Protein AF-A0A060SYU9-F1 (afdb_monomer)

Sequence (369 aa):
MLPNRFPELEDALPEGANEFQLIHLKTKLRKCRRLVYKKPKSKGTQEYDRVTPHLFILAYEGLAVFAMEAFLYEGQDDSVTTLFVSKADTTGHYYGSASLSIARVTRALIRVLLRYYAQPADKVRVCLFAKAENQYLFPLSSKNPKKHVQSDASLVKWWLRVLDPLKDEFGSLTKARLQIPGADSKAIEAFFPRPSTMDWSVGDVFSDNGNIAAVKCIPRFPDDPKVRFLDYLVSERRALKTPREQFWIELQARQEFRLGSVVGIIGIEGTLPSRNEQLRASVAEPHEVRYRKLKTLREALVSCDYSTIESAKDAHDFLTERITTPFSILTIKGKHRAQQKRPADAAVAAPINTLSGGMVRKKAKKTSS

Nearest PDB structures (foldseek):
  3cz7-assembly1_A  TM=8.491E-01  e=3.977E-29  Saccharomyces cerevisiae
  2rim-assembly1_A  TM=8.501E-01  e=1.655E-28  Saccharomyces cerevisiae
  3q33-assembly1_A  TM=8.604E-01  e=1.619E-27  Saccharomyces cerevisiae
  3qm0-assembly1_A  TM=8.074E-01  e=5.176E-28  Saccharomyces cerevisiae
  6o22-assembly1_C  TM=8.250E-01  e=1.182E-23  Saccharomyces cerevisiae S288C

pLDDT: mean 87.35, std 17.42, range [31.53, 98.69]

Organism: Blastobotrys adeninivorans (NCBI:txid409370)

Secondary structure (DSSP, 8-state):
----S-HHHHTTSBP-SSPEEEEEEEEPPEEE--SS----SSTT----EEEEEEEEEEEETTEEEEEEEEEEEE-TTSS-EEEEEEEEEE-S----SSPP-HHHHHHHHHHHIIIIIPPP-S-EEEEEEE---S-SSSTTGGGSTT--PPPHHHHHHHHHHHHGGGGGG-SEEEEEEEE-TT--HHHHHTTS-SS-SS-EEES-SS-S-TTSBGGGTS---TT-HHHHHHHHHHHTT-TTTSBHHHHHHHHTTSGGGSTT---EEEEEEEE--THHHHHHHHS-S--EE-HHHHHHHHHHHTTS--SSHHHHHHHHHHHHHT---GGGEEEE---BPPPPPPP-----------------PPPPPPP--

Foldseek 3Di:
DQDDLFVLQQAQFAFDDWWKKKQKAKADKAWDAFQFDDDDPDPPDRATKIKIKMKIFIGTPLFTFKIWIWMWIAGPQLAETEIETEDIWGLLPDDDPDDHDVLSNLLSVVLSCLQAPTDFGNKYKYWYKQFWDCGDQAPQSNLAPSGDGDAQLVRLLSVLSSCQVCCVQFPWWDAWEKEWQPDDQVRRVVSHDVVTNDPYGYDAPQDPDQQFQCRRGRTDDPPDLLNVLLVVCVVVVNRRPQGNNNSSNVSCVDPSNDPPTTMITTMIMHGGDPSSVVSNVSNDPQDHDHPVLVVVLSVLSRVFHSNDPVRSSVSSVVSVVSDPDVSSMDIHRHDDDDDPPDPPPPDDDDDDDDPDDDDDDDDDDDDDD

Structure (mmCIF, N/CA/C/O backbone):
data_AF-A0A060SYU9-F1
#
_entry.id   AF-A0A060SYU9-F1
#
loop_
_atom_site.group_PDB
_atom_site.id
_atom_site.type_symbol
_atom_site.label_atom_id
_atom_site.label_alt_id
_atom_site.label_comp_id
_atom_site.label_asym_id
_atom_site.label_entity_id
_atom_site.label_seq_id
_atom_site.pdbx_PDB_ins_code
_atom_site.Cartn_x
_atom_site.Cartn_y
_atom_site.Cartn_z
_atom_site.occupancy
_atom_site.B_iso_or_equiv
_atom_site.auth_seq_id
_atom_site.auth_comp_id
_atom_site.auth_asym_id
_atom_site.auth_atom_id
_atom_site.pdbx_PDB_model_num
ATOM 1 N N . MET A 1 1 ? -18.525 23.175 11.680 1.00 31.53 1 MET A N 1
ATOM 2 C CA . MET A 1 1 ? -18.251 21.756 11.367 1.00 31.53 1 MET A CA 1
ATOM 3 C C . MET A 1 1 ? -17.528 21.719 10.034 1.00 31.53 1 MET A C 1
ATOM 5 O O . MET A 1 1 ? -18.072 22.243 9.072 1.00 31.53 1 MET A O 1
ATOM 9 N N . LEU A 1 2 ? -16.287 21.235 9.981 1.00 39.06 2 LEU A N 1
ATOM 10 C CA . LEU A 1 2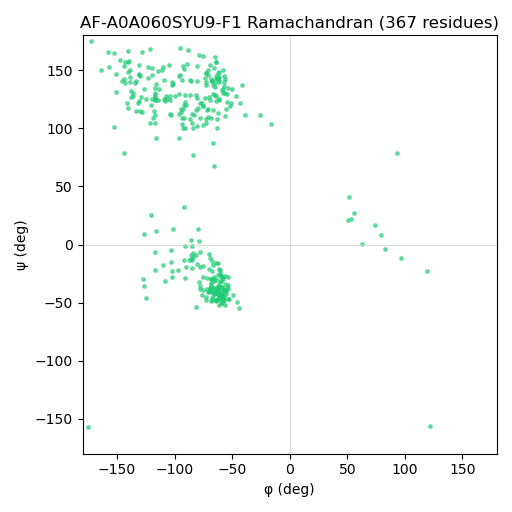 ? -15.557 21.124 8.713 1.00 39.06 2 LEU A CA 1
ATOM 11 C C . LEU A 1 2 ? -16.021 19.843 7.998 1.00 39.06 2 LEU A C 1
ATOM 13 O O . LEU A 1 2 ? -16.075 18.803 8.655 1.00 39.06 2 LEU A O 1
ATOM 17 N N . PRO A 1 3 ? -16.423 19.921 6.717 1.00 43.75 3 PRO A N 1
ATOM 18 C CA . PRO A 1 3 ? -17.118 18.844 6.021 1.00 43.75 3 PRO A CA 1
ATOM 19 C C . PRO A 1 3 ? -16.270 17.572 5.910 1.00 43.75 3 PRO A C 1
ATOM 21 O O . PRO A 1 3 ? -15.041 17.623 5.819 1.00 43.75 3 PRO A O 1
ATOM 24 N N . ASN A 1 4 ? -16.977 16.441 5.942 1.00 51.38 4 ASN A N 1
ATOM 25 C CA . ASN A 1 4 ? -16.489 15.065 5.884 1.00 51.38 4 ASN A CA 1
ATOM 26 C C . ASN A 1 4 ? -15.318 14.894 4.912 1.00 51.38 4 ASN A C 1
ATOM 28 O O . ASN A 1 4 ? -15.478 14.999 3.698 1.00 51.38 4 ASN A O 1
ATOM 32 N N . ARG A 1 5 ? -14.129 14.613 5.455 1.00 68.50 5 ARG A N 1
ATOM 33 C CA . ARG A 1 5 ? -12.896 14.561 4.661 1.00 68.50 5 ARG A CA 1
ATOM 34 C C . ARG A 1 5 ? -12.851 13.392 3.676 1.00 68.50 5 ARG A C 1
ATOM 36 O O . ARG A 1 5 ? -12.220 13.556 2.642 1.00 68.50 5 ARG A O 1
ATOM 43 N N . PHE A 1 6 ? -13.505 12.261 3.968 1.00 82.12 6 PHE A N 1
ATOM 44 C CA . PHE A 1 6 ? -13.400 11.023 3.179 1.00 82.12 6 PHE A CA 1
ATOM 45 C C . PHE A 1 6 ? -14.742 10.263 3.108 1.00 82.12 6 PHE A C 1
ATOM 47 O O . PHE A 1 6 ? -14.920 9.279 3.837 1.00 82.12 6 PHE A O 1
ATOM 54 N N . PRO A 1 7 ? -15.698 10.678 2.254 1.00 89.06 7 PRO A N 1
ATOM 55 C CA . PRO A 1 7 ? -16.973 9.967 2.091 1.00 89.06 7 PRO A CA 1
ATOM 56 C C . PRO A 1 7 ? -16.787 8.488 1.708 1.00 89.06 7 PRO A C 1
ATOM 58 O O . PRO A 1 7 ? -17.585 7.638 2.092 1.00 89.06 7 PRO A O 1
ATOM 61 N N . GLU A 1 8 ? -15.683 8.139 1.041 1.00 93.06 8 GLU A N 1
ATOM 62 C CA . GLU A 1 8 ? -15.346 6.760 0.682 1.00 93.06 8 GLU A CA 1
ATOM 63 C C . GLU A 1 8 ? -15.220 5.837 1.898 1.00 93.06 8 GLU A C 1
ATOM 65 O O . GLU A 1 8 ? -15.485 4.639 1.789 1.00 93.06 8 GLU A O 1
ATOM 70 N N . LEU A 1 9 ? -14.783 6.370 3.045 1.00 93.44 9 LEU A N 1
ATOM 71 C CA . LEU A 1 9 ? -14.673 5.603 4.283 1.00 93.44 9 LEU A CA 1
ATOM 72 C C . LEU A 1 9 ? -16.029 5.412 4.954 1.00 93.44 9 LEU A C 1
ATOM 74 O O . LEU A 1 9 ? -16.286 4.319 5.451 1.00 93.44 9 LEU A O 1
ATOM 78 N N . GLU A 1 10 ? -16.906 6.416 4.929 1.00 93.94 10 GLU A N 1
ATOM 79 C CA . GLU A 1 10 ? -18.285 6.268 5.413 1.00 93.94 10 GLU A CA 1
ATOM 80 C C . GLU A 1 10 ? -18.985 5.133 4.662 1.00 93.94 10 GLU A C 1
ATOM 82 O O . GLU A 1 10 ? -19.570 4.241 5.275 1.00 93.94 10 GLU A O 1
ATOM 87 N N . ASP A 1 11 ? -18.825 5.100 3.338 1.00 93.88 11 ASP A N 1
ATOM 88 C CA . ASP A 1 11 ? -19.387 4.056 2.484 1.00 93.88 11 ASP A CA 1
ATOM 89 C C . ASP A 1 11 ? -18.714 2.693 2.670 1.00 93.88 11 ASP A C 1
ATOM 91 O O . ASP A 1 11 ? -19.294 1.676 2.298 1.00 93.88 11 ASP A O 1
ATOM 95 N N . ALA A 1 12 ? -17.490 2.629 3.200 1.00 95.44 12 ALA A N 1
ATOM 96 C CA . ALA A 1 12 ? -16.760 1.380 3.423 1.00 95.44 12 ALA A CA 1
ATOM 97 C C . ALA A 1 12 ? -16.998 0.770 4.809 1.00 95.44 12 ALA A C 1
ATOM 99 O O . ALA A 1 12 ? -16.903 -0.453 4.956 1.00 95.44 12 ALA A O 1
ATOM 100 N N . LEU A 1 13 ? -17.291 1.605 5.804 1.00 96.25 13 LEU A N 1
ATOM 101 C CA . LEU A 1 13 ? -17.475 1.207 7.193 1.00 96.25 13 LEU A CA 1
ATOM 102 C C . LEU A 1 13 ? -18.924 0.779 7.458 1.00 96.25 13 LEU A C 1
ATOM 104 O O . LEU A 1 13 ? -19.855 1.374 6.905 1.00 96.25 13 LEU A O 1
ATOM 108 N N . PRO A 1 14 ? -19.136 -0.262 8.285 1.00 94.94 14 PRO A N 1
ATOM 109 C CA . PRO A 1 14 ? -20.473 -0.742 8.592 1.00 94.94 14 PRO A CA 1
ATOM 110 C C . PRO A 1 14 ? -21.292 0.322 9.324 1.00 94.94 14 PRO A C 1
ATOM 112 O O . PRO A 1 14 ? -20.766 1.051 10.165 1.00 94.94 14 PRO A O 1
ATOM 115 N N . GLU A 1 15 ? -22.585 0.382 9.022 1.00 92.56 15 GLU A N 1
ATOM 116 C CA . GLU A 1 15 ? -23.526 1.182 9.803 1.00 92.56 15 GLU A CA 1
ATOM 117 C C . GLU A 1 15 ? -23.682 0.599 11.212 1.00 92.56 15 GLU A C 1
ATOM 119 O O . GLU A 1 15 ? -23.773 -0.618 11.393 1.00 92.56 15 GLU A O 1
ATOM 124 N N . GLY A 1 16 ? -23.708 1.475 12.214 1.00 86.69 16 GLY A N 1
ATOM 125 C CA . GLY A 1 16 ? -23.813 1.092 13.615 1.00 86.69 16 GLY A CA 1
ATOM 126 C C . GLY A 1 16 ? -24.005 2.294 14.535 1.00 86.69 16 GLY A C 1
ATOM 127 O O . GLY A 1 16 ? -23.986 3.446 14.095 1.00 86.69 16 GLY A O 1
ATOM 128 N N . ALA A 1 17 ? -24.211 2.003 15.822 1.00 77.75 17 ALA A N 1
ATOM 129 C CA . ALA A 1 17 ? -24.387 3.022 16.855 1.00 77.75 17 ALA A CA 1
ATOM 130 C C . ALA A 1 17 ? -23.090 3.800 17.129 1.00 77.75 17 ALA A C 1
ATOM 132 O O . ALA A 1 17 ? -23.132 5.019 17.270 1.00 77.75 17 ALA A O 1
ATOM 133 N N . ASN A 1 18 ? -21.954 3.097 17.148 1.00 89.12 18 ASN A N 1
ATOM 134 C CA . ASN A 1 18 ? -20.656 3.672 17.490 1.00 89.12 18 ASN A CA 1
ATOM 135 C C . ASN A 1 18 ? -19.875 4.092 16.245 1.00 89.12 18 ASN A C 1
ATOM 137 O O . ASN A 1 18 ? -19.944 3.453 15.191 1.00 89.12 18 ASN A O 1
ATOM 141 N N . GLU A 1 19 ? -19.118 5.173 16.392 1.00 93.00 19 GLU A N 1
ATOM 142 C CA . GLU A 1 19 ? -18.304 5.760 15.335 1.00 93.00 19 GLU A CA 1
ATOM 143 C C . GLU A 1 19 ? -16.900 5.149 15.316 1.00 93.00 19 GLU A C 1
ATOM 145 O O . GLU A 1 19 ? -16.388 4.641 16.316 1.00 93.00 19 GLU A O 1
ATOM 150 N N . PHE A 1 20 ? -16.262 5.206 14.152 1.00 95.81 20 PHE A N 1
ATOM 151 C CA . PHE A 1 20 ? -14.856 4.870 13.997 1.00 95.81 20 PHE A CA 1
ATOM 152 C C . PHE A 1 20 ? -14.004 6.122 14.168 1.00 95.81 20 PHE A C 1
ATOM 154 O O . PHE A 1 20 ? -14.417 7.225 13.812 1.00 95.81 20 PHE A O 1
ATOM 161 N N . GLN A 1 21 ? -12.775 5.938 14.633 1.00 94.50 21 GLN A N 1
ATOM 162 C CA . GLN A 1 21 ? -11.753 6.975 14.611 1.00 94.50 21 GLN A CA 1
ATOM 163 C C . GLN A 1 21 ? -10.700 6.613 13.569 1.00 94.50 21 GLN A C 1
ATOM 165 O O . GLN A 1 21 ? -10.101 5.543 13.624 1.00 94.50 21 GLN A O 1
ATOM 170 N N . LEU A 1 22 ? -10.454 7.499 12.612 1.00 94.38 22 LEU A N 1
ATOM 171 C CA . LEU A 1 22 ? -9.338 7.394 11.687 1.00 94.38 22 LEU A CA 1
ATOM 172 C C . LEU A 1 22 ? -8.247 8.367 12.111 1.00 94.38 22 LEU A C 1
ATOM 174 O O . LEU A 1 22 ? -8.382 9.577 11.939 1.00 94.38 22 LEU A O 1
ATOM 178 N N . ILE A 1 23 ? -7.130 7.827 12.575 1.00 93.25 23 ILE A N 1
ATOM 179 C CA . ILE A 1 23 ? -5.889 8.578 12.673 1.00 93.25 23 ILE A CA 1
ATOM 180 C C . ILE A 1 23 ? -5.243 8.587 11.285 1.00 93.25 23 ILE A C 1
ATOM 182 O O . ILE A 1 23 ? -4.845 7.539 10.775 1.00 93.25 23 ILE A O 1
ATOM 186 N N . HIS A 1 24 ? -5.114 9.757 10.672 1.00 93.31 24 HIS A N 1
ATOM 187 C CA . HIS A 1 24 ? -4.380 9.956 9.426 1.00 93.31 24 HIS A CA 1
ATOM 188 C C . HIS A 1 24 ? -3.207 10.903 9.680 1.00 93.31 24 HIS A C 1
ATOM 190 O O . HIS A 1 24 ? -3.364 12.011 10.182 1.00 93.31 24 HIS A O 1
ATOM 196 N N . LEU A 1 25 ? -2.003 10.447 9.342 1.00 92.44 25 LEU A N 1
ATOM 197 C CA . LEU A 1 25 ? -0.817 11.282 9.251 1.00 92.44 25 LEU A CA 1
ATOM 198 C C . LEU A 1 25 ? -0.335 11.337 7.808 1.00 92.44 25 LEU A C 1
ATOM 200 O O . LEU A 1 25 ? 0.007 10.314 7.216 1.00 92.44 25 LEU A O 1
ATOM 204 N N . LYS A 1 26 ? -0.220 12.550 7.280 1.00 92.56 26 LYS A N 1
ATOM 205 C CA . LYS A 1 26 ? 0.452 12.865 6.020 1.00 92.56 26 LYS A CA 1
ATOM 206 C C . LYS A 1 26 ? 1.646 13.758 6.317 1.00 92.56 26 LYS A C 1
ATOM 208 O O . LYS A 1 26 ? 1.532 14.683 7.120 1.00 92.56 26 LYS A O 1
ATOM 213 N N . THR A 1 27 ? 2.790 13.536 5.672 1.00 93.69 27 THR A N 1
ATOM 214 C CA . THR A 1 27 ? 3.907 14.483 5.819 1.00 93.69 27 THR A CA 1
ATOM 215 C C . THR A 1 27 ? 3.863 15.619 4.806 1.00 93.69 27 THR A C 1
ATOM 217 O O . THR A 1 27 ? 3.171 15.558 3.790 1.00 93.69 27 THR A O 1
ATOM 220 N N . LYS A 1 28 ? 4.685 16.643 5.042 1.00 91.44 28 LYS A N 1
ATOM 221 C CA . LYS A 1 28 ? 5.099 17.551 3.964 1.00 91.44 28 LYS A CA 1
ATOM 222 C C . LYS A 1 28 ? 5.794 16.767 2.852 1.00 91.44 28 LYS A C 1
ATOM 224 O O . LYS A 1 28 ? 6.460 15.766 3.144 1.00 91.44 28 LYS A O 1
ATOM 229 N N . LEU A 1 29 ? 5.685 17.253 1.621 1.00 93.00 29 LEU A N 1
ATOM 230 C CA . LEU A 1 29 ? 6.425 16.722 0.480 1.00 93.00 29 LEU A CA 1
ATOM 231 C C . LEU A 1 29 ? 7.936 16.823 0.738 1.00 93.00 29 LEU A C 1
ATOM 233 O O . LEU A 1 29 ? 8.435 17.854 1.198 1.00 93.00 29 LEU A O 1
ATOM 237 N N . ARG A 1 30 ? 8.681 15.746 0.479 1.00 93.56 30 ARG A N 1
ATOM 238 C CA . ARG A 1 30 ? 10.126 15.674 0.753 1.00 93.56 30 ARG A CA 1
ATOM 239 C C . ARG A 1 30 ? 10.898 15.157 -0.441 1.00 93.56 30 ARG A C 1
ATOM 241 O O . ARG A 1 30 ? 10.440 14.257 -1.126 1.00 93.56 30 ARG A O 1
ATOM 248 N N . LYS A 1 31 ? 12.118 15.656 -0.632 1.00 94.50 31 LYS A N 1
ATOM 249 C CA . LYS A 1 31 ? 13.055 15.080 -1.604 1.00 94.50 31 LYS A CA 1
ATOM 250 C C . LYS A 1 31 ? 13.490 13.683 -1.154 1.00 94.50 31 LYS A C 1
ATOM 252 O O . LYS A 1 31 ? 13.747 13.460 0.032 1.00 94.50 31 LYS A O 1
ATOM 257 N N . CYS A 1 32 ? 13.610 12.765 -2.100 1.00 93.12 32 CYS A N 1
ATOM 258 C CA . CYS A 1 32 ? 14.121 11.416 -1.904 1.00 93.12 32 CYS A CA 1
ATOM 259 C C . CYS A 1 32 ? 14.999 10.997 -3.092 1.00 93.12 32 CYS A C 1
ATOM 261 O O . CYS A 1 32 ? 15.040 11.660 -4.128 1.00 93.12 32 CYS A O 1
ATOM 263 N N . ARG A 1 33 ? 15.753 9.904 -2.933 1.00 90.94 33 ARG A N 1
ATOM 264 C CA . ARG A 1 33 ? 16.495 9.319 -4.058 1.00 90.94 33 ARG A CA 1
ATOM 265 C C . ARG A 1 33 ? 15.505 8.889 -5.139 1.00 90.94 33 ARG A C 1
ATOM 267 O O . ARG A 1 33 ? 14.402 8.468 -4.802 1.00 90.94 33 ARG A O 1
ATOM 274 N N . ARG A 1 34 ? 15.915 8.956 -6.408 1.00 91.56 34 ARG A N 1
ATOM 275 C CA . ARG A 1 34 ? 15.060 8.488 -7.503 1.00 91.56 34 ARG A CA 1
ATOM 276 C C . ARG A 1 34 ? 14.663 7.030 -7.302 1.00 91.56 34 ARG A C 1
ATOM 278 O O . ARG A 1 34 ? 15.505 6.214 -6.914 1.00 91.56 34 ARG A O 1
ATOM 285 N N . LEU A 1 35 ? 13.410 6.709 -7.612 1.00 92.69 35 LEU A N 1
ATOM 286 C CA . LEU A 1 35 ? 12.907 5.340 -7.541 1.00 92.69 35 LEU A CA 1
ATOM 287 C C . LEU A 1 35 ? 13.656 4.427 -8.510 1.00 92.69 35 LEU A C 1
ATOM 289 O O . LEU A 1 35 ? 13.975 3.297 -8.160 1.00 92.69 35 LEU A O 1
ATOM 293 N N . VAL A 1 36 ? 13.977 4.917 -9.706 1.00 92.88 36 VAL A N 1
ATOM 294 C CA . VAL A 1 36 ? 14.746 4.176 -10.711 1.00 92.88 36 VAL A CA 1
ATOM 295 C C . VAL A 1 36 ? 16.034 4.909 -11.048 1.00 92.88 36 VAL A C 1
ATOM 297 O O . VAL A 1 36 ? 16.119 6.137 -10.977 1.00 92.88 36 VAL A O 1
ATOM 300 N N . TYR A 1 37 ? 17.053 4.158 -11.449 1.00 90.81 37 TYR A N 1
ATOM 301 C CA . TYR A 1 37 ? 18.293 4.747 -11.926 1.00 90.81 37 TYR A CA 1
ATOM 302 C C . TYR A 1 37 ? 18.074 5.405 -13.294 1.00 90.81 37 TYR A C 1
ATOM 304 O O . TYR A 1 37 ? 17.824 4.724 -14.290 1.00 90.81 37 TYR A O 1
ATOM 312 N N . LYS A 1 38 ? 18.242 6.728 -13.363 1.00 86.62 38 LYS A N 1
ATOM 313 C CA . LYS A 1 38 ? 18.446 7.459 -14.619 1.00 86.62 38 LYS A CA 1
ATOM 314 C C . LYS A 1 38 ? 19.898 7.943 -14.666 1.00 86.62 38 LYS A C 1
ATOM 316 O O . LYS A 1 38 ? 20.471 8.316 -13.642 1.00 86.62 38 LYS A O 1
ATOM 321 N N . LYS A 1 39 ? 20.516 7.894 -15.849 1.00 84.00 39 LYS A N 1
ATOM 322 C CA . LYS A 1 39 ? 21.864 8.447 -16.036 1.00 84.00 39 LYS A CA 1
ATOM 323 C C . LYS A 1 39 ? 21.770 9.974 -15.876 1.00 84.00 39 LYS A C 1
ATOM 325 O O . LYS A 1 39 ? 20.917 10.557 -16.543 1.00 84.00 39 LYS A O 1
ATOM 330 N N . PRO A 1 40 ? 22.619 10.614 -15.052 1.00 81.00 40 PRO A N 1
ATOM 331 C CA . PRO A 1 40 ? 22.614 12.067 -14.918 1.00 81.00 40 PRO A CA 1
ATOM 332 C C . PRO A 1 40 ? 22.824 12.747 -16.275 1.00 81.00 40 PRO A C 1
ATOM 334 O O . PRO A 1 40 ? 23.694 12.323 -17.042 1.00 81.00 40 PRO A O 1
ATOM 337 N N . LYS A 1 41 ? 22.046 13.798 -16.561 1.00 78.38 41 LYS A N 1
ATOM 338 C CA . LYS A 1 41 ? 22.173 14.589 -17.800 1.00 78.38 41 LYS A CA 1
ATOM 339 C C . LYS A 1 41 ? 23.505 15.350 -17.875 1.00 78.38 41 LYS A C 1
ATOM 341 O O . LYS A 1 41 ? 24.057 15.515 -18.957 1.00 78.38 41 LYS A O 1
ATOM 346 N N . SER A 1 42 ? 24.040 15.760 -16.729 1.00 78.38 42 SER A N 1
ATOM 347 C CA . SER A 1 42 ? 25.293 16.510 -16.581 1.00 78.38 42 SER A CA 1
ATOM 348 C C . SER A 1 42 ? 26.041 16.068 -15.318 1.00 78.38 42 SER A C 1
ATOM 350 O O . SER A 1 42 ? 25.443 15.590 -14.348 1.00 78.38 42 SER A O 1
ATOM 352 N N . LYS A 1 43 ? 27.374 16.222 -15.312 1.00 75.69 43 LYS A N 1
ATOM 353 C CA . LYS A 1 43 ? 28.183 16.018 -14.099 1.00 75.69 43 LYS A CA 1
ATOM 354 C C . LYS A 1 43 ? 27.745 17.031 -13.032 1.00 75.69 43 LYS A C 1
ATOM 356 O O . LYS A 1 43 ? 27.752 18.226 -13.292 1.00 75.69 43 LYS A O 1
ATOM 361 N N . GLY A 1 44 ? 27.387 16.549 -11.841 1.00 69.31 44 GLY A N 1
ATOM 362 C CA . GLY A 1 44 ? 27.073 17.387 -10.675 1.00 69.31 44 GLY A CA 1
ATOM 363 C C . GLY A 1 44 ? 25.587 17.673 -10.426 1.00 69.31 44 GLY A C 1
ATOM 364 O O . GLY A 1 44 ? 25.246 18.116 -9.334 1.00 69.31 44 GLY A O 1
ATOM 365 N N . THR A 1 45 ? 24.679 17.372 -11.361 1.00 72.38 45 THR A N 1
ATOM 366 C CA . THR A 1 45 ? 23.235 17.535 -11.115 1.00 72.38 45 THR A CA 1
ATOM 367 C C . THR A 1 45 ? 22.676 16.317 -10.383 1.00 72.38 45 THR A C 1
ATOM 369 O O . THR A 1 45 ? 22.591 15.221 -10.939 1.00 72.38 45 THR A O 1
ATOM 372 N N . GLN A 1 46 ? 22.280 16.505 -9.122 1.00 69.06 46 GLN A N 1
ATOM 373 C CA . GLN A 1 46 ? 21.587 15.480 -8.349 1.00 69.06 46 GLN A CA 1
ATOM 374 C C . GLN A 1 46 ? 20.088 15.519 -8.665 1.00 69.06 46 GLN A C 1
ATOM 376 O O . GLN A 1 46 ? 19.350 16.352 -8.142 1.00 69.06 46 GLN A O 1
ATOM 381 N N . GLU A 1 47 ? 19.639 14.612 -9.528 1.00 82.25 47 GLU A N 1
ATOM 382 C CA . GLU A 1 47 ? 18.212 14.378 -9.757 1.00 82.25 47 GLU A CA 1
ATOM 383 C C . GLU A 1 47 ? 17.603 13.641 -8.553 1.00 82.25 47 GLU A C 1
ATOM 385 O O . GLU A 1 47 ? 18.210 12.730 -7.978 1.00 82.25 47 GLU A O 1
ATOM 390 N N . TYR A 1 48 ? 16.397 14.037 -8.163 1.00 90.88 48 TYR A N 1
ATOM 391 C CA . TYR A 1 48 ? 15.684 13.497 -7.008 1.00 90.88 48 TYR A CA 1
ATOM 392 C C . TYR A 1 48 ? 14.210 13.346 -7.351 1.00 90.88 48 TYR A C 1
ATOM 394 O O . TYR A 1 48 ? 13.668 14.149 -8.101 1.00 90.88 48 TYR A O 1
ATOM 402 N N . ASP A 1 49 ? 13.560 12.353 -6.762 1.00 93.94 49 ASP A N 1
ATOM 403 C CA . ASP A 1 49 ? 12.101 12.286 -6.779 1.00 93.94 49 ASP A CA 1
ATOM 404 C C . ASP A 1 49 ? 11.578 12.919 -5.483 1.00 93.94 49 ASP A C 1
ATOM 406 O O . ASP A 1 49 ? 12.339 13.213 -4.547 1.00 93.94 49 ASP A O 1
ATOM 410 N N . ARG A 1 50 ? 10.274 13.155 -5.400 1.00 95.31 50 ARG A N 1
ATOM 411 C CA . ARG A 1 50 ? 9.633 13.643 -4.177 1.00 95.31 50 ARG A CA 1
ATOM 412 C C . ARG A 1 50 ? 8.760 12.546 -3.590 1.00 95.31 50 ARG A C 1
ATOM 414 O O . ARG A 1 50 ? 8.271 11.694 -4.319 1.00 95.31 50 ARG A O 1
ATOM 421 N N . VAL A 1 51 ? 8.597 12.538 -2.274 1.00 96.69 51 VAL A N 1
ATOM 422 C CA . VAL A 1 51 ? 7.787 11.548 -1.568 1.00 96.69 51 VAL A CA 1
ATOM 423 C C . VAL A 1 51 ? 6.971 12.187 -0.459 1.00 96.69 51 VAL A C 1
ATOM 425 O O . VAL A 1 51 ? 7.470 13.023 0.303 1.00 96.69 51 VAL A O 1
ATOM 428 N N . THR A 1 52 ? 5.738 11.716 -0.337 1.00 96.56 52 THR A N 1
ATOM 429 C CA . THR A 1 52 ? 4.837 11.978 0.777 1.00 96.56 52 THR A CA 1
ATOM 430 C C . THR A 1 52 ? 4.430 10.647 1.412 1.00 96.56 52 THR A C 1
ATOM 432 O O . THR A 1 52 ? 3.641 9.902 0.833 1.00 96.56 52 THR A O 1
ATOM 435 N N . PRO A 1 53 ? 4.990 10.296 2.581 1.00 97.00 53 PRO A N 1
ATOM 436 C CA . PRO A 1 53 ? 4.491 9.205 3.411 1.00 97.00 53 PRO A CA 1
ATOM 437 C C . PRO A 1 53 ? 3.112 9.496 4.017 1.00 97.00 53 PRO A C 1
ATOM 439 O O . PRO A 1 53 ? 2.844 10.607 4.487 1.00 97.00 53 PRO A O 1
ATOM 442 N N . HIS A 1 54 ? 2.281 8.458 4.056 1.00 96.62 54 HIS A N 1
ATOM 443 C CA . HIS A 1 54 ? 0.970 8.416 4.690 1.00 96.62 54 HIS A CA 1
ATOM 444 C C . HIS A 1 54 ? 0.902 7.228 5.656 1.00 96.62 54 HIS A C 1
ATOM 446 O O . HIS A 1 54 ? 1.269 6.107 5.299 1.00 96.62 54 HIS A O 1
ATOM 452 N N . LEU A 1 55 ? 0.395 7.468 6.863 1.00 96.94 55 LEU A N 1
ATOM 453 C CA . LEU A 1 55 ? 0.048 6.431 7.831 1.00 96.94 55 LEU A CA 1
ATOM 454 C C . LEU A 1 55 ? -1.415 6.606 8.234 1.00 96.94 55 LEU A C 1
ATOM 456 O O . LEU A 1 55 ? -1.813 7.684 8.673 1.00 96.94 55 LEU A O 1
ATOM 460 N N . PHE A 1 56 ? -2.191 5.540 8.086 1.00 96.88 56 PHE A N 1
ATOM 461 C CA . PHE A 1 56 ? -3.578 5.452 8.524 1.00 96.88 56 PHE A CA 1
ATOM 462 C C . PHE A 1 56 ? -3.678 4.426 9.648 1.00 96.88 56 PHE A C 1
ATOM 464 O O . PHE A 1 56 ? -3.141 3.328 9.506 1.00 96.88 56 PHE A O 1
ATOM 471 N N . ILE A 1 57 ? -4.382 4.756 10.727 1.00 97.50 57 ILE A N 1
ATOM 472 C CA . ILE A 1 57 ? -4.759 3.825 11.793 1.00 97.50 57 ILE A CA 1
ATOM 473 C C . ILE A 1 57 ? -6.258 4.004 12.016 1.00 97.50 57 ILE A C 1
ATOM 475 O O . ILE A 1 57 ? -6.714 5.073 12.409 1.00 97.50 57 ILE A O 1
ATOM 479 N N . LEU A 1 58 ? -7.028 2.966 11.721 1.00 97.81 58 LEU A N 1
ATOM 480 C CA . LEU A 1 58 ? -8.451 2.905 12.007 1.00 97.81 58 LEU A CA 1
ATOM 481 C C . LEU A 1 58 ? -8.638 2.275 13.386 1.00 97.81 58 LEU A C 1
ATOM 483 O O . LEU A 1 58 ? -8.123 1.184 13.643 1.00 97.81 58 LEU A O 1
ATOM 487 N N . ALA A 1 59 ? -9.405 2.941 14.235 1.00 97.31 59 ALA A N 1
ATOM 488 C CA . ALA A 1 59 ? -9.782 2.488 15.557 1.00 97.31 59 ALA A CA 1
ATOM 489 C C . ALA A 1 59 ? -11.307 2.430 15.715 1.00 97.31 59 ALA A C 1
ATOM 491 O O . ALA A 1 59 ? -12.053 3.156 15.053 1.00 97.31 59 ALA A O 1
ATOM 492 N N . TYR A 1 60 ? -11.758 1.542 16.592 1.00 97.19 60 TYR A N 1
ATOM 493 C CA . TYR A 1 60 ? -13.153 1.369 16.980 1.00 97.19 60 TYR A CA 1
ATOM 494 C C . TYR A 1 60 ? -13.194 1.170 18.494 1.00 97.19 60 TYR A C 1
ATOM 496 O O . TYR A 1 60 ? -12.457 0.330 19.001 1.00 97.19 60 TYR A O 1
ATOM 504 N N . GLU A 1 61 ? -13.996 1.968 19.204 1.00 95.31 61 GLU A N 1
ATOM 505 C CA . GLU A 1 61 ? -14.120 1.906 20.675 1.00 95.31 61 GLU A CA 1
ATOM 506 C C . GLU A 1 61 ? -12.772 1.957 21.424 1.00 95.31 61 GLU A C 1
ATOM 508 O O . GLU A 1 61 ? -12.545 1.232 22.390 1.00 95.31 61 GLU A O 1
ATOM 513 N N . GLY A 1 62 ? -11.850 2.809 20.965 1.00 95.12 62 GLY A N 1
ATOM 514 C CA . GLY A 1 62 ? -10.529 2.952 21.587 1.00 95.12 62 GLY A CA 1
ATOM 515 C C . GLY A 1 62 ? -9.573 1.786 21.318 1.00 95.12 62 GLY A C 1
ATOM 516 O O . GLY A 1 62 ? -8.583 1.629 22.019 1.00 95.12 62 GLY A O 1
ATOM 517 N N . LEU A 1 63 ? -9.846 0.952 20.311 1.00 97.44 63 LEU A N 1
ATOM 518 C CA . LEU A 1 63 ? -8.969 -0.142 19.898 1.00 97.44 63 LEU A CA 1
ATOM 519 C C . LEU A 1 63 ? -8.548 0.061 18.449 1.00 97.44 63 LEU A C 1
ATOM 521 O O . LEU A 1 63 ? -9.395 0.170 17.562 1.00 97.44 63 LEU A O 1
ATOM 525 N N . ALA A 1 64 ? -7.242 0.074 18.174 1.00 97.69 64 ALA A N 1
ATOM 526 C CA . ALA A 1 64 ? -6.755 0.034 16.798 1.00 97.69 64 ALA A CA 1
ATOM 527 C C . ALA A 1 64 ? -7.157 -1.303 16.153 1.00 97.69 64 ALA A C 1
ATOM 529 O O . ALA A 1 64 ? -6.818 -2.369 16.666 1.00 97.69 64 ALA A O 1
ATOM 530 N N . VAL A 1 65 ? -7.871 -1.261 15.025 1.00 98.12 65 VAL A N 1
ATOM 531 C CA . VAL A 1 65 ? -8.372 -2.457 14.320 1.00 98.12 65 VAL A CA 1
ATOM 532 C C . VAL A 1 65 ? -7.631 -2.727 13.014 1.00 98.12 65 VAL A C 1
ATOM 534 O O . VAL A 1 65 ? -7.468 -3.884 12.620 1.00 98.12 65 VAL A O 1
ATOM 537 N N . PHE A 1 66 ? -7.163 -1.671 12.348 1.00 98.69 66 PHE A N 1
ATOM 538 C CA . PHE A 1 66 ? -6.479 -1.741 11.060 1.00 98.69 66 PHE A CA 1
ATOM 539 C C . PHE A 1 66 ? -5.490 -0.587 10.912 1.00 98.69 66 PHE A C 1
ATOM 541 O O . PHE A 1 66 ? -5.763 0.520 11.367 1.00 98.69 66 PHE A O 1
ATOM 548 N N . ALA A 1 67 ? -4.370 -0.815 10.232 1.00 98.56 67 ALA A N 1
ATOM 549 C CA . ALA A 1 67 ? -3.464 0.248 9.824 1.00 98.56 67 ALA A CA 1
ATOM 550 C C . ALA A 1 67 ? -2.941 0.023 8.406 1.00 98.56 67 ALA A C 1
ATOM 552 O O . ALA A 1 67 ? -2.778 -1.115 7.963 1.00 98.56 67 ALA A O 1
ATOM 553 N N . MET A 1 68 ? -2.653 1.122 7.708 1.00 98.62 68 MET A N 1
ATOM 554 C CA . MET A 1 68 ? -2.053 1.115 6.377 1.00 98.62 68 MET A CA 1
ATOM 555 C C . MET A 1 68 ? -0.953 2.170 6.276 1.00 98.62 68 MET A C 1
ATOM 557 O O . MET A 1 68 ? -1.179 3.348 6.549 1.00 98.62 68 MET A O 1
ATOM 561 N N . GLU A 1 69 ? 0.229 1.747 5.840 1.00 98.38 69 GLU A N 1
ATOM 562 C CA . GLU A 1 69 ? 1.342 2.617 5.472 1.00 98.38 69 GLU A CA 1
ATOM 563 C C . GLU A 1 69 ? 1.451 2.677 3.947 1.00 98.38 69 GLU A C 1
ATOM 565 O O . GLU A 1 69 ? 1.534 1.645 3.275 1.00 98.38 69 GLU A O 1
ATOM 570 N N . ALA A 1 70 ? 1.489 3.889 3.402 1.00 98.31 70 ALA A N 1
ATOM 571 C CA . ALA A 1 70 ? 1.628 4.121 1.974 1.00 98.31 70 ALA A CA 1
ATOM 572 C C . ALA A 1 70 ? 2.547 5.310 1.680 1.00 98.31 70 ALA A C 1
ATOM 574 O O . ALA A 1 70 ? 2.729 6.206 2.502 1.00 98.31 70 ALA A O 1
ATOM 575 N N . PHE A 1 71 ? 3.118 5.331 0.482 1.00 98.12 71 PHE A N 1
ATOM 576 C CA . PHE A 1 71 ? 4.020 6.376 0.021 1.00 98.12 71 P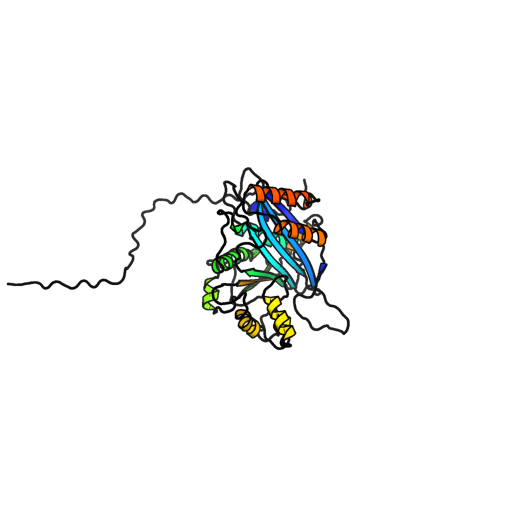HE A CA 1
ATOM 577 C C . PHE A 1 71 ? 3.576 6.850 -1.357 1.00 98.12 71 PHE A C 1
ATOM 579 O O . PHE A 1 71 ? 3.480 6.049 -2.284 1.00 98.12 71 PHE A O 1
ATOM 586 N N . LEU A 1 72 ? 3.327 8.148 -1.498 1.00 97.56 72 LEU A N 1
ATOM 587 C CA . LEU A 1 72 ? 3.126 8.786 -2.794 1.00 97.56 72 LEU A CA 1
ATOM 588 C C . LEU A 1 72 ? 4.451 9.366 -3.262 1.00 97.56 72 LEU A C 1
ATOM 590 O O . LEU A 1 72 ? 4.980 10.276 -2.629 1.00 97.56 72 LEU A O 1
ATOM 594 N N . TYR A 1 73 ? 4.985 8.822 -4.346 1.00 97.62 73 TYR A N 1
ATOM 595 C CA . TYR A 1 73 ? 6.178 9.321 -5.012 1.00 97.62 73 TYR A CA 1
ATOM 596 C C . TYR A 1 73 ? 5.800 10.115 -6.254 1.00 97.62 73 TYR A C 1
ATOM 598 O O . TYR A 1 73 ? 4.960 9.672 -7.033 1.00 97.62 73 TYR A O 1
ATOM 606 N N . GLU A 1 74 ? 6.475 11.235 -6.464 1.00 95.62 74 GLU A N 1
ATOM 607 C CA . GLU A 1 74 ? 6.315 12.104 -7.626 1.00 95.62 74 GLU A CA 1
ATOM 608 C C . GLU A 1 74 ? 7.659 12.191 -8.351 1.00 95.62 74 GLU A C 1
ATOM 610 O O . GLU A 1 74 ? 8.669 12.612 -7.767 1.00 95.62 74 GLU A O 1
ATOM 615 N N . GLY A 1 75 ? 7.680 11.778 -9.619 1.00 91.62 75 GLY A N 1
ATOM 616 C CA . GLY A 1 75 ? 8.825 11.991 -10.494 1.00 91.62 75 GLY A CA 1
ATOM 617 C C . GLY A 1 75 ? 9.080 13.485 -10.699 1.00 91.62 75 GLY A C 1
ATOM 618 O O . GLY A 1 75 ? 8.150 14.275 -10.787 1.00 91.62 75 GLY A O 1
ATOM 619 N N . GLN A 1 76 ? 10.350 13.884 -10.778 1.00 81.38 76 GLN A N 1
ATOM 620 C CA . GLN A 1 76 ? 10.729 15.296 -10.957 1.00 81.38 76 GLN A CA 1
ATOM 621 C C . GLN A 1 76 ? 10.189 15.938 -12.248 1.00 81.38 76 GLN A C 1
ATOM 623 O O . GLN A 1 76 ? 10.077 17.154 -12.329 1.00 81.38 76 GLN A O 1
ATOM 628 N N . ASP A 1 77 ? 9.946 15.117 -13.266 1.00 81.88 77 ASP A N 1
ATOM 629 C CA . ASP A 1 77 ? 9.499 15.487 -14.609 1.00 81.88 77 ASP A CA 1
ATOM 630 C C . ASP A 1 77 ? 7.993 15.254 -14.808 1.00 81.88 77 ASP A C 1
ATOM 632 O O . ASP A 1 77 ? 7.548 15.200 -15.947 1.00 81.88 77 ASP A O 1
ATOM 636 N N . ASP A 1 78 ? 7.242 15.027 -13.721 1.00 83.12 78 ASP A N 1
ATOM 637 C CA . ASP A 1 78 ? 5.812 14.680 -13.715 1.00 83.12 78 ASP A CA 1
ATOM 638 C C . ASP A 1 78 ? 5.454 13.504 -14.657 1.00 83.12 78 ASP A C 1
ATOM 640 O O . ASP A 1 78 ? 4.302 13.281 -15.022 1.00 83.12 78 ASP A O 1
ATOM 644 N N . SER A 1 79 ? 6.454 12.681 -15.003 1.00 89.06 79 SER A N 1
ATOM 645 C CA . SER A 1 79 ? 6.284 11.525 -15.891 1.00 89.06 79 SER A CA 1
ATOM 646 C C . SER A 1 79 ? 5.588 10.355 -15.202 1.00 89.06 79 SER A C 1
ATOM 648 O O . SER A 1 79 ? 4.949 9.522 -15.848 1.00 89.06 79 SER A O 1
ATOM 650 N N . VAL A 1 80 ? 5.743 10.247 -13.879 1.00 93.62 80 VAL A N 1
ATOM 651 C CA . VAL A 1 80 ? 5.129 9.180 -13.095 1.00 93.62 80 VAL A CA 1
ATOM 652 C C . VAL A 1 80 ? 4.837 9.610 -11.660 1.00 93.62 80 VAL A C 1
ATOM 654 O O . VAL A 1 80 ? 5.722 10.075 -10.939 1.00 93.62 80 VAL A O 1
ATOM 657 N N . THR A 1 81 ? 3.609 9.348 -11.221 1.00 97.00 81 THR A N 1
ATOM 658 C CA . THR A 1 81 ? 3.206 9.346 -9.812 1.00 97.00 81 THR A CA 1
ATOM 659 C C . THR A 1 81 ? 3.012 7.901 -9.367 1.00 97.00 81 THR A C 1
ATOM 661 O O . THR A 1 81 ? 2.272 7.136 -9.985 1.00 97.00 81 THR A O 1
ATOM 664 N N . THR A 1 82 ? 3.685 7.487 -8.295 1.00 97.75 82 THR A N 1
ATOM 665 C CA . THR A 1 82 ? 3.596 6.117 -7.773 1.00 97.75 82 THR A CA 1
ATOM 666 C C . THR A 1 82 ? 3.039 6.105 -6.363 1.00 97.75 82 THR A C 1
ATOM 668 O O . THR A 1 82 ? 3.697 6.560 -5.433 1.00 97.75 82 THR A O 1
ATOM 671 N N . LEU A 1 83 ? 1.859 5.515 -6.195 1.00 98.50 83 LEU A N 1
ATOM 672 C CA . LEU A 1 83 ? 1.332 5.109 -4.903 1.00 98.50 83 LEU A CA 1
ATOM 673 C C . LEU A 1 83 ? 1.876 3.720 -4.554 1.00 98.50 83 LEU A C 1
ATOM 675 O O . LEU A 1 83 ? 1.433 2.708 -5.092 1.00 98.50 83 LEU A O 1
ATOM 679 N N . PHE A 1 84 ? 2.838 3.665 -3.642 1.00 98.31 84 PHE A N 1
ATOM 680 C CA . PHE A 1 84 ? 3.338 2.416 -3.084 1.00 98.31 84 PHE A CA 1
ATOM 681 C C . PHE A 1 84 ? 2.610 2.096 -1.779 1.00 98.31 84 PHE A C 1
ATOM 683 O O . PHE A 1 84 ? 2.733 2.839 -0.804 1.00 98.31 84 PHE A O 1
ATOM 690 N N . VAL A 1 85 ? 1.863 0.992 -1.746 1.00 98.44 85 VAL A N 1
ATOM 691 C CA . VAL A 1 85 ? 1.276 0.474 -0.503 1.00 98.44 85 VAL A CA 1
ATOM 692 C C . VAL A 1 85 ? 2.316 -0.423 0.163 1.00 98.44 85 VAL A C 1
ATOM 694 O O . VAL A 1 85 ? 2.613 -1.508 -0.330 1.00 98.44 85 VAL A O 1
ATOM 697 N N . SER A 1 86 ? 2.892 0.070 1.260 1.00 97.56 86 SER A N 1
ATOM 698 C CA . SER A 1 86 ? 4.023 -0.554 1.956 1.00 97.56 86 SER A CA 1
ATOM 699 C C . SER A 1 86 ? 3.563 -1.680 2.868 1.00 97.56 86 SER A C 1
ATOM 701 O O . SER A 1 86 ? 4.049 -2.805 2.777 1.00 97.56 86 SER A O 1
ATOM 703 N N . LYS A 1 87 ? 2.613 -1.379 3.760 1.00 97.44 87 LYS A N 1
ATOM 704 C CA . LYS A 1 87 ? 2.128 -2.314 4.780 1.00 97.44 87 LYS A CA 1
ATOM 705 C C . LYS A 1 87 ? 0.640 -2.107 5.002 1.00 97.44 87 LYS A C 1
ATOM 707 O O . LYS A 1 87 ? 0.169 -0.973 5.020 1.00 97.44 87 LYS A O 1
ATOM 712 N N . ALA A 1 88 ? -0.075 -3.200 5.224 1.00 98.12 88 ALA A N 1
ATOM 713 C CA . ALA A 1 88 ? -1.437 -3.200 5.733 1.00 98.12 88 ALA A CA 1
ATOM 714 C C . ALA A 1 88 ? -1.544 -4.320 6.768 1.00 98.12 88 ALA A C 1
ATOM 716 O O . ALA A 1 88 ? -1.082 -5.431 6.514 1.00 98.12 88 ALA A O 1
ATOM 717 N N . ASP A 1 89 ? -2.102 -4.026 7.936 1.00 98.56 89 ASP A N 1
ATOM 718 C CA . ASP A 1 89 ? -2.164 -4.985 9.040 1.00 98.56 89 ASP A CA 1
ATOM 719 C C . ASP A 1 89 ? -3.436 -4.778 9.861 1.00 98.56 89 ASP A C 1
ATOM 721 O O . ASP A 1 89 ? -4.037 -3.703 9.848 1.00 98.56 89 ASP A O 1
ATOM 725 N N . THR A 1 90 ? -3.839 -5.815 10.585 1.00 98.50 90 THR A N 1
ATOM 726 C CA . THR A 1 90 ? -5.005 -5.816 11.476 1.00 98.50 90 THR A CA 1
ATOM 727 C C . THR A 1 90 ? -4.619 -6.371 12.831 1.00 98.50 90 THR A C 1
ATOM 729 O O . THR A 1 90 ? -3.736 -7.222 12.919 1.00 98.50 90 THR A O 1
ATOM 732 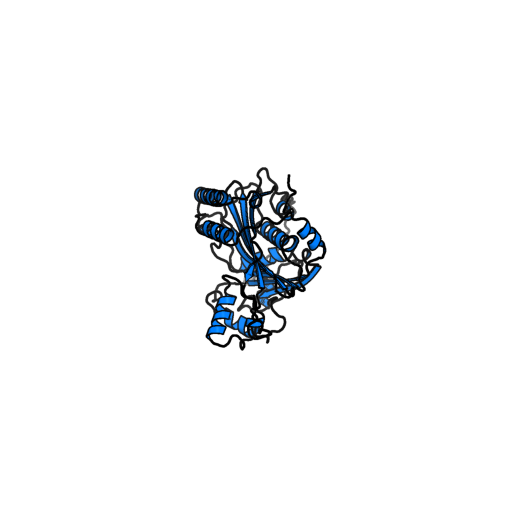N N . THR A 1 91 ? -5.343 -5.984 13.872 1.00 98.19 91 THR A N 1
ATOM 733 C CA . THR A 1 91 ? -5.110 -6.512 15.223 1.00 98.19 91 THR A CA 1
ATOM 734 C C . THR A 1 91 ? -6.037 -7.664 15.607 1.00 98.19 91 THR A C 1
ATOM 736 O O . THR A 1 91 ? -5.717 -8.434 16.505 1.00 98.19 91 THR A O 1
ATOM 739 N N . GLY A 1 92 ? -7.200 -7.784 14.955 1.00 97.44 92 GLY A N 1
ATOM 740 C CA . GLY A 1 92 ? -8.271 -8.692 15.384 1.00 97.44 92 GLY A CA 1
ATOM 741 C C . GLY A 1 92 ? -9.122 -8.158 16.548 1.00 97.44 92 GLY A C 1
ATOM 742 O O . GLY A 1 92 ? -9.960 -8.892 17.062 1.00 97.44 92 GLY A O 1
ATOM 743 N N . HIS A 1 93 ? -8.946 -6.896 16.963 1.00 97.44 93 HIS A N 1
ATOM 744 C CA . HIS A 1 93 ? -9.704 -6.273 18.060 1.00 97.44 93 HIS A CA 1
ATOM 745 C C . HIS A 1 93 ? -10.970 -5.528 17.605 1.00 97.44 93 HIS A C 1
ATOM 747 O O . HIS A 1 93 ? -11.355 -4.527 18.200 1.00 97.44 93 HIS A O 1
ATOM 753 N N . TYR A 1 94 ? -11.634 -5.994 16.547 1.00 96.69 94 TYR A N 1
ATOM 754 C CA . TYR A 1 94 ? -12.933 -5.448 16.157 1.00 96.69 94 TYR A CA 1
ATOM 755 C C . TYR A 1 94 ? -14.066 -6.259 16.800 1.00 96.69 94 TYR A C 1
ATOM 757 O O . TYR A 1 94 ? -14.224 -7.442 16.498 1.00 96.69 94 TYR A O 1
ATOM 765 N N . TYR A 1 95 ? -14.849 -5.615 17.670 1.00 93.62 95 TYR A N 1
ATOM 766 C CA . TYR A 1 95 ? -15.937 -6.233 18.447 1.00 93.62 95 TYR A CA 1
ATOM 767 C C . TYR A 1 95 ? -17.326 -5.668 18.107 1.00 93.62 95 TYR A C 1
ATOM 769 O O . TYR A 1 95 ? -18.295 -5.949 18.808 1.00 93.62 95 TYR A O 1
ATOM 777 N N . GLY A 1 96 ? -17.439 -4.889 17.027 1.00 90.12 96 GLY A N 1
ATOM 778 C CA . GLY A 1 96 ? -18.723 -4.355 16.580 1.00 90.12 96 GLY A CA 1
ATOM 779 C C . GLY A 1 96 ? -19.684 -5.454 16.114 1.00 90.12 96 GLY A C 1
ATOM 780 O O . GLY A 1 96 ? -19.272 -6.506 15.624 1.00 90.12 96 GLY A O 1
ATOM 781 N N . SER A 1 97 ? -20.986 -5.193 16.247 1.00 87.69 97 SER A N 1
ATOM 782 C CA . SER A 1 97 ? -22.048 -6.146 15.891 1.00 87.69 97 SER A CA 1
ATOM 783 C C . SER A 1 97 ? -22.164 -6.405 14.385 1.00 87.69 97 SER A C 1
ATOM 785 O O . SER A 1 97 ? -22.561 -7.492 13.965 1.00 87.69 97 SER A O 1
ATOM 787 N N . ALA A 1 98 ? -21.813 -5.422 13.556 1.00 90.94 98 ALA A N 1
ATOM 788 C CA . ALA A 1 98 ? -21.833 -5.529 12.104 1.00 90.94 98 ALA A CA 1
ATOM 789 C C . ALA A 1 98 ? -20.464 -5.960 11.563 1.00 90.94 98 ALA A C 1
ATOM 791 O O . ALA A 1 98 ? -19.435 -5.497 12.027 1.00 90.94 98 ALA A O 1
ATOM 792 N N . SER A 1 99 ? -20.415 -6.807 10.533 1.00 91.75 99 SER A N 1
ATOM 793 C CA . SER A 1 99 ? -19.134 -7.258 9.969 1.00 91.75 99 SER A CA 1
ATOM 794 C C . SER A 1 99 ? -18.330 -6.105 9.346 1.00 91.75 99 SER A C 1
ATOM 796 O O . SER A 1 99 ? -18.797 -5.440 8.419 1.00 91.75 99 SER A O 1
ATOM 798 N N . LEU A 1 100 ? -17.065 -5.955 9.752 1.00 95.06 100 LEU A N 1
ATOM 799 C CA . LEU A 1 100 ? -16.116 -5.011 9.155 1.00 95.06 100 LEU A CA 1
ATOM 800 C C . LEU A 1 100 ? -15.341 -5.654 7.995 1.00 95.06 100 LEU A C 1
ATOM 802 O O . LEU A 1 100 ? -14.613 -6.630 8.170 1.00 95.06 100 LEU A O 1
ATOM 806 N N . SER A 1 101 ? -15.456 -5.086 6.792 1.00 96.62 101 SER A N 1
ATOM 807 C CA . SER A 1 101 ? -14.691 -5.545 5.627 1.00 96.62 101 SER A CA 1
ATOM 808 C C . SER A 1 101 ? -13.394 -4.756 5.473 1.00 96.62 101 SER A C 1
ATOM 810 O O . SER A 1 101 ? -13.380 -3.673 4.887 1.00 96.62 101 SER A O 1
ATOM 812 N N . ILE A 1 102 ? -12.278 -5.337 5.921 1.00 97.75 102 ILE A N 1
ATOM 813 C CA . ILE A 1 102 ? -10.954 -4.710 5.779 1.00 97.75 102 ILE A CA 1
ATOM 814 C C . ILE A 1 102 ? -10.615 -4.446 4.308 1.00 97.75 102 ILE A C 1
ATOM 816 O O . ILE A 1 102 ? -10.105 -3.382 3.991 1.00 97.75 102 ILE A O 1
ATOM 820 N N . ALA A 1 103 ? -11.002 -5.333 3.384 1.00 97.81 103 ALA A N 1
ATOM 821 C CA . ALA A 1 103 ? -10.793 -5.118 1.948 1.00 97.81 103 ALA A CA 1
ATOM 822 C C . ALA A 1 103 ? -11.441 -3.819 1.440 1.00 97.81 103 ALA A C 1
ATOM 824 O O . ALA A 1 103 ? -10.869 -3.112 0.611 1.00 97.81 103 ALA A O 1
ATOM 825 N N . ARG A 1 104 ? -12.636 -3.488 1.942 1.00 97.25 104 ARG A N 1
ATOM 826 C CA . ARG A 1 104 ? -13.350 -2.269 1.550 1.00 97.25 104 ARG A CA 1
ATOM 827 C C . ARG A 1 104 ? -12.754 -1.030 2.189 1.00 97.25 104 ARG A C 1
ATOM 829 O O . ARG A 1 104 ? -12.608 -0.034 1.492 1.00 97.25 104 ARG A O 1
ATOM 836 N N . VAL A 1 105 ? -12.347 -1.118 3.455 1.00 98.25 105 VAL A N 1
ATOM 837 C CA . VAL A 1 105 ? -11.605 -0.047 4.135 1.00 98.25 105 VAL A CA 1
ATOM 838 C C . VAL A 1 105 ? -10.299 0.245 3.395 1.00 98.25 105 VAL A C 1
ATOM 840 O O . VAL A 1 105 ? -10.044 1.388 3.032 1.00 98.25 105 VAL A O 1
ATOM 843 N N . THR A 1 106 ? -9.496 -0.777 3.090 1.00 98.69 106 THR A N 1
ATOM 844 C CA . THR A 1 106 ? -8.244 -0.618 2.337 1.00 98.69 106 THR A CA 1
ATOM 845 C C . THR A 1 106 ? -8.495 -0.007 0.960 1.00 98.69 106 THR A C 1
ATOM 847 O O . THR A 1 106 ? -7.809 0.940 0.580 1.00 98.69 106 THR A O 1
ATOM 850 N N . ARG A 1 107 ? -9.517 -0.478 0.230 1.00 98.44 107 ARG A N 1
ATOM 851 C CA . ARG A 1 107 ? -9.907 0.113 -1.058 1.00 98.44 107 ARG A CA 1
ATOM 852 C C . ARG A 1 107 ? -10.283 1.587 -0.912 1.00 98.44 107 ARG A C 1
ATOM 854 O O . ARG A 1 107 ? -9.814 2.397 -1.703 1.00 98.44 107 ARG A O 1
ATOM 861 N N . ALA A 1 108 ? -11.096 1.939 0.082 1.00 98.06 108 ALA A N 1
ATOM 862 C CA . ALA A 1 108 ? -11.497 3.319 0.341 1.00 98.06 108 ALA A CA 1
ATOM 863 C C . ALA A 1 108 ? -10.296 4.218 0.639 1.00 98.06 108 ALA A C 1
ATOM 865 O O . ALA A 1 108 ? -10.193 5.296 0.069 1.00 98.06 108 ALA A O 1
ATOM 866 N N . LEU A 1 109 ? -9.337 3.756 1.443 1.00 97.94 109 LEU A N 1
ATOM 867 C CA . LEU A 1 109 ? -8.117 4.518 1.710 1.00 97.94 109 LEU A CA 1
ATOM 868 C C . LEU A 1 109 ? -7.249 4.699 0.458 1.00 97.9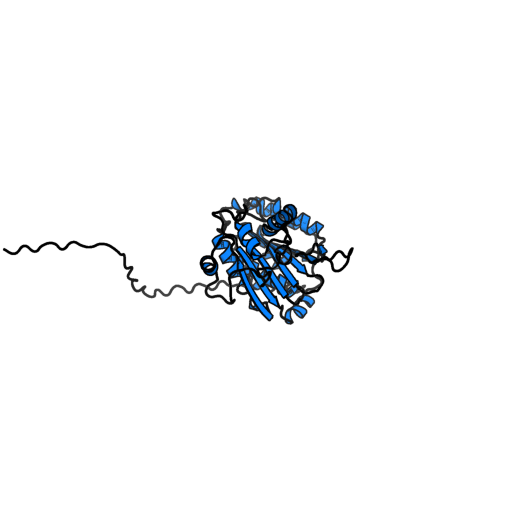4 109 LEU A C 1
ATOM 870 O O . LEU A 1 109 ? -6.689 5.773 0.251 1.00 97.94 109 LEU A O 1
ATOM 874 N N . ILE A 1 110 ? -7.156 3.689 -0.413 1.00 98.62 110 ILE A N 1
ATOM 875 C CA . ILE A 1 110 ? -6.459 3.835 -1.700 1.00 98.62 110 ILE A CA 1
ATOM 876 C C . ILE A 1 110 ? -7.197 4.834 -2.604 1.00 98.62 110 ILE A C 1
ATOM 878 O O . ILE A 1 110 ? -6.547 5.686 -3.206 1.00 98.62 110 ILE A O 1
ATOM 882 N N . ARG A 1 111 ? -8.538 4.795 -2.657 1.00 97.50 111 ARG A N 1
ATOM 883 C CA . ARG A 1 111 ? -9.345 5.804 -3.370 1.00 97.50 111 ARG A CA 1
ATOM 884 C C . ARG A 1 111 ? -9.068 7.201 -2.841 1.00 97.50 111 ARG A C 1
ATOM 886 O O . ARG A 1 111 ? -8.815 8.100 -3.633 1.00 97.50 111 ARG A O 1
ATOM 893 N N . VAL A 1 112 ? -9.030 7.361 -1.521 1.00 95.12 112 VAL A N 1
ATOM 894 C CA . VAL A 1 112 ? -8.689 8.629 -0.874 1.00 95.12 112 VAL A CA 1
ATOM 895 C C . VAL A 1 112 ? -7.313 9.123 -1.332 1.00 95.12 112 VAL A C 1
ATOM 897 O O . VAL A 1 112 ? -7.168 10.274 -1.740 1.00 95.12 112 VAL A O 1
ATOM 900 N N . LEU A 1 113 ? -6.302 8.251 -1.334 1.00 96.31 113 LEU A N 1
ATOM 901 C CA . LEU A 1 113 ? -4.959 8.597 -1.806 1.00 96.31 113 LEU A CA 1
ATOM 902 C C . LEU A 1 113 ? -4.946 9.014 -3.283 1.00 96.31 113 LEU A C 1
ATOM 904 O O . LEU A 1 113 ? -4.325 10.019 -3.615 1.00 96.31 113 LEU A O 1
ATOM 908 N N . LEU A 1 114 ? -5.653 8.297 -4.158 1.00 96.81 114 LEU A N 1
ATOM 909 C CA . LEU A 1 114 ? -5.711 8.600 -5.593 1.00 96.81 114 LEU A CA 1
ATOM 910 C C . LEU A 1 114 ? -6.502 9.879 -5.912 1.00 96.81 114 LEU A C 1
ATOM 912 O O . LEU A 1 114 ? -6.095 10.653 -6.778 1.00 96.81 114 LEU A O 1
ATOM 916 N N . ARG A 1 115 ? -7.626 10.104 -5.226 1.00 94.12 115 ARG A N 1
ATOM 917 C CA . ARG A 1 115 ? -8.532 11.236 -5.473 1.00 94.12 115 ARG A CA 1
ATOM 918 C C . ARG A 1 115 ? -7.994 12.543 -4.919 1.00 94.12 115 ARG A C 1
ATOM 920 O O . ARG A 1 115 ? -8.064 13.560 -5.600 1.00 94.12 115 ARG A O 1
ATOM 927 N N . TYR A 1 116 ? -7.456 12.505 -3.704 1.00 91.75 116 TYR A N 1
ATOM 928 C CA . TYR A 1 116 ? -7.181 13.710 -2.924 1.00 91.75 116 TYR A CA 1
ATOM 929 C C . TYR A 1 116 ? -5.697 14.027 -2.749 1.00 91.75 116 TYR A C 1
ATOM 931 O O . TYR A 1 116 ? -5.364 15.153 -2.388 1.00 91.75 116 TYR A O 1
ATOM 939 N N . TYR A 1 117 ? -4.797 13.067 -2.982 1.00 92.81 117 TYR A N 1
ATOM 940 C CA . TYR A 1 117 ? -3.378 13.246 -2.656 1.00 92.81 117 TYR A CA 1
ATOM 941 C C . TYR A 1 117 ? -2.418 12.964 -3.812 1.00 92.81 117 TYR A C 1
ATOM 943 O O . TYR A 1 117 ? -1.353 13.577 -3.866 1.00 92.81 117 TYR A O 1
ATOM 951 N N . ALA A 1 118 ? -2.764 12.074 -4.740 1.00 94.44 118 ALA A N 1
ATOM 952 C CA . ALA A 1 118 ? -1.925 11.779 -5.893 1.00 94.44 118 ALA A CA 1
ATOM 953 C C . ALA A 1 118 ? -1.898 12.963 -6.872 1.00 94.44 118 ALA A C 1
ATOM 955 O O . ALA A 1 118 ? -2.946 13.442 -7.323 1.00 94.44 118 ALA A O 1
ATOM 956 N N . GLN A 1 119 ? -0.691 13.411 -7.217 1.00 90.62 119 GLN A N 1
ATOM 957 C CA . GLN A 1 119 ? -0.489 14.447 -8.226 1.00 90.62 119 GLN A CA 1
ATOM 958 C C . GLN A 1 119 ? -0.734 13.895 -9.634 1.00 90.62 119 GLN A C 1
ATOM 960 O O . GLN A 1 119 ? -0.405 12.728 -9.893 1.00 90.62 119 GLN A O 1
ATOM 965 N N . PRO A 1 120 ? -1.314 14.708 -10.538 1.00 88.44 120 PRO A N 1
ATOM 966 C CA . PRO A 1 120 ? -1.439 14.335 -11.938 1.00 88.44 120 PRO A CA 1
ATOM 967 C C . PRO A 1 120 ? -0.043 14.141 -12.545 1.00 88.44 120 PRO A C 1
ATOM 969 O O . PRO A 1 120 ? 0.906 14.824 -12.174 1.00 88.44 120 PRO A O 1
ATOM 972 N N . ALA A 1 121 ? 0.063 13.177 -13.449 1.00 93.81 121 ALA A N 1
ATOM 973 C CA . ALA A 1 121 ? 1.280 12.809 -14.159 1.00 93.81 121 ALA A CA 1
ATOM 974 C C . ALA A 1 121 ? 0.885 12.080 -15.448 1.00 93.81 121 ALA A C 1
ATOM 976 O O . ALA A 1 121 ? -0.251 11.601 -15.550 1.00 93.81 121 ALA A O 1
ATOM 977 N N . ASP A 1 122 ? 1.828 11.912 -16.378 1.00 94.06 122 ASP A N 1
ATOM 978 C CA . ASP A 1 122 ? 1.601 11.111 -17.594 1.00 94.06 122 ASP A CA 1
ATOM 979 C C . ASP A 1 122 ? 1.153 9.683 -17.251 1.00 94.06 122 ASP A C 1
ATOM 981 O O . ASP A 1 122 ? 0.371 9.059 -17.971 1.00 94.06 122 ASP A O 1
ATOM 985 N N . LYS A 1 123 ? 1.670 9.153 -16.135 1.00 95.25 123 LYS A N 1
ATOM 986 C CA . LYS A 1 123 ? 1.342 7.831 -15.602 1.00 95.25 123 LYS A CA 1
ATOM 987 C C . LYS A 1 123 ? 1.134 7.907 -14.101 1.00 95.25 123 LYS A C 1
ATOM 989 O O . LYS A 1 123 ? 1.992 8.379 -13.362 1.00 95.25 123 LYS A O 1
ATOM 994 N N . VAL A 1 124 ? 0.033 7.350 -13.628 1.00 97.75 124 VAL A N 1
ATOM 995 C CA . VAL A 1 124 ? -0.219 7.115 -12.210 1.00 97.75 124 VAL A CA 1
ATOM 996 C C . VAL A 1 124 ? -0.331 5.623 -11.984 1.00 97.75 124 VAL A C 1
ATOM 998 O O . VAL A 1 124 ? -1.055 4.927 -12.692 1.00 97.75 124 VAL A O 1
ATOM 1001 N N . ARG A 1 125 ? 0.401 5.117 -10.996 1.00 97.38 125 ARG A N 1
ATOM 1002 C CA . ARG A 1 125 ? 0.415 3.692 -10.670 1.00 97.38 125 ARG A CA 1
ATOM 1003 C C . ARG A 1 125 ? 0.207 3.431 -9.193 1.00 97.38 125 ARG A C 1
ATOM 1005 O O . ARG A 1 125 ? 0.696 4.182 -8.353 1.00 97.38 125 ARG A O 1
ATOM 1012 N N . VAL A 1 126 ? -0.461 2.323 -8.896 1.00 98.56 126 VAL A N 1
ATOM 1013 C CA . VAL A 1 126 ? -0.515 1.730 -7.559 1.00 98.56 126 VAL A CA 1
ATOM 1014 C C . VAL A 1 126 ? 0.306 0.454 -7.593 1.00 98.56 126 VAL A C 1
ATOM 1016 O O . VAL A 1 126 ? 0.053 -0.405 -8.432 1.00 98.56 126 VAL A O 1
ATOM 1019 N N . CYS A 1 127 ? 1.280 0.331 -6.698 1.00 97.06 127 CYS A N 1
ATOM 1020 C CA . CYS A 1 127 ? 2.172 -0.821 -6.620 1.00 97.06 127 CYS A CA 1
ATOM 1021 C C . CYS A 1 127 ? 2.247 -1.344 -5.192 1.00 97.06 127 CYS A C 1
ATOM 1023 O O . CYS A 1 127 ? 2.264 -0.562 -4.240 1.00 97.06 127 CYS A O 1
ATOM 1025 N N . LEU A 1 128 ? 2.363 -2.660 -5.046 1.00 97.31 128 LEU A N 1
ATOM 1026 C CA . LEU A 1 128 ? 2.594 -3.294 -3.755 1.00 97.31 128 LEU A CA 1
ATOM 1027 C C . LEU A 1 128 ? 3.320 -4.629 -3.896 1.00 97.31 128 LEU A C 1
ATOM 1029 O O . LEU A 1 128 ? 3.408 -5.215 -4.979 1.00 97.31 128 LEU A O 1
ATOM 1033 N N . PHE A 1 129 ? 3.834 -5.096 -2.766 1.00 95.31 129 PHE A N 1
ATOM 1034 C CA . PHE A 1 129 ? 4.451 -6.402 -2.610 1.00 95.31 129 PHE A CA 1
ATOM 1035 C C . PHE A 1 129 ? 3.658 -7.195 -1.567 1.00 95.31 129 PHE A C 1
ATOM 1037 O O . PHE A 1 129 ? 3.666 -6.865 -0.385 1.00 95.31 129 PHE A O 1
ATOM 1044 N N . ALA A 1 130 ? 2.934 -8.213 -2.019 1.00 95.62 130 ALA A N 1
ATOM 1045 C CA . ALA A 1 130 ? 2.102 -9.070 -1.196 1.00 95.62 130 ALA A CA 1
ATOM 1046 C C . ALA A 1 130 ? 2.905 -10.289 -0.733 1.00 95.62 130 ALA A C 1
ATOM 1048 O O . ALA A 1 130 ? 3.189 -11.192 -1.519 1.00 95.62 130 ALA A O 1
ATOM 1049 N N . LYS A 1 131 ? 3.229 -10.309 0.556 1.00 93.75 131 LYS A N 1
ATOM 1050 C CA . LYS A 1 131 ? 3.770 -11.455 1.289 1.00 93.75 131 LYS A CA 1
ATOM 1051 C C . LYS A 1 131 ? 2.988 -11.560 2.594 1.00 93.75 131 LYS A C 1
ATOM 1053 O O . LYS A 1 131 ? 2.605 -10.523 3.128 1.00 93.75 131 LYS A O 1
ATOM 1058 N N . ALA A 1 132 ? 2.657 -12.759 3.058 1.00 94.12 132 ALA A N 1
ATOM 1059 C CA . ALA A 1 132 ? 2.004 -12.911 4.348 1.00 94.12 132 ALA A CA 1
ATOM 1060 C C . ALA A 1 132 ? 3.051 -12.966 5.459 1.00 94.12 132 ALA A C 1
ATOM 1062 O O . ALA A 1 132 ? 4.102 -13.586 5.326 1.00 94.12 132 ALA A O 1
ATOM 1063 N N . GLU A 1 133 ? 2.740 -12.318 6.573 1.00 94.38 133 GLU A N 1
ATOM 1064 C CA . GLU A 1 133 ? 3.499 -12.390 7.814 1.00 94.38 133 GLU A CA 1
ATOM 1065 C C . GLU A 1 133 ? 2.501 -12.360 8.974 1.00 94.38 133 GLU A C 1
ATOM 1067 O O . GLU A 1 133 ? 1.388 -11.840 8.847 1.00 94.38 133 GLU A O 1
ATOM 1072 N N . ASN A 1 134 ? 2.908 -12.877 10.132 1.00 95.38 134 ASN A N 1
ATOM 1073 C CA . ASN A 1 134 ? 2.067 -12.881 11.334 1.00 95.38 134 ASN A CA 1
ATOM 1074 C C . ASN A 1 134 ? 1.664 -11.460 11.769 1.00 95.38 134 ASN A C 1
ATOM 1076 O O . ASN A 1 134 ? 0.590 -11.247 12.337 1.00 95.38 134 ASN A O 1
ATOM 1080 N N . GLN A 1 135 ? 2.533 -10.481 11.513 1.00 95.69 135 GLN A N 1
ATOM 1081 C CA . GLN A 1 135 ? 2.332 -9.070 11.833 1.00 95.69 135 GLN A CA 1
ATOM 1082 C C . GLN A 1 135 ? 3.318 -8.182 11.062 1.00 95.69 135 GLN A C 1
ATOM 1084 O O . GLN A 1 135 ? 4.450 -8.583 10.799 1.00 95.69 135 GLN A O 1
ATOM 1089 N N . TYR A 1 136 ? 2.896 -6.953 10.768 1.00 95.56 136 TYR A N 1
ATOM 1090 C CA . TYR A 1 136 ? 3.695 -5.915 10.111 1.00 95.56 136 TYR A CA 1
ATOM 1091 C C . TYR A 1 136 ? 3.764 -4.618 10.914 1.00 95.56 136 TYR A C 1
ATOM 1093 O O . TYR A 1 136 ? 4.837 -4.023 11.023 1.00 95.56 136 TYR A O 1
ATOM 1101 N N . LEU A 1 137 ? 2.616 -4.156 11.414 1.00 97.75 137 LEU A N 1
ATOM 1102 C CA . LEU A 1 137 ? 2.462 -2.875 12.107 1.00 97.75 137 LEU A CA 1
ATOM 1103 C C . LEU A 1 137 ? 2.030 -3.053 13.564 1.00 97.75 137 LEU A C 1
ATOM 1105 O O . LEU A 1 137 ? 2.273 -2.156 14.361 1.00 97.75 137 LEU A O 1
ATOM 1109 N N . PHE A 1 138 ? 1.433 -4.197 13.910 1.00 98.44 138 PHE A N 1
ATOM 1110 C CA . PHE A 1 138 ? 0.896 -4.464 15.243 1.00 98.44 138 PHE A CA 1
ATOM 1111 C C . PHE A 1 138 ? 1.634 -5.626 15.920 1.00 98.44 138 PHE A C 1
ATOM 1113 O O . PHE A 1 138 ? 1.256 -6.788 15.723 1.00 98.44 138 PHE A O 1
ATOM 1120 N N . PRO A 1 139 ? 2.701 -5.365 16.694 1.00 98.44 139 PRO A N 1
ATOM 1121 C CA . PRO A 1 139 ? 3.433 -6.413 17.384 1.00 98.44 139 PRO A CA 1
ATOM 1122 C C . PRO A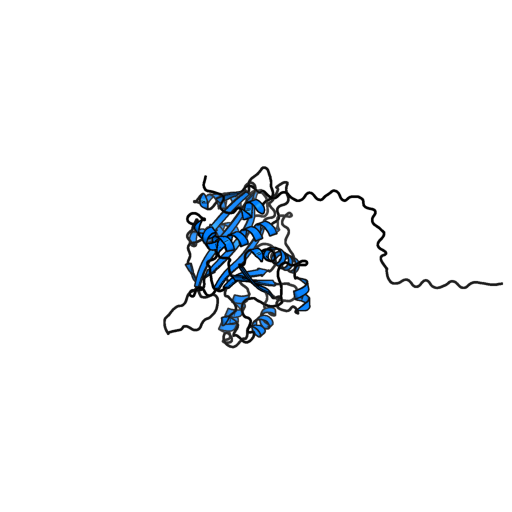 1 139 ? 2.546 -7.255 18.297 1.00 98.44 139 PRO A C 1
ATOM 1124 O O . PRO A 1 139 ? 1.629 -6.759 18.941 1.00 98.44 139 PRO A O 1
ATOM 1127 N N . LEU A 1 140 ? 2.829 -8.555 18.340 1.00 98.06 140 LEU A N 1
ATOM 1128 C CA . LEU A 1 140 ? 2.152 -9.550 19.174 1.00 98.06 140 LEU A CA 1
ATOM 1129 C C . LEU A 1 140 ? 0.657 -9.743 18.874 1.00 98.06 140 LEU A C 1
ATOM 1131 O O . LEU A 1 140 ? 0.047 -10.637 19.452 1.00 98.06 140 LEU A O 1
ATOM 1135 N N . SER A 1 141 ? 0.088 -9.028 17.898 1.00 98.06 141 SER A N 1
ATOM 1136 C CA . SER A 1 141 ? -1.308 -9.205 17.472 1.00 98.06 141 SER A CA 1
ATOM 1137 C C . SER A 1 141 ? -1.619 -10.601 16.935 1.00 98.06 141 SER A C 1
ATOM 1139 O O . SER A 1 141 ? -2.766 -11.026 16.949 1.00 98.06 141 SER A O 1
ATOM 1141 N N . SER A 1 142 ? -0.610 -11.354 16.495 1.00 97.19 142 SER A N 1
ATOM 1142 C CA . SER A 1 142 ? -0.765 -12.770 16.132 1.00 97.19 142 SER A CA 1
ATOM 1143 C C . SER A 1 142 ? -1.101 -13.682 17.317 1.00 97.19 142 SER A C 1
ATOM 1145 O O . SER A 1 142 ? -1.605 -14.780 17.105 1.00 97.19 142 SER A O 1
ATOM 1147 N N . LYS A 1 143 ? -0.865 -13.232 18.556 1.00 97.62 143 LYS A N 1
ATOM 1148 C CA . LYS A 1 143 ? -1.295 -13.933 19.773 1.00 97.62 143 LYS A CA 1
ATOM 1149 C C . LYS A 1 143 ? -2.784 -13.742 20.065 1.00 97.62 143 LYS A C 1
ATOM 1151 O O . LYS A 1 143 ? -3.344 -14.540 20.810 1.00 97.62 143 LYS A O 1
ATOM 1156 N N . ASN A 1 144 ? -3.428 -12.721 19.491 1.00 97.69 144 ASN A N 1
ATOM 1157 C CA . ASN A 1 144 ? -4.871 -12.557 19.603 1.00 97.69 144 ASN A CA 1
ATOM 1158 C C . ASN A 1 144 ? -5.562 -13.636 18.745 1.00 97.69 144 ASN A C 1
ATOM 1160 O O . ASN A 1 144 ? -5.461 -13.585 17.516 1.00 97.69 144 ASN A O 1
ATOM 1164 N N . PRO A 1 145 ? -6.327 -14.572 19.338 1.00 96.19 145 PRO A N 1
ATOM 1165 C CA . PRO A 1 145 ? -6.970 -15.658 18.595 1.00 96.19 145 PRO A CA 1
ATOM 1166 C C . PRO A 1 145 ? -8.019 -15.173 17.583 1.00 96.19 145 PRO A C 1
ATOM 1168 O O . PRO A 1 145 ? -8.412 -15.924 16.694 1.00 96.19 145 PRO A O 1
ATOM 1171 N N . LYS A 1 146 ? -8.480 -13.919 17.691 1.00 96.56 146 LYS A N 1
ATOM 1172 C CA . LYS A 1 146 ? -9.406 -13.300 16.731 1.00 96.56 146 LYS A CA 1
ATOM 1173 C C . LYS A 1 146 ? -8.704 -12.713 15.504 1.00 96.56 146 LYS A C 1
ATOM 1175 O O . LYS A 1 146 ? -9.382 -12.343 14.542 1.00 96.56 146 LYS A O 1
ATOM 1180 N N . LYS A 1 147 ? -7.369 -12.613 15.495 1.00 97.50 147 LYS A N 1
ATOM 1181 C CA . LYS A 1 147 ? -6.623 -12.173 14.312 1.00 97.50 147 LYS A CA 1
ATOM 1182 C C . LYS A 1 147 ? -6.566 -13.302 13.286 1.00 97.50 147 LYS A C 1
ATOM 1184 O O . LYS A 1 147 ? -5.973 -14.349 13.514 1.00 97.50 147 LYS A O 1
ATOM 1189 N N . HIS A 1 148 ? -7.123 -13.051 12.106 1.00 96.06 148 HIS A N 1
ATOM 1190 C CA . HIS A 1 148 ? -7.034 -13.976 10.982 1.00 96.06 148 HIS A CA 1
ATOM 1191 C C . HIS A 1 148 ? -5.811 -13.661 10.105 1.00 96.06 148 HIS A C 1
ATOM 1193 O O . HIS A 1 148 ? -5.855 -12.762 9.259 1.00 96.06 148 HIS A O 1
ATOM 1199 N N . VAL A 1 149 ? -4.725 -14.421 10.275 1.00 96.19 149 VAL A N 1
ATOM 1200 C CA . VAL A 1 149 ? -3.535 -14.337 9.412 1.00 96.19 149 VAL A CA 1
ATOM 1201 C C . VAL A 1 149 ? -3.810 -15.071 8.095 1.00 96.19 149 VAL A C 1
ATOM 1203 O O . VAL A 1 149 ? -4.149 -16.251 8.085 1.00 96.19 149 VAL A O 1
ATOM 1206 N N . GLN A 1 150 ? -3.703 -14.362 6.970 1.00 95.06 150 GLN A N 1
ATOM 1207 C CA . GLN A 1 150 ? -3.893 -14.950 5.640 1.00 95.06 150 GLN A CA 1
ATOM 1208 C C . GLN A 1 150 ? -2.702 -15.834 5.262 1.00 95.06 150 GLN A C 1
ATOM 1210 O O . GLN A 1 150 ? -1.565 -15.501 5.582 1.00 95.06 150 GLN A O 1
ATOM 1215 N N . SER A 1 151 ? -2.942 -16.901 4.495 1.00 95.69 151 SER A N 1
ATOM 1216 C CA . SER A 1 151 ? -1.849 -17.551 3.767 1.00 95.69 151 SER A CA 1
ATOM 1217 C C . SER A 1 151 ? -1.340 -16.644 2.646 1.00 95.69 151 SER A C 1
ATOM 1219 O O . SER A 1 151 ? -2.098 -15.836 2.104 1.00 95.69 151 SER A O 1
ATOM 1221 N N . ASP A 1 152 ? -0.083 -16.828 2.251 1.00 95.00 152 ASP A N 1
ATOM 1222 C CA . ASP A 1 152 ? 0.568 -16.131 1.136 1.00 95.00 152 ASP A CA 1
ATOM 1223 C C . ASP A 1 152 ? -0.331 -16.037 -0.115 1.00 95.00 152 ASP A C 1
ATOM 1225 O O . ASP A 1 152 ? -0.673 -14.951 -0.593 1.00 95.00 152 ASP A O 1
ATOM 1229 N N . ALA A 1 153 ? -0.824 -17.183 -0.593 1.00 96.00 153 ALA A N 1
ATOM 1230 C CA . ALA A 1 153 ? -1.683 -17.239 -1.770 1.00 96.00 153 ALA A CA 1
ATOM 1231 C C . ALA A 1 153 ? -3.029 -16.513 -1.570 1.00 96.00 153 ALA A C 1
ATOM 1233 O O . ALA A 1 153 ? -3.530 -15.844 -2.480 1.00 96.00 153 ALA A O 1
ATOM 1234 N N . SER A 1 154 ? -3.621 -16.625 -0.377 1.00 97.00 154 SER A N 1
ATOM 1235 C CA . SER A 1 154 ? -4.884 -15.952 -0.050 1.00 97.00 154 SER A CA 1
ATOM 1236 C C . SER A 1 154 ? -4.710 -14.440 0.029 1.00 97.00 154 SER A C 1
ATOM 1238 O O . SER A 1 154 ? -5.602 -13.705 -0.396 1.00 97.00 154 SER A O 1
ATOM 1240 N N . LEU A 1 155 ? -3.557 -13.968 0.509 1.00 97.81 155 LEU A N 1
ATOM 1241 C CA . LEU A 1 155 ? -3.230 -12.551 0.570 1.00 97.81 155 LEU A CA 1
ATOM 1242 C C . LEU A 1 155 ? -3.050 -11.949 -0.828 1.00 97.81 155 LEU A C 1
ATOM 1244 O O . LEU A 1 155 ? -3.569 -10.862 -1.085 1.00 97.81 155 LEU A O 1
ATOM 1248 N N . VAL A 1 156 ? -2.403 -12.662 -1.758 1.00 98.19 156 VAL A N 1
ATOM 1249 C CA . VAL A 1 156 ? -2.316 -12.223 -3.163 1.00 98.19 156 VAL A CA 1
ATOM 1250 C C . VAL A 1 156 ? -3.719 -12.075 -3.763 1.00 98.19 156 VAL A C 1
ATOM 1252 O O . VAL A 1 156 ? -4.064 -11.007 -4.268 1.00 98.19 156 VAL A O 1
ATOM 1255 N N . LYS A 1 157 ? -4.583 -13.091 -3.617 1.00 98.31 157 LYS A N 1
ATOM 1256 C CA . LYS A 1 157 ? -5.988 -13.017 -4.068 1.00 98.31 157 LYS A CA 1
ATOM 1257 C C . LYS A 1 157 ? -6.769 -11.896 -3.379 1.00 98.31 157 LYS A C 1
ATOM 1259 O O . LYS A 1 157 ? -7.646 -11.278 -3.981 1.00 98.31 157 LYS A O 1
ATOM 1264 N N . TRP A 1 158 ? -6.497 -11.639 -2.102 1.00 98.31 158 TRP A N 1
ATOM 1265 C CA . TRP A 1 158 ? -7.127 -10.557 -1.352 1.00 98.31 158 TRP A CA 1
ATOM 1266 C C . TRP A 1 158 ? -6.759 -9.188 -1.930 1.00 98.31 158 TRP A C 1
ATOM 1268 O O . TRP A 1 158 ? -7.665 -8.408 -2.217 1.00 98.31 158 TRP A O 1
ATOM 1278 N N . TRP A 1 159 ? -5.478 -8.929 -2.203 1.00 98.69 159 TRP A N 1
ATOM 1279 C CA . TRP A 1 159 ? -5.038 -7.671 -2.810 1.00 98.69 159 TRP A CA 1
ATOM 1280 C C . TRP A 1 159 ? -5.590 -7.464 -4.219 1.00 98.69 159 TRP A C 1
ATOM 1282 O O . TRP A 1 159 ? -6.045 -6.364 -4.525 1.00 98.69 159 TRP A O 1
ATOM 1292 N N . LEU A 1 160 ? -5.643 -8.508 -5.052 1.00 98.50 160 LEU A N 1
ATOM 1293 C CA . LEU A 1 160 ? -6.274 -8.411 -6.373 1.00 98.50 160 LEU A CA 1
ATOM 1294 C C . LEU A 1 160 ? -7.748 -7.998 -6.252 1.00 98.50 160 LEU A C 1
ATOM 1296 O O . LEU A 1 160 ? -8.185 -7.089 -6.946 1.00 98.50 160 LEU A O 1
ATOM 1300 N N . ARG A 1 161 ? -8.503 -8.568 -5.301 1.00 97.81 161 ARG A N 1
ATOM 1301 C CA . ARG A 1 161 ? -9.893 -8.149 -5.024 1.00 97.81 161 ARG A CA 1
ATOM 1302 C C . ARG A 1 161 ? -10.005 -6.725 -4.471 1.00 97.81 161 ARG A C 1
ATOM 1304 O O . ARG A 1 161 ? -11.034 -6.077 -4.664 1.00 97.81 161 ARG A O 1
ATOM 1311 N N . VAL A 1 162 ? -9.002 -6.234 -3.742 1.00 98.44 162 VAL A N 1
ATOM 1312 C CA . VAL A 1 162 ? -8.966 -4.841 -3.267 1.00 98.44 162 VAL A CA 1
ATOM 1313 C C . VAL A 1 162 ? -8.788 -3.891 -4.448 1.00 98.44 162 VAL A C 1
ATOM 1315 O O . VAL A 1 162 ? -9.560 -2.936 -4.553 1.00 98.44 162 VAL A O 1
ATOM 1318 N N . LEU A 1 163 ? -7.819 -4.180 -5.322 1.00 98.56 163 LEU A N 1
ATOM 1319 C CA . LEU A 1 163 ? -7.412 -3.314 -6.427 1.00 98.56 163 LEU A CA 1
ATOM 1320 C C . LEU A 1 163 ? -8.340 -3.379 -7.641 1.00 98.56 163 LEU A C 1
ATOM 1322 O O . LEU A 1 163 ? -8.504 -2.362 -8.299 1.00 98.56 163 LEU A O 1
ATOM 1326 N N . ASP A 1 164 ? -8.958 -4.526 -7.930 1.00 98.19 164 ASP A N 1
ATOM 1327 C CA . ASP A 1 164 ? -9.760 -4.722 -9.144 1.00 98.19 164 ASP A CA 1
ATOM 1328 C C . ASP A 1 164 ? -10.858 -3.648 -9.313 1.00 98.19 164 ASP A C 1
ATOM 1330 O O . ASP A 1 164 ? -10.875 -2.974 -10.338 1.00 98.19 164 ASP A O 1
ATOM 1334 N N . PRO A 1 165 ? -11.663 -3.301 -8.289 1.00 97.12 165 PRO A N 1
ATOM 1335 C CA . PRO A 1 165 ? -12.686 -2.258 -8.437 1.00 97.12 165 PRO A CA 1
ATOM 1336 C C . PRO A 1 165 ? -12.147 -0.822 -8.346 1.00 97.12 165 PRO A C 1
ATOM 1338 O O . PRO A 1 165 ? -12.919 0.118 -8.139 1.00 97.12 165 PRO A O 1
ATOM 1341 N N . LEU A 1 166 ? -10.825 -0.633 -8.412 1.00 97.69 166 LEU A N 1
ATOM 1342 C CA . LEU A 1 166 ? -10.209 0.684 -8.576 1.00 97.69 166 LEU A CA 1
ATOM 1343 C C . LEU A 1 166 ? -10.121 1.102 -10.045 1.00 97.69 166 LEU A C 1
ATOM 1345 O O . LEU A 1 166 ? 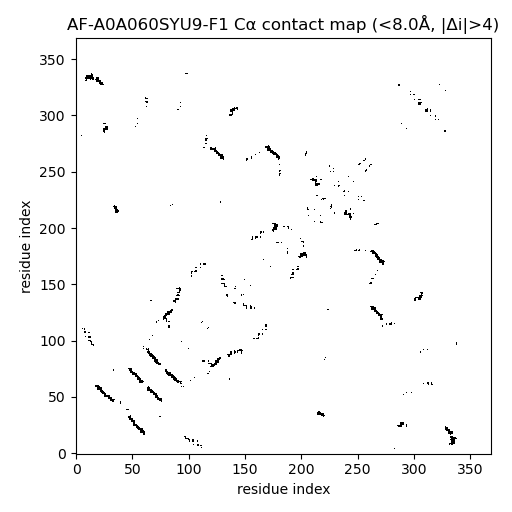-9.663 2.209 -10.300 1.00 97.69 166 LEU A O 1
ATOM 1349 N N . LYS A 1 167 ? -10.566 0.273 -11.002 1.00 96.94 167 LYS A N 1
ATOM 1350 C CA . LYS A 1 167 ? -10.619 0.638 -12.428 1.00 96.94 167 LYS A CA 1
ATOM 1351 C C . LYS A 1 167 ? -11.300 1.989 -12.634 1.00 96.94 167 LYS A C 1
ATOM 1353 O O . LYS A 1 167 ? -10.769 2.834 -13.345 1.00 96.94 167 LYS A O 1
ATOM 1358 N N . ASP A 1 168 ? -12.401 2.209 -11.923 1.00 94.06 168 ASP A N 1
ATOM 1359 C CA . ASP A 1 168 ? -13.223 3.420 -12.013 1.00 94.06 168 ASP A CA 1
ATOM 1360 C C . ASP A 1 168 ? -12.548 4.676 -11.431 1.00 94.06 168 ASP A C 1
ATOM 1362 O O . ASP A 1 168 ? -13.073 5.786 -11.560 1.00 94.06 168 ASP A O 1
ATOM 1366 N N . GLU A 1 169 ? -11.395 4.528 -10.770 1.00 95.62 169 GLU A N 1
ATOM 1367 C CA . GLU A 1 169 ? -10.582 5.647 -10.280 1.00 95.62 169 GLU A CA 1
ATOM 1368 C C . GLU A 1 169 ? -9.621 6.201 -11.332 1.00 95.62 169 GLU A C 1
ATOM 1370 O O . GLU A 1 169 ? -9.062 7.280 -11.131 1.00 95.62 169 GLU A O 1
ATOM 1375 N N . PHE A 1 170 ? -9.438 5.489 -12.444 1.00 96.56 170 PHE A N 1
ATOM 1376 C CA . PHE A 1 170 ? -8.585 5.906 -13.549 1.00 96.56 170 PHE A CA 1
ATOM 1377 C C . PHE A 1 170 ? -9.442 6.443 -14.697 1.00 96.56 170 PHE A C 1
ATOM 1379 O O . PHE A 1 170 ? -10.497 5.898 -15.008 1.00 96.56 170 PHE A O 1
ATOM 1386 N N . GLY A 1 171 ? -8.983 7.519 -15.341 1.00 94.38 171 GLY A N 1
ATOM 1387 C CA . GLY A 1 171 ? -9.592 8.009 -16.580 1.00 94.38 171 GLY A CA 1
ATOM 1388 C C . GLY A 1 171 ? -9.325 7.048 -17.739 1.00 94.38 171 GLY A C 1
ATOM 1389 O O . GLY A 1 171 ? -10.207 6.769 -18.543 1.00 94.38 171 GLY A O 1
ATOM 1390 N N . SER A 1 172 ? -8.113 6.493 -17.775 1.00 95.50 172 SER A N 1
ATOM 1391 C CA . SER A 1 172 ? -7.737 5.377 -18.637 1.00 95.50 172 SER A CA 1
ATOM 1392 C C . SER A 1 172 ? -6.812 4.446 -17.866 1.00 95.50 172 SER A C 1
ATOM 1394 O O . SER A 1 172 ? -5.773 4.885 -17.374 1.00 95.50 172 SER A O 1
ATOM 1396 N N . LEU A 1 173 ? -7.194 3.175 -17.732 1.00 97.00 173 LEU A N 1
ATOM 1397 C CA . LEU A 1 173 ? -6.355 2.137 -17.139 1.00 97.00 173 LEU A CA 1
ATOM 1398 C C . LEU A 1 173 ? -5.568 1.449 -18.257 1.00 97.00 173 LEU A C 1
ATOM 1400 O O . LEU A 1 173 ? -6.160 0.877 -19.168 1.00 97.00 173 LEU A O 1
ATOM 1404 N N . THR A 1 174 ? -4.241 1.489 -18.187 1.00 96.75 174 THR A N 1
ATOM 1405 C CA . THR A 1 174 ? -3.360 0.944 -19.229 1.00 96.75 174 THR A CA 1
ATOM 1406 C C . THR A 1 174 ? -2.755 -0.401 -18.849 1.00 96.75 174 THR A C 1
ATOM 1408 O O . THR A 1 174 ? -2.438 -1.195 -19.732 1.00 96.75 174 THR A O 1
ATOM 1411 N N . LYS A 1 175 ? -2.569 -0.681 -17.551 1.00 98.06 175 LYS A N 1
ATOM 1412 C CA . LYS A 1 175 ? -1.997 -1.951 -17.081 1.00 98.06 175 LYS A CA 1
ATOM 1413 C C . LYS A 1 175 ? -2.652 -2.416 -15.787 1.00 98.06 175 LYS A C 1
ATOM 1415 O O . LYS A 1 175 ? -2.807 -1.630 -14.858 1.00 98.06 175 LYS A O 1
ATOM 1420 N N . ALA A 1 176 ? -2.907 -3.718 -15.693 1.00 98.44 176 ALA A N 1
ATOM 1421 C CA . ALA A 1 176 ? -3.154 -4.440 -14.448 1.00 98.44 176 ALA A CA 1
ATOM 1422 C C . ALA A 1 176 ? -2.320 -5.726 -14.468 1.00 98.44 176 ALA A C 1
ATOM 1424 O O . ALA A 1 176 ? -2.471 -6.563 -15.359 1.00 98.44 176 ALA A O 1
ATOM 1425 N N . ARG A 1 177 ? -1.354 -5.834 -13.553 1.00 98.44 177 ARG A N 1
ATOM 1426 C CA . ARG A 1 177 ? -0.258 -6.802 -13.639 1.00 98.44 177 ARG A CA 1
ATOM 1427 C C . ARG A 1 177 ? -0.012 -7.513 -12.316 1.00 98.44 177 ARG A C 1
ATOM 1429 O O . ARG A 1 177 ? -0.011 -6.883 -11.256 1.00 98.44 177 ARG A O 1
ATOM 1436 N N . LEU A 1 178 ? 0.244 -8.814 -12.406 1.00 98.38 178 LEU A N 1
ATOM 1437 C CA . LEU A 1 178 ? 0.710 -9.651 -11.305 1.00 98.38 178 LEU A CA 1
ATOM 1438 C C . LEU A 1 178 ? 1.942 -10.440 -11.748 1.00 98.38 178 LEU A C 1
ATOM 1440 O O . LEU A 1 178 ? 1.894 -11.186 -12.727 1.00 98.38 178 LEU A O 1
ATOM 1444 N N . GLN A 1 179 ? 3.013 -10.330 -10.968 1.00 95.75 179 GLN A N 1
ATOM 1445 C CA . GLN A 1 179 ? 4.205 -11.158 -11.088 1.00 95.75 179 GLN A CA 1
ATOM 1446 C C . GLN A 1 179 ? 4.369 -11.978 -9.810 1.00 95.75 179 GLN A C 1
ATOM 1448 O O . GLN A 1 179 ? 4.422 -11.415 -8.717 1.00 95.75 179 GLN A O 1
ATOM 1453 N N . ILE A 1 180 ? 4.505 -13.295 -9.952 1.00 94.75 180 ILE A N 1
ATOM 1454 C CA . ILE A 1 180 ? 4.907 -14.197 -8.868 1.00 94.75 180 ILE A CA 1
ATOM 1455 C C . ILE A 1 180 ? 6.245 -14.818 -9.287 1.00 94.75 180 ILE A C 1
ATOM 1457 O O . ILE A 1 180 ? 6.261 -15.648 -10.197 1.00 94.75 180 ILE A O 1
ATOM 1461 N N . PRO A 1 181 ? 7.384 -14.389 -8.710 1.00 91.25 181 PRO A N 1
ATOM 1462 C CA . PRO A 1 181 ? 8.688 -14.952 -9.050 1.00 91.25 181 PRO A CA 1
ATOM 1463 C C . PRO A 1 181 ? 8.702 -16.472 -8.847 1.00 91.25 181 PRO A C 1
ATOM 1465 O O . PRO A 1 181 ? 8.279 -16.957 -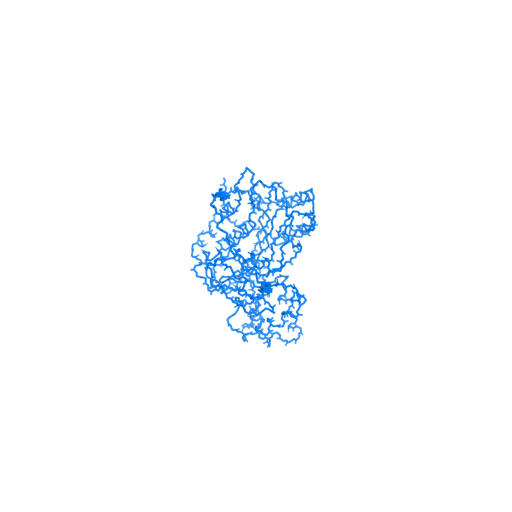7.801 1.00 91.25 181 PRO A O 1
ATOM 1468 N N . GLY A 1 182 ? 9.164 -17.211 -9.856 1.00 87.69 182 GLY A N 1
ATOM 1469 C CA . GLY A 1 182 ? 9.213 -18.677 -9.846 1.00 87.69 182 GLY A CA 1
ATOM 1470 C C . GLY A 1 182 ? 7.927 -19.410 -10.227 1.00 87.69 182 GLY A C 1
ATOM 1471 O O . GLY A 1 182 ? 7.966 -20.631 -10.345 1.00 87.69 182 GLY A O 1
ATOM 1472 N N . ALA A 1 183 ? 6.817 -18.708 -10.467 1.00 91.56 183 ALA A N 1
ATOM 1473 C CA . ALA A 1 183 ? 5.600 -19.316 -11.002 1.00 91.56 183 ALA A CA 1
ATOM 1474 C C . ALA A 1 183 ? 5.513 -19.149 -12.527 1.00 91.56 183 ALA A C 1
ATOM 1476 O O . ALA A 1 183 ? 5.903 -18.115 -13.074 1.00 91.56 183 ALA A O 1
ATOM 1477 N N . ASP A 1 184 ? 4.965 -20.152 -13.214 1.00 92.94 184 ASP A N 1
ATOM 1478 C CA . ASP A 1 184 ? 4.627 -20.045 -14.632 1.00 92.94 184 ASP A CA 1
ATOM 1479 C C . ASP A 1 184 ? 3.359 -19.200 -14.856 1.00 92.94 184 ASP A C 1
ATOM 1481 O O . ASP A 1 184 ? 2.546 -18.995 -13.950 1.00 92.94 184 ASP A O 1
ATOM 1485 N N . SER A 1 185 ? 3.162 -18.725 -16.089 1.00 95.69 185 SER A N 1
ATOM 1486 C CA . SER A 1 185 ? 2.047 -17.834 -16.427 1.00 95.69 185 SER A CA 1
ATOM 1487 C C . SER A 1 185 ? 0.667 -18.423 -16.110 1.00 95.69 185 SER A C 1
ATOM 1489 O O . SER A 1 185 ? -0.188 -17.699 -15.604 1.00 95.69 185 SER A O 1
ATOM 1491 N N . LYS A 1 186 ? 0.443 -19.729 -16.331 1.00 96.62 186 LYS A N 1
ATOM 1492 C CA . LYS A 1 186 ? -0.865 -20.360 -16.070 1.00 96.62 186 LYS A CA 1
ATOM 1493 C C . LYS A 1 186 ? -1.150 -20.433 -14.573 1.00 96.62 186 LYS A C 1
ATOM 1495 O O . LYS A 1 186 ? -2.282 -20.196 -14.148 1.00 96.62 186 LYS A O 1
ATOM 1500 N N . ALA A 1 187 ? -0.132 -20.731 -13.767 1.00 96.00 187 ALA A N 1
ATOM 1501 C CA . ALA A 1 187 ? -0.248 -20.709 -12.314 1.00 96.00 187 ALA A CA 1
ATOM 1502 C C . ALA A 1 187 ? -0.579 -19.300 -11.794 1.00 96.00 187 ALA A C 1
ATOM 1504 O O . ALA A 1 187 ? -1.411 -19.160 -10.897 1.00 96.00 187 ALA A O 1
ATOM 1505 N N . ILE A 1 188 ? 0.014 -18.256 -12.383 1.00 97.44 188 ILE A N 1
ATOM 1506 C CA . ILE A 1 188 ? -0.262 -16.856 -12.026 1.00 97.44 188 ILE A CA 1
ATOM 1507 C C . ILE A 1 188 ? -1.698 -16.458 -12.403 1.00 97.44 188 ILE A C 1
ATOM 1509 O O . ILE A 1 188 ? -2.406 -15.866 -11.587 1.00 97.44 188 ILE A O 1
ATOM 1513 N N . GLU A 1 189 ? -2.170 -16.826 -13.593 1.00 97.94 189 GLU A N 1
ATOM 1514 C CA . GLU A 1 189 ? -3.531 -16.530 -14.069 1.00 97.94 189 GLU A CA 1
ATOM 1515 C C . GLU A 1 189 ? -4.637 -17.133 -13.184 1.00 97.94 189 GLU A C 1
ATOM 1517 O O . GLU A 1 189 ? -5.754 -16.609 -13.116 1.00 97.94 189 GLU A O 1
ATOM 1522 N N . ALA A 1 190 ? -4.340 -18.209 -12.448 1.00 97.31 190 ALA A N 1
ATOM 1523 C CA . ALA A 1 190 ? -5.264 -18.802 -11.480 1.00 97.31 190 ALA A CA 1
ATOM 1524 C C . ALA A 1 190 ? -5.539 -17.900 -10.256 1.00 97.31 190 ALA A C 1
ATOM 1526 O O . ALA A 1 190 ? -6.482 -18.153 -9.498 1.00 97.31 190 ALA A O 1
ATOM 1527 N N . PHE A 1 191 ? -4.736 -16.851 -10.042 1.00 98.00 191 PHE A N 1
ATOM 1528 C CA . PHE A 1 191 ? -4.960 -15.858 -8.990 1.00 98.00 191 PHE A CA 1
ATOM 1529 C C . PHE A 1 191 ? -5.912 -14.740 -9.411 1.00 98.00 191 PHE A C 1
ATOM 1531 O O . PHE A 1 191 ? -6.461 -14.074 -8.530 1.00 98.00 191 PHE A O 1
ATOM 1538 N N . PHE A 1 192 ? -6.110 -14.521 -10.714 1.00 98.25 192 PHE A N 1
ATOM 1539 C CA . PHE A 1 192 ? -6.887 -13.384 -11.201 1.00 98.25 192 PHE A CA 1
ATOM 1540 C C . PHE A 1 192 ? -8.338 -13.434 -10.701 1.00 98.25 192 PHE A C 1
ATOM 1542 O O . PHE A 1 192 ? -8.926 -14.521 -10.630 1.00 98.25 192 PHE A O 1
ATOM 1549 N N . PRO A 1 193 ? -8.935 -12.279 -10.339 1.00 95.94 193 PRO A N 1
ATOM 1550 C CA . PRO A 1 193 ? -10.329 -12.220 -9.917 1.00 95.94 193 PRO A CA 1
ATOM 1551 C C . PRO A 1 193 ? -11.271 -12.775 -10.992 1.00 95.94 193 PRO A C 1
ATOM 1553 O O . PRO A 1 193 ? -11.039 -12.608 -12.187 1.00 95.94 193 PRO A O 1
ATOM 1556 N N . ARG A 1 194 ? -12.351 -13.440 -10.571 1.00 94.31 194 ARG A N 1
ATOM 1557 C CA . ARG A 1 194 ? -13.413 -13.930 -11.462 1.00 94.31 194 ARG A CA 1
ATOM 1558 C C . ARG A 1 194 ? -14.779 -13.720 -10.783 1.00 94.31 194 ARG A C 1
ATOM 1560 O O . ARG A 1 194 ? -14.988 -14.319 -9.726 1.00 94.31 194 ARG A O 1
ATOM 1567 N N . PRO A 1 195 ? -15.692 -12.898 -11.341 1.00 94.31 195 PRO A N 1
ATOM 1568 C CA . PRO A 1 195 ? -15.469 -11.982 -12.464 1.00 94.31 195 PRO A CA 1
ATOM 1569 C C . PRO A 1 195 ? -14.451 -10.889 -12.100 1.00 94.31 195 PRO A C 1
ATOM 1571 O O . PRO A 1 195 ? -14.238 -10.596 -10.923 1.00 94.31 195 PRO A O 1
ATOM 1574 N N . SER A 1 196 ? -13.821 -10.303 -13.113 1.00 95.25 196 SER A N 1
ATOM 1575 C CA . SER A 1 196 ? -12.891 -9.186 -12.958 1.00 95.25 196 SER A CA 1
ATOM 1576 C C . SER A 1 196 ? -13.404 -7.980 -13.730 1.00 95.25 196 SER A C 1
ATOM 1578 O O . SER A 1 196 ? -14.045 -8.123 -14.770 1.00 95.25 196 SER A O 1
ATOM 1580 N N . THR A 1 197 ? -13.142 -6.793 -13.195 1.00 94.69 197 THR A N 1
ATOM 1581 C CA . THR A 1 197 ? -13.426 -5.529 -13.878 1.00 94.69 197 THR A CA 1
ATOM 1582 C C . THR A 1 197 ? -12.243 -5.055 -14.726 1.00 94.69 197 THR A C 1
ATOM 1584 O O . THR A 1 197 ? -12.446 -4.257 -15.642 1.00 94.69 197 THR A O 1
ATOM 1587 N N . MET A 1 198 ? -11.028 -5.551 -14.464 1.00 96.50 198 MET A N 1
ATOM 1588 C CA . MET A 1 198 ? -9.781 -5.177 -15.137 1.00 96.50 198 MET A CA 1
ATOM 1589 C C . MET A 1 198 ? -9.236 -6.302 -16.027 1.00 96.50 198 MET A C 1
ATOM 1591 O O . MET A 1 198 ? -9.382 -7.483 -15.728 1.00 96.50 198 MET A O 1
ATOM 1595 N N . ASP A 1 199 ? -8.486 -5.939 -17.064 1.00 96.62 199 ASP A N 1
ATOM 1596 C CA . ASP A 1 199 ? -7.775 -6.908 -17.904 1.00 96.62 199 ASP A CA 1
ATOM 1597 C C . ASP A 1 199 ? -6.427 -7.286 -17.262 1.00 96.62 199 ASP A C 1
ATOM 1599 O O . ASP A 1 199 ? -5.360 -6.778 -17.626 1.00 96.62 199 ASP A O 1
ATOM 1603 N N . TRP A 1 200 ? -6.475 -8.145 -16.237 1.00 98.25 200 TRP A N 1
ATOM 1604 C CA . TRP A 1 200 ? -5.274 -8.642 -15.559 1.00 98.25 200 TRP A CA 1
ATOM 1605 C C . TRP A 1 200 ? -4.406 -9.484 -16.494 1.00 98.25 200 TRP A C 1
ATOM 1607 O O . TRP A 1 200 ? -4.888 -10.368 -17.198 1.00 98.25 200 TRP A O 1
ATOM 1617 N N . SER A 1 201 ? -3.096 -9.249 -16.451 1.00 97.94 201 SER A N 1
ATOM 1618 C CA . SER A 1 201 ? -2.109 -10.032 -17.198 1.00 97.94 201 SER A CA 1
ATOM 1619 C C . SER A 1 201 ? -0.850 -10.298 -16.375 1.00 97.94 201 SER A C 1
ATOM 1621 O O . SER A 1 201 ? -0.541 -9.601 -15.406 1.00 97.94 201 SER A O 1
ATOM 1623 N N . VAL A 1 202 ? -0.112 -11.340 -16.752 1.00 97.75 202 VAL A N 1
ATOM 1624 C CA . VAL A 1 202 ? 1.132 -11.729 -16.079 1.00 97.75 202 VAL A CA 1
ATOM 1625 C C . VAL A 1 202 ? 2.222 -10.677 -16.319 1.00 97.75 202 VAL A C 1
ATOM 1627 O O . VAL A 1 202 ? 2.316 -10.096 -17.405 1.00 97.75 202 VAL A O 1
ATOM 1630 N N . GLY A 1 203 ? 3.040 -10.410 -15.301 1.00 95.81 203 GLY A N 1
ATOM 1631 C CA . GLY A 1 203 ? 4.190 -9.507 -15.363 1.00 95.81 203 GLY A CA 1
ATOM 1632 C C . GLY A 1 203 ? 4.107 -8.361 -14.357 1.00 95.81 203 GLY A C 1
ATOM 1633 O O . GLY A 1 203 ? 3.423 -8.439 -13.342 1.00 95.81 203 GLY A O 1
ATOM 1634 N N . ASP A 1 204 ? 4.800 -7.264 -14.644 1.00 95.62 204 ASP A N 1
ATOM 1635 C CA . ASP A 1 204 ? 4.824 -6.066 -13.803 1.00 95.62 204 ASP A CA 1
ATOM 1636 C C . ASP A 1 204 ? 4.504 -4.801 -14.609 1.00 95.62 204 ASP A C 1
ATOM 1638 O O . ASP A 1 204 ? 4.528 -4.796 -15.840 1.00 95.62 204 ASP A O 1
ATOM 1642 N N . VAL A 1 205 ? 4.205 -3.705 -13.910 1.00 96.25 205 VAL A N 1
ATOM 1643 C CA . VAL A 1 205 ? 3.907 -2.415 -14.552 1.00 96.25 205 VAL A CA 1
ATOM 1644 C C . VAL A 1 205 ? 5.165 -1.649 -14.977 1.00 96.25 205 VAL A C 1
ATOM 1646 O O . VAL A 1 205 ? 5.080 -0.718 -15.775 1.00 96.25 205 VAL A O 1
ATOM 1649 N N . PHE A 1 206 ? 6.346 -2.002 -14.466 1.00 93.88 206 PHE A N 1
ATOM 1650 C CA . PHE A 1 206 ? 7.538 -1.154 -14.454 1.00 93.88 206 PHE A CA 1
ATOM 1651 C C . PHE A 1 206 ? 8.146 -0.893 -15.835 1.00 93.88 206 PHE A C 1
ATOM 1653 O O . PHE A 1 206 ? 8.662 0.202 -16.063 1.00 93.88 206 PHE A O 1
ATOM 1660 N N . SER A 1 207 ? 8.073 -1.850 -16.760 1.00 89.44 207 SER A N 1
ATOM 1661 C CA . SER A 1 207 ? 8.466 -1.655 -18.160 1.00 89.44 207 SER A CA 1
ATOM 1662 C C . SER A 1 207 ? 7.780 -2.662 -19.077 1.00 89.44 207 SER A C 1
ATOM 1664 O O . SER A 1 207 ? 7.477 -3.772 -18.656 1.00 89.44 207 SER A O 1
ATOM 1666 N N . ASP A 1 208 ? 7.582 -2.302 -20.342 1.00 86.56 208 ASP A N 1
ATOM 1667 C CA . ASP A 1 208 ? 7.189 -3.266 -21.382 1.00 86.56 208 ASP A CA 1
ATOM 1668 C C . ASP A 1 208 ? 8.414 -3.858 -22.098 1.00 86.56 208 ASP A C 1
ATOM 1670 O O . ASP A 1 208 ? 8.312 -4.874 -22.775 1.00 86.56 208 ASP A O 1
ATOM 1674 N N . ASN A 1 209 ? 9.597 -3.259 -21.917 1.00 88.50 209 ASN A N 1
ATOM 1675 C CA . ASN A 1 209 ? 10.841 -3.735 -22.511 1.00 88.50 209 ASN A CA 1
ATOM 1676 C C . ASN A 1 209 ? 11.579 -4.665 -21.535 1.00 88.50 209 ASN A C 1
ATOM 1678 O O . ASN A 1 209 ? 12.224 -4.195 -20.599 1.00 88.50 209 ASN A O 1
ATOM 1682 N N . GLY A 1 210 ? 11.527 -5.978 -21.769 1.00 81.50 210 GLY A N 1
ATOM 1683 C CA . GLY A 1 210 ? 12.218 -6.983 -20.949 1.00 81.50 210 GLY A CA 1
ATOM 1684 C C . GLY A 1 210 ? 13.749 -6.869 -20.938 1.00 81.50 210 GLY A C 1
ATOM 1685 O O . GLY A 1 210 ? 14.387 -7.203 -19.935 1.00 81.50 210 GLY A O 1
ATOM 1686 N N . ASN A 1 211 ? 14.332 -6.304 -22.000 1.00 91.56 211 ASN A N 1
ATOM 1687 C CA . ASN A 1 211 ? 15.779 -6.153 -22.173 1.00 91.56 211 ASN A CA 1
ATOM 1688 C C . ASN A 1 211 ? 16.357 -4.914 -21.477 1.00 91.56 211 ASN A C 1
ATOM 1690 O O . ASN A 1 211 ? 17.577 -4.742 -21.422 1.00 91.56 211 ASN A O 1
ATOM 1694 N N . ILE A 1 212 ? 15.513 -4.030 -20.934 1.00 94.81 212 ILE A N 1
ATOM 1695 C CA . ILE A 1 212 ? 16.007 -2.887 -20.169 1.00 94.81 212 ILE A CA 1
ATOM 1696 C C . ILE A 1 212 ? 16.708 -3.375 -18.894 1.00 94.81 212 ILE A C 1
ATOM 1698 O O . ILE A 1 212 ? 16.241 -4.291 -18.217 1.00 94.81 212 ILE A O 1
ATOM 1702 N N . ALA A 1 213 ? 17.834 -2.748 -18.545 1.00 95.94 213 ALA A N 1
ATOM 1703 C CA . ALA A 1 213 ? 18.534 -3.060 -17.303 1.00 95.94 213 ALA A CA 1
ATOM 1704 C C . ALA A 1 213 ? 17.604 -2.852 -16.096 1.00 95.94 213 ALA A C 1
ATOM 1706 O O . ALA A 1 213 ? 17.014 -1.778 -15.956 1.00 95.94 213 ALA A O 1
ATOM 1707 N N . ALA A 1 214 ? 17.525 -3.837 -15.200 1.00 95.44 214 ALA A N 1
ATOM 1708 C CA . ALA A 1 214 ? 16.567 -3.850 -14.095 1.00 95.44 214 ALA A CA 1
ATOM 1709 C C . ALA A 1 214 ? 16.647 -2.592 -13.216 1.00 95.44 214 ALA A C 1
ATOM 1711 O O . ALA A 1 214 ? 15.623 -2.020 -12.852 1.00 95.44 214 ALA A O 1
ATOM 1712 N N . VAL A 1 215 ? 17.853 -2.075 -12.955 1.00 95.00 215 VAL A N 1
ATOM 1713 C CA . VAL A 1 215 ? 18.044 -0.836 -12.175 1.00 95.00 215 VAL A CA 1
ATOM 1714 C C . VAL A 1 215 ? 17.394 0.404 -12.795 1.00 95.00 215 VAL A C 1
ATOM 1716 O O . VAL A 1 215 ? 17.143 1.368 -12.075 1.00 95.00 215 VAL A O 1
ATOM 1719 N N . LYS A 1 216 ? 17.129 0.405 -14.108 1.00 94.06 216 LYS A N 1
ATOM 1720 C CA . LYS A 1 216 ? 16.512 1.526 -14.834 1.00 94.06 216 LYS A CA 1
ATOM 1721 C C . LYS A 1 216 ? 14.983 1.486 -14.832 1.00 94.06 216 LYS A C 1
ATOM 1723 O O . LYS A 1 216 ? 14.373 2.482 -15.207 1.00 94.06 216 LYS A O 1
ATOM 1728 N N . CYS A 1 217 ? 14.368 0.371 -14.439 1.00 94.00 217 CYS A N 1
ATOM 1729 C CA . CYS A 1 217 ? 12.911 0.229 -14.446 1.00 94.00 217 CYS A CA 1
ATOM 1730 C C . CYS A 1 217 ? 12.324 -0.221 -13.105 1.00 94.00 217 CYS A C 1
ATOM 1732 O O . CYS A 1 217 ? 11.247 0.245 -12.751 1.00 94.00 217 CYS A O 1
ATOM 1734 N N . ILE A 1 218 ? 13.000 -1.087 -12.345 1.00 95.12 218 ILE A N 1
ATOM 1735 C CA . ILE A 1 218 ? 12.489 -1.595 -11.069 1.00 95.12 218 ILE A CA 1
ATOM 1736 C C . ILE A 1 218 ? 12.631 -0.506 -9.992 1.00 95.12 218 ILE A C 1
ATOM 1738 O O . ILE A 1 218 ? 13.755 -0.075 -9.713 1.00 95.12 218 ILE A O 1
ATOM 1742 N N . PRO A 1 219 ? 11.521 -0.047 -9.383 1.00 94.69 219 PRO A N 1
ATOM 1743 C CA . PRO A 1 219 ? 11.551 1.028 -8.405 1.00 94.69 219 PRO A CA 1
ATOM 1744 C C . PRO A 1 219 ? 12.140 0.582 -7.064 1.00 94.69 219 PRO A C 1
ATOM 1746 O O . PRO A 1 219 ? 11.954 -0.552 -6.615 1.00 94.69 219 PRO A O 1
ATOM 1749 N N . ARG A 1 220 ? 12.817 1.521 -6.400 1.00 93.25 220 ARG A N 1
ATOM 1750 C CA . ARG A 1 220 ? 13.443 1.351 -5.092 1.00 93.25 220 ARG A CA 1
ATOM 1751 C C . ARG A 1 220 ? 12.540 1.843 -3.963 1.00 93.25 220 ARG A C 1
ATOM 1753 O O . ARG A 1 220 ? 12.598 3.010 -3.585 1.00 93.25 220 ARG A O 1
ATOM 1760 N N . PHE A 1 221 ? 11.730 0.942 -3.419 1.00 92.62 221 PHE A N 1
ATOM 1761 C CA . PHE A 1 221 ? 10.862 1.212 -2.272 1.00 92.62 221 PHE A CA 1
ATOM 1762 C C . PHE A 1 221 ? 11.529 0.864 -0.925 1.00 92.62 221 PHE A C 1
ATOM 1764 O O . PHE A 1 221 ? 12.421 0.013 -0.883 1.00 92.62 221 PHE A O 1
ATOM 1771 N N . PRO A 1 222 ? 11.134 1.518 0.185 1.00 86.88 222 PRO A N 1
ATOM 1772 C CA . PRO A 1 222 ? 11.648 1.203 1.516 1.00 86.88 222 PRO A CA 1
ATOM 1773 C C . PRO A 1 222 ? 11.250 -0.215 1.941 1.00 86.88 222 PRO A C 1
ATOM 1775 O O . PRO A 1 222 ? 10.137 -0.650 1.664 1.00 86.88 222 PRO A O 1
ATOM 1778 N N . ASP A 1 223 ? 12.159 -0.912 2.630 1.00 81.50 223 ASP A N 1
ATOM 1779 C CA . ASP A 1 223 ? 11.957 -2.265 3.174 1.00 81.50 223 ASP A CA 1
ATOM 1780 C C . ASP A 1 223 ? 11.481 -3.323 2.148 1.00 81.50 223 ASP A C 1
ATOM 1782 O O . ASP A 1 223 ? 10.929 -4.356 2.524 1.00 81.50 223 ASP A O 1
ATOM 1786 N N . ASP A 1 224 ? 11.722 -3.099 0.852 1.00 84.19 224 ASP A N 1
ATOM 1787 C CA . ASP A 1 224 ? 11.239 -3.958 -0.231 1.00 84.19 224 ASP A CA 1
ATOM 1788 C C . ASP A 1 224 ? 12.303 -4.991 -0.673 1.00 84.19 224 ASP A C 1
ATOM 1790 O O . ASP A 1 224 ? 13.442 -4.613 -0.984 1.00 84.19 224 ASP A O 1
ATOM 1794 N N . PRO A 1 225 ? 11.964 -6.293 -0.768 1.00 83.31 225 PRO A N 1
ATOM 1795 C CA . PRO A 1 225 ? 12.913 -7.337 -1.167 1.00 83.31 225 PRO A CA 1
ATOM 1796 C C . PRO A 1 225 ? 13.544 -7.132 -2.552 1.00 83.31 225 PRO A C 1
ATOM 1798 O O . PRO A 1 225 ? 14.691 -7.527 -2.772 1.00 83.31 225 PRO A O 1
ATOM 1801 N N . LYS A 1 226 ? 12.852 -6.454 -3.481 1.00 90.19 226 LYS A N 1
ATOM 1802 C CA . LYS A 1 226 ? 13.408 -6.125 -4.806 1.00 90.19 226 LYS A CA 1
ATOM 1803 C C . LYS A 1 226 ? 14.633 -5.225 -4.688 1.00 90.19 226 LYS A C 1
ATOM 1805 O O . LYS A 1 226 ? 15.582 -5.376 -5.452 1.00 90.19 226 LYS A O 1
ATOM 1810 N N . VAL A 1 227 ? 14.638 -4.308 -3.721 1.00 90.69 227 VAL A N 1
ATOM 1811 C CA . VAL A 1 227 ? 15.738 -3.355 -3.525 1.00 90.69 227 VAL A CA 1
ATOM 1812 C C . VAL A 1 227 ? 16.977 -4.046 -2.999 1.00 90.69 227 VAL A C 1
ATOM 1814 O O . VAL A 1 227 ? 18.061 -3.796 -3.517 1.00 90.69 227 VAL A O 1
ATOM 1817 N N . ARG A 1 228 ? 16.815 -4.987 -2.064 1.00 89.56 228 ARG A N 1
ATOM 1818 C CA . ARG A 1 228 ? 17.929 -5.806 -1.568 1.00 89.56 228 ARG A CA 1
ATOM 1819 C C . ARG A 1 228 ? 18.636 -6.527 -2.712 1.00 89.56 228 ARG A C 1
ATOM 1821 O O . ARG A 1 228 ? 19.863 -6.533 -2.773 1.00 89.56 228 ARG A O 1
ATOM 1828 N N . PHE A 1 229 ? 17.871 -7.084 -3.654 1.00 92.44 229 PHE A N 1
ATOM 1829 C CA . PHE A 1 229 ? 18.466 -7.735 -4.816 1.00 92.44 229 PHE A CA 1
ATOM 1830 C C . PHE A 1 229 ? 19.088 -6.738 -5.807 1.00 92.44 229 PHE A C 1
ATOM 1832 O O . PHE A 1 229 ? 20.178 -6.991 -6.315 1.00 92.44 229 PHE A O 1
ATOM 1839 N N . LEU A 1 230 ? 18.474 -5.572 -6.037 1.00 93.25 230 LEU A N 1
ATOM 1840 C CA . LEU A 1 230 ? 19.100 -4.510 -6.839 1.00 93.25 230 LEU A CA 1
ATOM 1841 C C . LEU A 1 230 ? 20.435 -4.045 -6.242 1.00 93.25 230 LEU A C 1
ATOM 1843 O O . LEU A 1 230 ? 21.385 -3.827 -6.992 1.00 93.25 230 LEU A O 1
ATOM 1847 N N . ASP A 1 231 ? 20.524 -3.899 -4.922 1.00 92.12 231 ASP A N 1
ATOM 1848 C CA . ASP A 1 231 ? 21.755 -3.494 -4.242 1.00 92.12 231 ASP A CA 1
ATOM 1849 C C . ASP A 1 231 ? 22.828 -4.589 -4.322 1.00 92.12 231 ASP A C 1
ATOM 1851 O O . ASP A 1 231 ? 23.992 -4.280 -4.576 1.00 92.12 231 ASP A O 1
ATOM 1855 N N . TYR A 1 232 ? 22.435 -5.864 -4.255 1.00 93.06 232 TYR A N 1
ATOM 1856 C CA . TYR A 1 232 ? 23.329 -6.983 -4.566 1.00 93.06 232 TYR A CA 1
ATOM 1857 C C . TYR A 1 232 ? 23.851 -6.928 -6.017 1.00 93.06 232 TYR A C 1
ATOM 1859 O O . TYR A 1 232 ? 25.039 -7.108 -6.270 1.00 93.06 232 TYR A O 1
ATOM 1867 N N . LEU A 1 233 ? 23.006 -6.611 -7.004 1.00 94.56 233 LEU A N 1
ATOM 1868 C CA . LEU A 1 233 ? 23.478 -6.438 -8.385 1.00 94.56 233 LEU A CA 1
ATOM 1869 C C . LEU A 1 233 ? 24.457 -5.264 -8.528 1.00 94.56 233 LEU A C 1
ATOM 1871 O O . LEU A 1 233 ? 25.336 -5.299 -9.393 1.00 94.56 233 LEU A O 1
ATOM 1875 N N . VAL A 1 234 ? 24.313 -4.218 -7.709 1.00 92.94 234 VAL A N 1
ATOM 1876 C CA . VAL A 1 234 ? 25.271 -3.106 -7.654 1.00 92.94 234 VAL A CA 1
ATOM 1877 C C . VAL A 1 234 ? 26.608 -3.573 -7.079 1.00 92.94 234 VAL A C 1
ATOM 1879 O O . VAL A 1 234 ? 27.633 -3.292 -7.703 1.00 92.94 234 VAL A O 1
ATOM 1882 N N . SER A 1 235 ? 26.619 -4.310 -5.961 1.00 93.88 235 SER A N 1
ATOM 1883 C CA . SER A 1 235 ? 27.865 -4.817 -5.362 1.00 93.88 235 SER A CA 1
ATOM 1884 C C . SER A 1 235 ? 28.620 -5.761 -6.302 1.00 93.88 235 SER A C 1
ATOM 1886 O O . SER A 1 235 ? 29.837 -5.663 -6.419 1.00 93.88 235 SER A O 1
ATOM 1888 N N . GLU A 1 236 ? 27.895 -6.584 -7.061 1.00 95.25 236 GLU A N 1
ATOM 1889 C CA . GLU A 1 236 ? 28.449 -7.499 -8.071 1.00 95.25 236 GLU A CA 1
ATOM 1890 C C . GLU A 1 236 ? 28.811 -6.817 -9.405 1.00 95.25 236 GLU A C 1
ATOM 1892 O O . GLU A 1 236 ? 29.179 -7.477 -10.376 1.00 95.25 236 GLU A O 1
ATOM 1897 N N . ARG A 1 237 ? 28.663 -5.488 -9.521 1.00 95.25 237 ARG A N 1
ATOM 1898 C CA . ARG A 1 237 ? 28.886 -4.731 -10.772 1.00 95.25 237 ARG A CA 1
ATOM 1899 C C . ARG A 1 237 ? 28.048 -5.247 -11.963 1.00 95.25 237 ARG A C 1
ATOM 1901 O O . ARG A 1 237 ? 28.414 -5.055 -13.127 1.00 95.25 237 ARG A O 1
ATOM 1908 N N . ARG A 1 238 ? 26.888 -5.858 -11.686 1.00 96.12 238 ARG A N 1
ATOM 1909 C CA . ARG A 1 238 ? 25.915 -6.382 -12.668 1.00 96.12 238 ARG A CA 1
ATOM 1910 C C . ARG A 1 238 ? 24.683 -5.493 -12.856 1.00 96.12 238 ARG A C 1
ATOM 1912 O O . ARG A 1 238 ? 23.877 -5.756 -13.746 1.00 96.12 238 ARG A O 1
ATOM 1919 N N . ALA A 1 239 ? 24.554 -4.419 -12.079 1.00 92.94 239 ALA A N 1
ATOM 1920 C CA . ALA A 1 239 ? 23.423 -3.486 -12.082 1.00 92.94 239 ALA A CA 1
ATOM 1921 C C . ALA A 1 239 ? 22.965 -3.031 -13.481 1.00 92.94 239 ALA A C 1
ATOM 1923 O O . ALA A 1 239 ? 21.783 -3.102 -13.798 1.00 92.94 239 ALA A O 1
ATOM 1924 N N . LEU A 1 240 ? 23.894 -2.587 -14.333 1.00 94.62 240 LEU A N 1
ATOM 1925 C CA . LEU A 1 240 ? 23.581 -2.118 -15.692 1.00 94.62 240 LEU A CA 1
ATOM 1926 C C . LEU A 1 240 ? 23.512 -3.241 -16.736 1.00 94.62 240 LEU A C 1
ATOM 1928 O O . LEU A 1 240 ? 23.119 -2.976 -17.868 1.00 94.62 240 LEU A O 1
ATOM 1932 N N . LYS A 1 241 ? 23.919 -4.461 -16.369 1.00 95.75 241 LYS A N 1
ATOM 1933 C CA . LYS A 1 241 ? 24.040 -5.614 -17.271 1.00 95.75 241 LYS A CA 1
ATOM 1934 C C . LYS A 1 241 ? 22.889 -6.600 -17.142 1.00 95.75 241 LYS A C 1
ATOM 1936 O O . LYS A 1 241 ? 22.672 -7.361 -18.067 1.00 95.75 241 LYS A O 1
ATOM 1941 N N . THR A 1 242 ? 22.194 -6.609 -16.007 1.00 96.44 242 THR A N 1
ATOM 1942 C CA . THR A 1 242 ? 21.122 -7.571 -15.721 1.00 96.44 242 THR A CA 1
ATOM 1943 C C . THR A 1 242 ? 19.807 -7.056 -16.309 1.00 96.44 242 THR A C 1
ATOM 1945 O O . THR A 1 242 ? 19.304 -6.036 -15.818 1.00 96.44 242 THR A O 1
ATOM 1948 N N . PRO A 1 243 ? 19.247 -7.706 -17.347 1.00 96.75 243 PRO A N 1
ATOM 1949 C CA . PRO A 1 243 ? 17.947 -7.333 -17.898 1.00 96.75 243 PRO A CA 1
ATOM 1950 C C . PRO A 1 243 ? 16.817 -7.551 -16.890 1.00 96.75 243 PRO A C 1
ATOM 1952 O O . PRO A 1 243 ? 16.964 -8.315 -15.934 1.00 96.75 243 PRO A O 1
ATOM 1955 N N . ARG A 1 244 ? 15.668 -6.907 -17.107 1.00 95.06 244 ARG A N 1
ATOM 1956 C CA . ARG A 1 244 ? 14.487 -7.044 -16.241 1.00 95.06 244 ARG A CA 1
ATOM 1957 C C . ARG A 1 244 ? 14.002 -8.493 -16.141 1.00 95.06 244 ARG A C 1
ATOM 1959 O O . ARG A 1 244 ? 13.671 -8.944 -15.052 1.00 95.06 244 ARG A O 1
ATOM 1966 N N . GLU A 1 245 ? 13.964 -9.224 -17.251 1.00 92.69 245 GLU A N 1
ATOM 1967 C CA . GLU A 1 245 ? 13.515 -10.626 -17.248 1.00 92.69 245 GLU A CA 1
ATOM 1968 C C . GLU A 1 245 ? 14.435 -11.512 -16.407 1.00 92.69 245 GLU A C 1
ATOM 1970 O O . GLU A 1 245 ? 13.977 -12.207 -15.501 1.00 92.69 245 GLU A O 1
ATOM 1975 N N . GLN A 1 246 ? 15.747 -11.387 -16.621 1.00 94.31 246 GLN A N 1
ATOM 1976 C CA . GLN A 1 246 ? 16.754 -12.079 -15.821 1.00 94.31 246 GLN A CA 1
ATOM 1977 C C . GLN A 1 246 ? 16.670 -11.694 -14.339 1.00 94.31 246 GLN A C 1
ATOM 1979 O O . GLN A 1 246 ? 16.849 -12.542 -13.469 1.00 94.31 246 GLN A O 1
ATOM 1984 N N . PHE A 1 247 ? 16.369 -10.428 -14.032 1.00 94.75 247 PHE A N 1
ATOM 1985 C CA . PHE A 1 247 ? 16.168 -9.984 -12.656 1.00 94.75 247 PHE A CA 1
ATOM 1986 C C . PHE A 1 247 ? 15.040 -10.760 -11.972 1.00 94.75 247 PHE A C 1
ATOM 1988 O O . PHE A 1 247 ? 15.227 -11.208 -10.845 1.00 94.75 247 PHE A O 1
ATOM 1995 N N . TRP A 1 248 ? 13.898 -10.968 -12.630 1.00 91.75 248 TRP A N 1
ATOM 1996 C CA . TRP A 1 248 ? 12.801 -11.735 -12.034 1.00 91.75 248 TRP A CA 1
ATOM 1997 C C . TRP A 1 248 ? 13.140 -13.211 -11.834 1.00 91.75 248 TRP A C 1
ATOM 1999 O O . TRP A 1 248 ? 12.773 -13.773 -10.801 1.00 91.75 248 TRP A O 1
ATOM 2009 N N . ILE A 1 249 ? 13.881 -13.805 -12.772 1.00 90.81 249 ILE A N 1
ATOM 2010 C CA . ILE A 1 249 ? 14.367 -15.186 -12.665 1.00 90.81 249 ILE A CA 1
ATOM 2011 C C . ILE A 1 249 ? 15.332 -15.320 -11.481 1.00 90.81 249 ILE A C 1
ATOM 2013 O O . ILE A 1 249 ? 15.176 -16.207 -10.651 1.00 90.81 249 ILE A O 1
ATOM 2017 N N . GLU A 1 250 ? 16.312 -14.424 -11.347 1.00 92.50 250 GLU A N 1
ATOM 2018 C CA . GLU A 1 250 ? 17.290 -14.483 -10.252 1.00 92.50 250 GLU A CA 1
ATOM 2019 C C . GLU A 1 250 ? 16.694 -14.104 -8.889 1.00 92.50 250 GLU A C 1
ATOM 2021 O O . GLU A 1 250 ? 17.165 -14.586 -7.853 1.00 92.50 250 GLU A O 1
ATOM 2026 N N . LEU A 1 251 ? 15.663 -13.251 -8.862 1.00 90.62 251 LEU A N 1
ATOM 2027 C CA . LEU A 1 251 ? 15.003 -12.833 -7.626 1.00 90.62 251 LEU A CA 1
ATOM 2028 C C . LEU A 1 251 ? 14.378 -14.027 -6.893 1.00 90.62 251 LEU A C 1
ATOM 2030 O O . LEU A 1 251 ? 14.427 -14.067 -5.665 1.00 90.62 251 LEU A O 1
ATOM 2034 N N . GLN A 1 252 ? 13.870 -15.026 -7.623 1.00 86.12 252 GLN A N 1
ATOM 2035 C CA . GLN A 1 252 ? 13.249 -16.222 -7.039 1.00 86.12 252 GLN A CA 1
ATOM 2036 C C . GLN A 1 252 ? 14.204 -17.013 -6.124 1.00 86.12 252 GLN A C 1
ATOM 2038 O O . GLN A 1 252 ? 13.778 -17.672 -5.184 1.00 86.12 252 GLN A O 1
ATOM 2043 N N . ALA A 1 253 ? 15.516 -16.947 -6.374 1.00 84.62 253 ALA A N 1
ATOM 2044 C CA . ALA A 1 253 ? 16.511 -17.681 -5.594 1.00 84.62 253 ALA A CA 1
ATOM 2045 C C . ALA A 1 253 ? 16.812 -17.019 -4.232 1.00 84.62 253 ALA A C 1
ATOM 2047 O O . ALA A 1 253 ? 17.569 -17.559 -3.416 1.00 84.62 253 ALA A O 1
ATOM 2048 N N . ARG A 1 254 ? 16.257 -15.828 -3.972 1.00 84.00 254 ARG A N 1
ATOM 2049 C CA . ARG A 1 254 ? 16.479 -15.068 -2.735 1.00 84.00 254 ARG A CA 1
ATOM 2050 C C . ARG A 1 254 ? 15.604 -15.590 -1.605 1.00 84.00 254 ARG A C 1
ATOM 2052 O O . ARG A 1 254 ? 14.559 -16.182 -1.840 1.00 84.00 254 ARG A O 1
ATOM 2059 N N . GLN A 1 255 ? 16.060 -15.394 -0.366 1.00 74.44 255 GLN A N 1
ATOM 2060 C CA . GLN A 1 255 ? 15.450 -15.976 0.836 1.00 74.44 255 GLN A CA 1
ATOM 2061 C C . GLN A 1 255 ? 13.951 -15.675 0.940 1.00 74.44 255 GLN A C 1
ATOM 2063 O O . GLN A 1 255 ? 13.181 -16.550 1.317 1.00 74.44 255 GLN A O 1
ATOM 2068 N N . GLU A 1 256 ? 13.543 -14.467 0.560 1.00 72.94 256 GLU A N 1
ATOM 2069 C CA . GLU A 1 256 ? 12.157 -14.009 0.601 1.00 72.94 256 GLU A CA 1
ATOM 2070 C C . GLU A 1 256 ? 11.241 -14.694 -0.427 1.00 72.94 256 GLU A C 1
ATOM 2072 O O . GLU A 1 256 ? 10.027 -14.546 -0.325 1.00 72.94 256 GLU A O 1
ATOM 2077 N N . PHE A 1 257 ? 11.812 -15.435 -1.383 1.00 75.81 257 PHE A N 1
ATOM 2078 C CA . PHE A 1 257 ? 11.133 -16.090 -2.506 1.00 75.81 257 PHE A CA 1
ATOM 2079 C C . PHE A 1 257 ? 11.458 -17.593 -2.600 1.00 75.81 257 PHE A C 1
ATOM 2081 O O . PHE A 1 257 ? 11.115 -18.239 -3.589 1.00 75.81 257 PHE A O 1
ATOM 2088 N N . ARG A 1 258 ? 12.139 -18.158 -1.589 1.00 67.31 258 ARG A N 1
ATOM 2089 C CA . ARG A 1 258 ? 12.493 -19.586 -1.559 1.00 67.31 258 ARG A CA 1
ATOM 2090 C C . ARG A 1 258 ? 11.244 -20.475 -1.509 1.00 67.31 258 ARG A C 1
ATOM 2092 O O . ARG A 1 258 ? 10.175 -20.063 -1.063 1.00 67.31 258 ARG A O 1
ATOM 2099 N N . LEU A 1 259 ? 11.431 -21.719 -1.959 1.00 62.84 259 LEU A N 1
ATOM 2100 C CA . LEU A 1 259 ? 10.412 -22.767 -2.086 1.00 62.84 259 LEU A CA 1
ATOM 2101 C C . LEU A 1 259 ? 9.483 -22.837 -0.860 1.00 62.84 259 LEU A C 1
ATOM 2103 O O . LEU A 1 259 ? 9.944 -23.063 0.257 1.00 62.84 259 LEU A O 1
ATOM 2107 N N . GLY A 1 260 ? 8.178 -22.668 -1.099 1.00 70.12 260 GLY A N 1
ATOM 2108 C CA . GLY A 1 260 ? 7.111 -22.771 -0.094 1.00 70.12 260 GLY A CA 1
ATOM 2109 C C . GLY A 1 260 ? 6.298 -21.488 0.113 1.00 70.12 260 GLY A C 1
ATOM 2110 O O . GLY A 1 260 ? 5.143 -21.582 0.521 1.00 70.12 260 GLY A O 1
ATOM 2111 N N . SER A 1 261 ? 6.851 -20.318 -0.225 1.00 81.44 261 SER A N 1
ATOM 2112 C CA . SER A 1 261 ? 6.153 -19.028 -0.108 1.00 81.44 261 SER A CA 1
ATOM 2113 C C . SER A 1 261 ? 5.636 -18.512 -1.449 1.00 81.44 261 SER A C 1
ATOM 2115 O O . SER A 1 261 ? 6.344 -18.544 -2.454 1.00 81.44 261 SER A O 1
ATOM 2117 N N . VAL A 1 262 ? 4.405 -17.991 -1.464 1.00 90.88 262 VAL A N 1
ATOM 2118 C CA . VAL A 1 262 ? 3.806 -17.348 -2.649 1.00 90.88 262 VAL A CA 1
ATOM 2119 C C . VAL A 1 262 ? 3.832 -15.837 -2.465 1.00 90.88 262 VAL A C 1
ATOM 2121 O O . VAL A 1 262 ? 3.117 -15.277 -1.640 1.00 90.88 262 VAL A O 1
ATOM 2124 N N . VAL A 1 263 ? 4.635 -15.158 -3.276 1.00 92.56 263 VAL A N 1
ATOM 2125 C CA . VAL A 1 263 ? 4.829 -13.711 -3.177 1.00 92.56 263 VAL A CA 1
ATOM 2126 C C . VAL A 1 263 ? 4.332 -13.023 -4.439 1.00 92.56 263 VAL A C 1
ATOM 2128 O O . VAL A 1 263 ? 4.789 -13.332 -5.536 1.00 92.56 263 VAL A O 1
ATOM 2131 N N . GLY A 1 264 ? 3.424 -12.060 -4.288 1.00 95.19 264 GLY A N 1
ATOM 2132 C CA . GLY A 1 264 ? 2.859 -11.302 -5.403 1.00 95.19 264 GLY A CA 1
ATOM 2133 C C . GLY A 1 264 ? 3.441 -9.898 -5.514 1.00 95.19 264 GLY A C 1
ATOM 2134 O O . GLY A 1 264 ? 3.337 -9.098 -4.591 1.00 95.19 264 GLY A O 1
ATOM 2135 N N . ILE A 1 265 ? 3.990 -9.545 -6.669 1.00 96.19 265 ILE A N 1
ATOM 2136 C CA . ILE A 1 265 ? 4.263 -8.156 -7.043 1.00 96.19 265 ILE A CA 1
ATOM 2137 C C . ILE A 1 265 ? 3.089 -7.695 -7.893 1.00 96.19 265 ILE A C 1
ATOM 2139 O O . ILE A 1 265 ? 2.878 -8.206 -8.992 1.00 96.19 265 ILE A O 1
ATOM 2143 N N . ILE A 1 266 ? 2.310 -6.757 -7.364 1.00 98.31 266 ILE A N 1
ATOM 2144 C CA . ILE A 1 266 ? 1.046 -6.336 -7.967 1.00 98.31 266 ILE A CA 1
ATOM 2145 C C . ILE A 1 266 ? 1.157 -4.871 -8.352 1.00 98.31 266 ILE A C 1
ATOM 2147 O O . ILE A 1 266 ? 1.637 -4.050 -7.564 1.00 98.31 266 ILE A O 1
ATOM 2151 N N . GLY A 1 267 ? 0.713 -4.543 -9.561 1.00 98.25 267 GLY A N 1
ATOM 2152 C CA . GLY A 1 267 ? 0.691 -3.172 -10.037 1.00 98.25 267 GLY A CA 1
ATOM 2153 C C . GLY A 1 267 ? -0.493 -2.892 -10.948 1.00 98.25 267 GLY A C 1
ATOM 2154 O O . GLY A 1 267 ? -0.830 -3.708 -11.801 1.00 98.25 267 GLY A O 1
ATOM 2155 N N . ILE A 1 268 ? -1.079 -1.710 -10.798 1.00 98.56 268 ILE A N 1
ATOM 2156 C CA . ILE A 1 268 ? -2.013 -1.131 -11.766 1.00 98.56 268 ILE A CA 1
ATOM 2157 C C . ILE A 1 268 ? -1.482 0.233 -12.209 1.00 98.56 268 ILE A C 1
ATOM 2159 O O . ILE A 1 268 ? -0.873 0.943 -11.409 1.00 98.56 268 ILE A O 1
ATOM 2163 N N . GLU A 1 269 ? -1.667 0.588 -13.475 1.00 98.31 269 GLU A N 1
ATOM 2164 C CA . GLU A 1 269 ? -1.202 1.844 -14.070 1.00 98.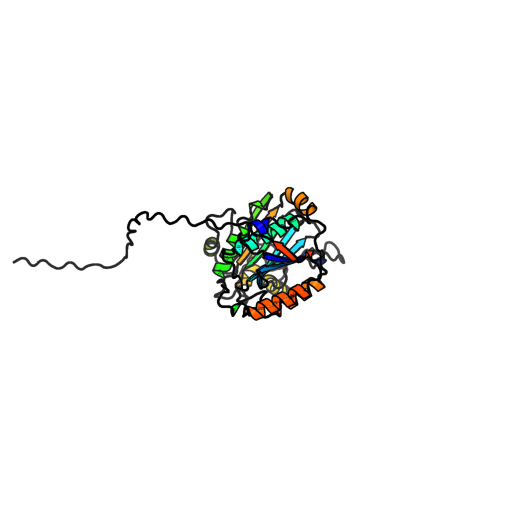31 269 GLU A CA 1
ATOM 2165 C C . GLU A 1 269 ? -2.271 2.426 -14.990 1.00 98.31 269 GLU A C 1
A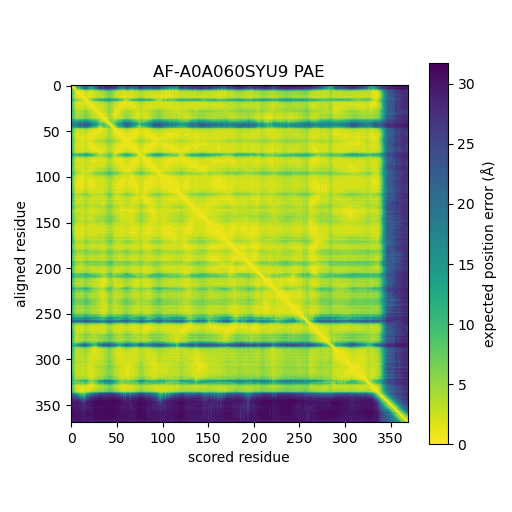TOM 2167 O O . GLU A 1 269 ? -2.973 1.695 -15.687 1.00 98.31 269 GLU A O 1
ATOM 2172 N N . GLY A 1 270 ? -2.368 3.750 -14.999 1.00 97.38 270 GLY A N 1
ATOM 2173 C CA . GLY A 1 270 ? -3.268 4.498 -15.857 1.00 97.38 270 GLY A CA 1
ATOM 2174 C C . GLY A 1 270 ? -3.057 6.000 -15.720 1.00 97.38 270 GLY A C 1
ATOM 2175 O O . GLY A 1 270 ? -2.005 6.450 -15.272 1.00 97.38 270 GLY A O 1
ATOM 2176 N N . THR A 1 271 ? -4.074 6.779 -16.061 1.00 97.31 271 THR A N 1
ATOM 2177 C CA . THR A 1 271 ? -4.126 8.229 -15.841 1.00 97.31 271 THR A CA 1
ATOM 2178 C C . THR A 1 271 ? -5.218 8.577 -14.837 1.00 97.31 271 THR A C 1
ATOM 2180 O O . THR A 1 271 ? -6.232 7.882 -14.739 1.00 97.31 271 THR A O 1
ATOM 2183 N N . LEU A 1 272 ? -5.031 9.654 -14.072 1.00 95.81 272 LEU A N 1
ATOM 2184 C CA . LEU A 1 272 ? -6.088 10.152 -13.190 1.00 95.81 272 LEU A CA 1
ATOM 2185 C C . LEU A 1 272 ? -7.099 10.985 -13.990 1.00 95.81 272 LEU A C 1
ATOM 2187 O O . LEU A 1 272 ? -6.694 11.757 -14.858 1.00 95.81 272 LEU A O 1
ATOM 2191 N N . PRO A 1 273 ? -8.403 10.870 -13.696 1.00 94.69 273 PRO A N 1
ATOM 2192 C CA . PRO A 1 273 ? -9.423 11.686 -14.337 1.00 94.69 273 PRO A CA 1
ATOM 2193 C C . PRO A 1 273 ? -9.342 13.145 -13.864 1.00 94.69 273 PRO A C 1
ATOM 2195 O O . PRO A 1 273 ? -9.020 13.417 -12.704 1.00 94.69 273 PRO A O 1
ATOM 2198 N N . SER A 1 274 ? -9.726 14.089 -14.729 1.00 89.94 274 SER A N 1
ATOM 2199 C CA . SER A 1 274 ? -9.669 15.533 -14.440 1.00 89.94 274 SER A CA 1
ATOM 2200 C C . SER A 1 274 ? -10.492 15.945 -13.213 1.00 89.94 274 SER A C 1
ATOM 2202 O O . SER A 1 274 ? -10.117 16.878 -12.510 1.00 89.94 274 SER A O 1
ATOM 2204 N N . ARG A 1 275 ? -11.559 15.199 -12.872 1.00 89.25 275 ARG A N 1
ATOM 2205 C CA . ARG A 1 275 ? -12.368 15.426 -11.654 1.00 89.25 275 ARG A CA 1
ATOM 2206 C C . ARG A 1 275 ? -11.532 15.452 -10.366 1.00 89.25 275 ARG A C 1
ATOM 2208 O O . ARG A 1 275 ? -11.907 16.115 -9.404 1.00 89.25 275 ARG A O 1
ATOM 2215 N N . ASN A 1 276 ? -10.395 14.748 -10.340 1.00 90.44 276 ASN A N 1
ATOM 2216 C CA . ASN A 1 276 ? -9.538 14.691 -9.158 1.00 90.44 276 ASN A CA 1
ATOM 2217 C C . ASN A 1 276 ? -8.883 16.047 -8.859 1.00 90.44 276 ASN A C 1
ATOM 2219 O O . ASN A 1 276 ? -8.531 16.301 -7.717 1.00 90.44 276 ASN A O 1
ATOM 2223 N N . GLU A 1 277 ? -8.741 16.942 -9.839 1.00 87.19 277 GLU A N 1
ATOM 2224 C CA . GLU A 1 277 ? -8.202 18.285 -9.606 1.00 87.19 277 GLU A CA 1
ATOM 2225 C C . GLU A 1 277 ? -9.086 19.097 -8.655 1.00 87.19 277 GLU A C 1
ATOM 2227 O O . GLU A 1 277 ? -8.598 19.631 -7.658 1.00 87.19 277 GLU A O 1
ATOM 2232 N N . GLN A 1 278 ? -10.398 19.086 -8.896 1.00 86.38 278 GLN A N 1
ATOM 2233 C CA . GLN A 1 278 ? -11.380 19.732 -8.027 1.00 86.38 278 GLN A CA 1
ATOM 2234 C C . GLN A 1 278 ? -11.422 19.075 -6.643 1.00 86.38 278 GLN A C 1
ATOM 2236 O O . GLN A 1 278 ? -11.445 19.770 -5.628 1.00 86.38 278 GLN A O 1
ATOM 2241 N N . LEU A 1 279 ? -11.369 17.739 -6.584 1.00 88.12 279 LEU A N 1
ATOM 2242 C CA . LEU A 1 279 ? -11.329 17.005 -5.317 1.00 88.12 279 LEU A CA 1
ATOM 2243 C C . LEU A 1 279 ? -10.088 17.373 -4.493 1.00 88.12 279 LEU A C 1
ATOM 2245 O O . LEU A 1 279 ? -10.223 17.663 -3.307 1.00 88.12 279 LEU A O 1
ATOM 2249 N N . ARG A 1 280 ? -8.901 17.445 -5.108 1.00 87.00 280 ARG A N 1
ATOM 2250 C CA . ARG A 1 280 ? -7.667 17.879 -4.431 1.00 87.00 280 ARG A CA 1
ATOM 2251 C C . ARG A 1 280 ? -7.779 19.305 -3.898 1.00 87.00 280 ARG A C 1
ATOM 2253 O O . ARG A 1 280 ? -7.397 19.542 -2.757 1.00 87.00 280 ARG A O 1
ATOM 2260 N N . ALA A 1 281 ? -8.333 20.225 -4.690 1.00 83.06 281 ALA A N 1
ATOM 2261 C CA . ALA A 1 281 ? -8.547 21.611 -4.270 1.00 83.06 281 ALA A CA 1
ATOM 2262 C C . ALA A 1 281 ? -9.574 21.748 -3.129 1.00 83.06 281 ALA A C 1
ATOM 2264 O O . ALA A 1 281 ? -9.484 22.673 -2.327 1.00 83.06 281 ALA A O 1
ATOM 2265 N N . SER A 1 282 ? -10.537 20.823 -3.032 1.00 76.88 282 SER A N 1
ATOM 2266 C CA . SER A 1 282 ? -11.585 20.839 -2.000 1.00 76.88 282 SER A CA 1
ATOM 2267 C C . SER A 1 282 ? -11.107 20.405 -0.611 1.00 76.88 282 SER A C 1
ATOM 2269 O O . SER A 1 282 ? -11.757 20.695 0.397 1.00 76.88 282 SER A O 1
ATOM 2271 N N . VAL A 1 283 ? -9.967 19.713 -0.531 1.00 72.69 283 VAL A N 1
ATOM 2272 C CA . VAL A 1 283 ? -9.395 19.313 0.753 1.00 72.69 283 VAL A CA 1
ATOM 2273 C C . VAL A 1 283 ? -8.768 20.549 1.382 1.00 72.69 283 VAL A C 1
ATOM 2275 O O . VAL A 1 283 ? -7.681 20.962 0.987 1.00 72.69 283 VAL A O 1
ATOM 2278 N N . ALA A 1 284 ? -9.459 21.128 2.374 1.00 61.00 284 ALA A N 1
ATOM 2279 C CA . ALA A 1 284 ? -8.917 22.183 3.236 1.00 61.00 284 ALA A CA 1
ATOM 2280 C C . ALA A 1 284 ? -7.471 21.854 3.624 1.00 61.00 284 ALA A C 1
ATOM 2282 O O . ALA A 1 284 ? -7.234 20.678 3.934 1.00 61.00 284 ALA A O 1
ATOM 2283 N N . GLU A 1 285 ? -6.573 22.863 3.603 1.00 61.75 285 GLU A N 1
ATOM 2284 C CA . GLU A 1 285 ? -5.107 22.698 3.648 1.00 61.75 285 GLU A CA 1
ATOM 2285 C C . GLU A 1 285 ? -4.721 21.391 4.344 1.00 61.75 285 GLU A C 1
ATOM 2287 O O . GLU A 1 285 ? -5.023 21.218 5.537 1.00 61.75 285 GLU A O 1
ATOM 2292 N N . PRO A 1 286 ? -4.176 20.414 3.593 1.00 61.97 286 PRO A N 1
ATOM 2293 C CA . PRO A 1 286 ? -4.037 19.066 4.099 1.00 61.97 286 PRO A CA 1
ATOM 2294 C C . PRO A 1 286 ? -3.288 19.108 5.427 1.00 61.97 286 PRO A C 1
ATOM 2296 O O . PRO A 1 286 ? -2.283 19.800 5.574 1.00 61.97 286 PRO A O 1
ATOM 2299 N N . HIS A 1 287 ? -3.792 18.373 6.418 1.00 74.69 287 HIS A N 1
ATOM 2300 C CA . HIS A 1 287 ? -3.114 18.281 7.701 1.00 74.69 287 HIS A CA 1
ATOM 2301 C C . HIS A 1 287 ? -1.745 17.636 7.459 1.00 74.69 287 HIS A C 1
ATOM 2303 O O . HIS A 1 287 ? -1.637 16.487 7.034 1.00 74.69 287 HIS A O 1
ATOM 2309 N N . GLU A 1 288 ? -0.686 18.409 7.657 1.00 86.00 288 GLU A N 1
ATOM 2310 C CA . GLU A 1 288 ? 0.673 17.969 7.386 1.00 86.00 288 GLU A CA 1
ATOM 2311 C C . GLU A 1 288 ? 1.490 17.937 8.664 1.00 86.00 288 GLU A C 1
ATOM 2313 O O . GLU A 1 288 ? 1.618 18.929 9.382 1.00 86.00 288 GLU A O 1
ATOM 2318 N N . VAL A 1 289 ? 2.132 16.800 8.909 1.00 89.44 289 VAL A N 1
ATOM 2319 C CA . VAL A 1 289 ? 3.095 16.646 9.993 1.00 89.44 289 VAL A CA 1
ATOM 2320 C C . VAL A 1 289 ? 4.524 16.634 9.461 1.00 89.44 289 VAL A C 1
ATOM 2322 O O . VAL A 1 289 ? 4.818 16.271 8.319 1.00 89.44 289 VAL A O 1
ATOM 2325 N N . ARG A 1 290 ? 5.482 17.019 10.306 1.00 90.81 290 ARG A N 1
ATOM 2326 C CA . ARG A 1 290 ? 6.901 16.807 9.988 1.00 90.81 290 ARG A CA 1
ATOM 2327 C C . ARG A 1 290 ? 7.175 15.304 9.909 1.00 90.81 290 ARG A C 1
ATOM 2329 O O . ARG A 1 290 ? 6.666 14.542 10.725 1.00 90.81 290 ARG A O 1
ATOM 2336 N N . TYR A 1 291 ? 8.064 14.881 9.011 1.00 93.00 291 TYR A N 1
ATOM 2337 C CA . TYR A 1 291 ? 8.431 13.462 8.882 1.00 93.00 291 TYR A CA 1
ATOM 2338 C C . TYR A 1 291 ? 8.911 12.836 10.196 1.00 93.00 291 TYR A C 1
ATOM 2340 O O . TYR A 1 291 ? 8.565 11.698 10.488 1.00 93.00 291 TYR A O 1
ATOM 2348 N N . ARG A 1 292 ? 9.646 13.592 11.026 1.00 92.38 292 ARG A N 1
ATOM 2349 C CA . ARG A 1 292 ? 10.066 13.132 12.358 1.00 92.38 292 ARG A CA 1
ATOM 2350 C C . ARG A 1 292 ? 8.872 12.730 13.230 1.00 92.38 292 ARG A C 1
ATOM 2352 O O . ARG A 1 292 ? 8.958 11.722 13.909 1.00 92.38 292 ARG A O 1
ATOM 2359 N N . LYS A 1 293 ? 7.758 13.469 13.167 1.00 90.94 293 LYS A N 1
ATOM 2360 C CA . LYS A 1 293 ? 6.541 13.163 13.929 1.00 90.94 293 LYS A CA 1
ATOM 2361 C C . LYS A 1 293 ? 5.891 11.865 13.447 1.00 90.94 293 LYS A C 1
ATOM 2363 O O . LYS A 1 293 ? 5.580 11.022 14.280 1.00 90.94 293 LYS A O 1
ATOM 2368 N N . LEU A 1 294 ? 5.754 11.680 12.128 1.00 93.56 294 LEU A N 1
ATOM 2369 C CA . LEU A 1 294 ? 5.261 10.417 11.562 1.00 93.56 294 LEU A CA 1
ATOM 2370 C C . LEU A 1 294 ? 6.169 9.249 11.950 1.00 93.56 294 LEU A C 1
ATOM 2372 O O . LEU A 1 294 ? 5.671 8.216 12.377 1.00 93.56 294 LEU A O 1
ATOM 2376 N N . LYS A 1 295 ? 7.492 9.426 11.852 1.00 94.38 295 LYS A N 1
ATOM 2377 C CA . LYS A 1 295 ? 8.473 8.408 12.237 1.00 94.38 295 LYS A CA 1
ATOM 2378 C C . LYS A 1 295 ? 8.312 8.008 13.707 1.00 94.38 295 LYS A C 1
ATOM 2380 O O . LYS A 1 295 ? 8.193 6.823 13.980 1.00 94.38 295 LYS A O 1
ATOM 2385 N N . THR A 1 296 ? 8.228 8.977 14.619 1.00 93.31 296 THR A N 1
ATOM 2386 C CA . THR A 1 296 ? 8.025 8.712 16.050 1.00 93.31 296 THR A CA 1
ATOM 2387 C C . THR A 1 296 ? 6.695 8.014 16.331 1.00 93.31 296 THR A C 1
ATOM 2389 O O . THR A 1 296 ? 6.674 7.084 17.129 1.00 93.31 296 THR A O 1
ATOM 2392 N N . LEU A 1 297 ? 5.589 8.405 15.678 1.00 93.31 297 LEU A N 1
ATOM 2393 C CA . LEU A 1 297 ? 4.308 7.714 15.887 1.00 93.31 297 LEU A CA 1
ATOM 2394 C C . LEU A 1 297 ? 4.330 6.295 15.304 1.00 93.31 297 LEU A C 1
ATOM 2396 O O . LEU A 1 297 ? 3.803 5.371 15.911 1.00 93.31 297 LEU A O 1
ATOM 2400 N N . ARG A 1 298 ? 4.979 6.099 14.153 1.00 95.50 298 ARG A N 1
ATOM 2401 C CA . ARG A 1 298 ? 5.183 4.768 13.576 1.00 95.50 298 ARG A CA 1
ATOM 2402 C C . ARG A 1 298 ? 6.032 3.885 14.491 1.00 95.50 298 ARG A C 1
ATOM 2404 O O . ARG A 1 298 ? 5.704 2.722 14.656 1.00 95.50 298 ARG A O 1
ATOM 2411 N N . GLU A 1 299 ? 7.112 4.415 15.064 1.00 95.88 299 GLU A N 1
ATOM 2412 C CA . GLU A 1 299 ? 7.958 3.703 16.033 1.00 95.88 299 GLU A CA 1
ATOM 2413 C C . GLU A 1 299 ? 7.169 3.326 17.290 1.00 95.88 299 GLU A C 1
ATOM 2415 O O . GLU A 1 299 ? 7.236 2.181 17.719 1.00 95.88 299 GLU A O 1
ATOM 2420 N N . ALA A 1 300 ? 6.358 4.251 17.809 1.00 94.62 300 ALA A N 1
ATOM 2421 C CA . ALA A 1 300 ? 5.421 3.984 18.895 1.00 94.62 300 ALA A CA 1
ATOM 2422 C C . ALA A 1 300 ? 4.461 2.833 18.541 1.00 94.62 300 ALA A C 1
ATOM 2424 O O . ALA A 1 300 ? 4.405 1.847 19.271 1.00 94.62 300 ALA A O 1
ATOM 2425 N N . LEU A 1 301 ? 3.793 2.909 17.383 1.00 96.69 301 LEU A N 1
ATOM 2426 C CA . LEU A 1 301 ? 2.847 1.899 16.893 1.00 96.69 301 LEU A CA 1
ATOM 2427 C C . LEU A 1 301 ? 3.468 0.498 16.897 1.00 96.69 301 LEU A C 1
ATOM 2429 O O . LEU A 1 301 ? 2.855 -0.435 17.407 1.00 96.69 301 LEU A O 1
ATOM 2433 N N . VAL A 1 302 ? 4.698 0.371 16.386 1.00 97.06 302 VAL A N 1
ATOM 2434 C CA . VAL A 1 302 ? 5.415 -0.913 16.288 1.00 97.06 302 VAL A CA 1
ATOM 2435 C C . VAL A 1 302 ? 6.193 -1.298 17.552 1.00 97.06 302 VAL A C 1
ATOM 2437 O O . VAL A 1 302 ? 6.893 -2.307 17.538 1.00 97.06 302 VAL A O 1
ATOM 2440 N N . SER A 1 303 ? 6.097 -0.514 18.626 1.00 96.75 303 SER A N 1
ATOM 2441 C CA . SER A 1 303 ? 6.665 -0.845 19.944 1.00 96.75 303 SER A CA 1
ATOM 2442 C C . SER A 1 303 ? 5.623 -1.324 20.958 1.00 96.75 303 SER A C 1
ATOM 2444 O O . SER A 1 303 ? 5.994 -1.891 21.981 1.00 96.75 303 SER A O 1
ATOM 2446 N N . CYS A 1 304 ? 4.336 -1.101 20.682 1.00 97.38 304 CYS A N 1
ATOM 2447 C CA . CYS A 1 304 ? 3.235 -1.477 21.563 1.00 97.38 304 CYS A CA 1
ATOM 2448 C C . CYS A 1 304 ? 2.885 -2.974 21.481 1.00 97.38 304 CYS A C 1
ATOM 2450 O O . CYS A 1 304 ? 3.223 -3.655 20.511 1.00 97.38 304 CYS A O 1
ATOM 2452 N N . ASP A 1 305 ? 2.150 -3.456 22.485 1.00 97.94 305 ASP A N 1
ATOM 2453 C CA . ASP A 1 305 ? 1.611 -4.815 22.555 1.00 97.94 305 ASP A CA 1
ATOM 2454 C C . ASP A 1 305 ? 0.128 -4.832 22.142 1.00 97.94 305 ASP A C 1
ATOM 2456 O O . ASP A 1 305 ? -0.681 -4.074 22.669 1.00 97.94 305 ASP A O 1
ATOM 2460 N N . TYR A 1 306 ? -0.226 -5.705 21.194 1.00 98.38 306 TYR A N 1
ATOM 2461 C CA . TYR A 1 306 ? -1.595 -5.902 20.702 1.00 98.38 306 TYR A CA 1
ATOM 2462 C C . TYR A 1 306 ? -2.089 -7.341 20.910 1.00 98.38 306 TYR A C 1
ATOM 2464 O O . TYR A 1 306 ? -2.892 -7.843 20.125 1.00 98.38 306 TYR A O 1
ATOM 2472 N N . SER A 1 307 ? -1.547 -8.056 21.895 1.00 97.75 307 SER A N 1
ATOM 2473 C CA . SER A 1 307 ? -1.909 -9.450 22.168 1.00 97.75 307 SER A CA 1
ATOM 2474 C C . SER A 1 307 ? -3.241 -9.598 22.906 1.00 97.75 307 SER A C 1
ATOM 2476 O O . SER A 1 307 ? -3.983 -10.541 22.620 1.00 97.75 307 SER A O 1
ATOM 2478 N N . THR A 1 308 ? -3.566 -8.672 23.814 1.00 98.06 308 THR A N 1
ATOM 2479 C CA . THR A 1 308 ? -4.825 -8.644 24.578 1.00 98.06 308 THR A CA 1
ATOM 2480 C C . THR A 1 308 ? -5.595 -7.345 24.353 1.00 98.06 308 THR A C 1
ATOM 2482 O O . THR A 1 308 ? -5.085 -6.390 23.767 1.00 98.06 308 THR A O 1
ATOM 2485 N N . ILE A 1 309 ? -6.856 -7.314 24.795 1.00 97.62 309 ILE A N 1
ATOM 2486 C CA . ILE A 1 309 ? -7.708 -6.123 24.675 1.00 97.62 309 ILE A CA 1
ATOM 2487 C C . ILE A 1 309 ? -7.147 -4.980 25.524 1.00 97.62 309 ILE A C 1
ATOM 2489 O O . ILE A 1 309 ? -7.108 -3.847 25.055 1.00 97.62 309 ILE A O 1
ATOM 2493 N N . GLU A 1 310 ? -6.691 -5.279 26.740 1.00 97.62 310 GLU A N 1
ATOM 2494 C CA . GLU A 1 310 ? -6.130 -4.306 27.679 1.00 97.62 310 GLU A CA 1
ATOM 2495 C C . GLU A 1 310 ? -4.883 -3.654 27.084 1.00 97.62 310 GLU A C 1
ATOM 2497 O O . GLU A 1 310 ? -4.844 -2.437 26.929 1.00 97.62 310 GLU A O 1
ATOM 2502 N N . SER A 1 311 ? -3.920 -4.458 26.620 1.00 97.69 311 SER A N 1
ATOM 2503 C CA . SER A 1 311 ? -2.700 -3.934 26.000 1.00 97.69 311 SER A CA 1
ATOM 2504 C C . SER A 1 311 ? -2.980 -3.155 24.713 1.00 97.69 311 SER A C 1
ATOM 2506 O O . SER A 1 311 ? -2.366 -2.116 24.477 1.00 97.69 311 SER A O 1
ATOM 2508 N N . ALA A 1 312 ? -3.942 -3.600 23.896 1.00 97.44 312 ALA A N 1
ATOM 2509 C CA . ALA A 1 312 ? -4.340 -2.877 22.691 1.00 97.44 312 ALA A CA 1
ATOM 2510 C C . ALA A 1 312 ? -5.017 -1.529 23.001 1.00 97.44 312 ALA A C 1
ATOM 2512 O O . ALA A 1 312 ? -4.890 -0.592 22.207 1.00 97.44 312 ALA A O 1
ATOM 2513 N N . LYS A 1 313 ? -5.719 -1.424 24.135 1.00 97.38 313 LYS A N 1
ATOM 2514 C CA . LYS A 1 313 ? -6.299 -0.170 24.623 1.00 97.38 313 LYS A CA 1
ATOM 2515 C C . LYS A 1 313 ? -5.214 0.768 25.146 1.00 97.38 313 LYS A C 1
ATOM 2517 O O . LYS A 1 313 ? -5.148 1.905 24.690 1.00 97.38 313 LYS A O 1
ATOM 2522 N N . ASP A 1 314 ? -4.295 0.265 25.970 1.00 97.56 314 ASP A N 1
ATOM 2523 C CA . ASP A 1 314 ? -3.131 1.029 26.438 1.00 97.56 314 ASP A CA 1
ATOM 2524 C C . ASP A 1 314 ? -2.304 1.555 25.255 1.00 97.56 314 ASP A C 1
ATOM 2526 O O . ASP A 1 314 ? -1.868 2.707 25.235 1.00 97.56 314 ASP A O 1
ATOM 2530 N N . ALA A 1 315 ? -2.126 0.729 24.219 1.00 96.94 315 ALA A N 1
ATOM 2531 C CA . ALA A 1 315 ? -1.463 1.115 22.981 1.00 96.94 315 ALA A CA 1
ATOM 2532 C C . ALA A 1 315 ? -2.204 2.243 22.249 1.00 96.94 315 ALA A C 1
ATOM 2534 O O . ALA A 1 315 ? -1.572 3.174 21.747 1.00 96.94 315 ALA A O 1
ATOM 2535 N N . HIS A 1 316 ? -3.535 2.172 22.172 1.00 95.50 316 HIS A N 1
ATOM 2536 C CA . HIS A 1 316 ? -4.343 3.218 21.556 1.00 95.50 316 HIS A CA 1
ATOM 2537 C C . HIS A 1 316 ? -4.239 4.539 22.324 1.00 95.50 316 HIS A C 1
ATOM 2539 O O . HIS A 1 316 ? -3.965 5.567 21.704 1.00 95.50 316 HIS A O 1
ATOM 2545 N N . ASP A 1 317 ? -4.381 4.509 23.648 1.00 94.69 317 ASP A N 1
ATOM 2546 C CA . ASP A 1 317 ? -4.284 5.695 24.502 1.00 94.69 317 ASP A CA 1
ATOM 2547 C C . ASP A 1 317 ? -2.888 6.330 24.376 1.00 94.69 317 ASP A C 1
ATOM 2549 O O . ASP A 1 317 ? -2.756 7.514 24.051 1.00 94.69 317 ASP A O 1
ATOM 2553 N N . PHE A 1 318 ? -1.834 5.511 24.450 1.00 94.44 318 PHE A N 1
ATOM 2554 C CA . PHE A 1 318 ? -0.444 5.925 24.246 1.00 94.44 318 PHE A CA 1
ATOM 2555 C C . PHE A 1 318 ? -0.200 6.610 22.890 1.00 94.44 318 PHE A C 1
ATOM 2557 O O . PHE A 1 318 ? 0.577 7.574 22.797 1.00 94.44 318 PHE A O 1
ATOM 2564 N N . LEU A 1 319 ? -0.822 6.111 21.817 1.00 92.81 319 LEU A N 1
ATOM 2565 C CA . LEU A 1 319 ? -0.723 6.696 20.480 1.00 92.81 319 LEU A CA 1
ATOM 2566 C C . LEU A 1 319 ? -1.505 8.005 20.382 1.00 92.81 319 LEU A C 1
ATOM 2568 O O . LEU A 1 319 ? -0.977 8.985 19.850 1.00 92.81 319 LEU A O 1
ATOM 2572 N N . THR A 1 320 ? -2.730 8.034 20.902 1.00 90.75 320 THR A N 1
ATOM 2573 C CA . THR A 1 320 ? -3.631 9.188 20.836 1.00 90.75 320 THR A CA 1
ATOM 2574 C C . THR A 1 320 ? -3.086 10.376 21.626 1.00 90.75 320 THR A C 1
ATOM 2576 O O . THR A 1 320 ? -3.064 11.487 21.098 1.00 90.75 320 THR A O 1
ATOM 2579 N N . GLU A 1 321 ? -2.505 10.157 22.808 1.00 91.31 321 GLU A N 1
ATOM 2580 C CA . GLU A 1 321 ? -1.822 11.199 23.597 1.00 91.31 321 GLU A CA 1
ATOM 2581 C C . GLU A 1 321 ? -0.669 11.877 22.838 1.00 91.31 321 GLU A C 1
ATOM 2583 O O . GLU A 1 321 ? -0.351 13.050 23.046 1.00 91.31 321 GLU A O 1
ATOM 2588 N N . ARG A 1 322 ? -0.024 11.153 21.915 1.00 89.88 322 ARG A N 1
ATOM 2589 C CA . ARG A 1 322 ? 1.069 11.686 21.088 1.00 89.88 322 ARG A CA 1
ATOM 2590 C C . ARG A 1 322 ? 0.562 12.481 19.894 1.00 89.88 322 ARG A C 1
ATOM 2592 O O . ARG A 1 322 ? 1.381 13.114 19.217 1.00 89.88 322 ARG A O 1
ATOM 2599 N N . ILE A 1 323 ? -0.734 12.482 19.604 1.00 86.81 323 ILE A N 1
ATOM 2600 C CA . ILE A 1 323 ? -1.318 13.215 18.484 1.00 86.81 323 ILE A CA 1
ATOM 2601 C C . ILE A 1 323 ? -1.788 14.580 18.978 1.00 86.81 323 ILE A C 1
ATOM 2603 O O . ILE A 1 323 ? -2.774 14.726 19.682 1.00 86.81 323 ILE A O 1
ATOM 2607 N N . THR A 1 324 ? -1.070 15.618 18.564 1.00 76.94 324 THR A N 1
ATOM 2608 C CA . THR A 1 324 ? -1.283 16.993 19.039 1.00 76.94 324 THR A CA 1
ATOM 2609 C C . THR A 1 324 ? -2.273 17.785 18.187 1.00 76.94 324 THR A C 1
ATOM 2611 O O . THR A 1 324 ? -2.492 18.965 18.438 1.00 76.94 324 THR A O 1
ATOM 2614 N N . THR A 1 325 ? -2.810 17.194 17.119 1.00 74.75 325 THR A N 1
ATOM 2615 C CA . THR A 1 325 ? -3.610 17.916 16.127 1.00 74.75 325 THR A CA 1
ATOM 2616 C C . THR A 1 325 ? -4.937 17.198 15.912 1.00 74.75 325 THR A C 1
ATOM 2618 O O . THR A 1 325 ? -4.927 16.117 15.320 1.00 74.75 325 THR A O 1
ATOM 2621 N N . PRO A 1 326 ? -6.077 17.811 16.293 1.00 69.00 326 PRO A N 1
ATOM 2622 C CA . PRO A 1 326 ? -7.400 17.223 16.086 1.00 69.00 326 PRO A CA 1
ATOM 2623 C C . PRO A 1 326 ? -7.647 16.824 14.629 1.00 69.00 326 PRO A C 1
ATOM 2625 O O . PRO A 1 326 ? -8.210 15.779 14.363 1.00 69.00 326 PRO A O 1
ATOM 2628 N N . PHE A 1 327 ? -7.115 17.579 13.663 1.00 71.38 327 PHE A N 1
ATOM 2629 C CA . PHE A 1 327 ? -7.222 17.256 12.236 1.00 71.38 327 PHE A CA 1
ATOM 2630 C C . PHE A 1 327 ? -6.580 15.936 11.795 1.00 71.38 327 PHE A C 1
ATOM 2632 O O . PHE A 1 327 ? -6.844 15.505 10.673 1.00 71.38 327 PHE A O 1
ATOM 2639 N N . SER A 1 328 ? -5.714 15.342 12.619 1.00 83.62 328 SER A N 1
ATOM 2640 C CA . SER A 1 328 ? -5.149 14.013 12.365 1.00 83.62 328 SER A CA 1
ATOM 2641 C C . SER A 1 328 ? -6.067 12.896 12.855 1.00 83.62 328 SER A C 1
ATOM 2643 O O . SER A 1 328 ? -5.822 11.757 12.494 1.00 83.62 328 SER A O 1
ATOM 2645 N N . ILE A 1 329 ? -7.093 13.193 13.659 1.00 88.62 329 ILE A N 1
ATOM 2646 C CA . ILE A 1 329 ? -8.061 12.224 14.181 1.00 88.62 329 ILE A CA 1
ATOM 2647 C C . ILE A 1 329 ? -9.437 12.591 13.631 1.00 88.62 329 ILE A C 1
ATOM 2649 O O . ILE A 1 329 ? -10.010 13.623 13.966 1.00 88.62 329 ILE A O 1
ATOM 2653 N N . LEU A 1 330 ? -9.968 11.751 12.753 1.00 89.06 330 LEU A N 1
ATOM 2654 C CA . LEU A 1 330 ? -11.264 11.955 12.122 1.00 89.06 330 LEU A CA 1
ATOM 2655 C C . LEU A 1 330 ? -12.268 10.974 12.704 1.00 89.06 330 LEU A C 1
ATOM 2657 O O . LEU A 1 330 ? -12.035 9.769 12.687 1.00 89.06 330 LEU A O 1
ATOM 2661 N N . THR A 1 331 ? -13.401 11.483 13.164 1.00 92.19 331 THR A N 1
ATOM 2662 C CA . THR A 1 331 ? -14.527 10.645 13.564 1.00 92.19 331 THR A CA 1
ATOM 2663 C C . THR A 1 331 ? -15.390 10.342 12.345 1.00 92.19 331 THR A C 1
ATOM 2665 O O . THR A 1 331 ? -15.743 11.252 11.595 1.00 92.19 331 THR A O 1
ATOM 2668 N N . ILE A 1 332 ? -15.690 9.065 12.110 1.00 92.88 332 ILE A N 1
ATOM 2669 C CA . ILE A 1 332 ? -16.373 8.593 10.904 1.00 92.88 332 ILE A CA 1
ATOM 2670 C C . ILE A 1 332 ? -17.515 7.663 11.294 1.00 92.88 332 ILE A C 1
ATOM 2672 O O . ILE A 1 332 ? -17.305 6.604 11.889 1.00 92.88 332 ILE A O 1
ATOM 2676 N N . LYS A 1 333 ? -18.729 8.027 10.886 1.00 93.38 333 LYS A N 1
ATOM 2677 C CA . LYS A 1 333 ? -19.903 7.167 11.002 1.00 93.38 333 LYS A CA 1
ATOM 2678 C C . LYS A 1 333 ? -20.065 6.335 9.732 1.00 93.38 333 LYS A C 1
ATOM 2680 O O . LYS A 1 333 ? -20.148 6.882 8.635 1.00 93.38 333 LYS A O 1
ATOM 2685 N N . GLY A 1 334 ? -20.092 5.012 9.877 1.00 94.25 334 GLY A N 1
ATOM 2686 C CA . GLY A 1 334 ? -20.289 4.108 8.745 1.00 94.25 334 GLY A CA 1
ATOM 2687 C C . GLY A 1 334 ? -21.717 4.160 8.198 1.00 94.25 334 GLY A C 1
ATOM 2688 O O . GLY A 1 334 ? -22.676 4.349 8.946 1.00 94.25 334 GLY A O 1
ATOM 2689 N N . LYS A 1 335 ? -21.851 3.985 6.883 1.00 94.06 335 LYS A N 1
ATOM 2690 C CA . LYS A 1 335 ? -23.120 3.988 6.134 1.00 94.06 335 LYS A CA 1
ATOM 2691 C C . LYS A 1 335 ? -23.411 2.655 5.460 1.00 94.06 335 LYS A C 1
ATOM 2693 O O . LYS A 1 335 ? -24.473 2.468 4.868 1.00 94.06 335 LYS A O 1
ATOM 2698 N N . HIS A 1 336 ? -22.474 1.712 5.507 1.00 92.62 336 HIS A N 1
ATOM 2699 C CA . HIS A 1 336 ? -22.673 0.457 4.815 1.00 92.62 336 HIS A CA 1
ATOM 2700 C C . HIS A 1 336 ? -23.599 -0.481 5.587 1.00 92.62 336 HIS A C 1
ATOM 2702 O O . HIS A 1 336 ? -23.196 -1.130 6.558 1.00 92.62 336 HIS A O 1
ATOM 2708 N N . ARG A 1 337 ? -24.804 -0.666 5.053 1.00 87.31 337 ARG A N 1
ATOM 2709 C CA . ARG A 1 337 ? -25.672 -1.785 5.418 1.00 87.31 337 ARG A CA 1
ATOM 2710 C C . ARG A 1 337 ? -25.163 -3.049 4.752 1.00 87.31 337 ARG A C 1
ATOM 2712 O O . ARG A 1 337 ? -25.071 -3.118 3.528 1.00 87.31 337 ARG A O 1
ATOM 2719 N N . ALA A 1 338 ? -24.847 -4.067 5.549 1.00 67.94 338 ALA A N 1
ATOM 2720 C CA . ALA A 1 338 ? -24.691 -5.405 4.999 1.00 67.94 338 ALA A CA 1
ATOM 2721 C C . ALA A 1 338 ? -25.973 -5.761 4.235 1.00 67.94 338 ALA A C 1
ATOM 2723 O O . ALA A 1 338 ? -27.069 -5.606 4.775 1.00 67.94 338 ALA A O 1
ATOM 2724 N N . GLN A 1 339 ? -25.849 -6.220 2.987 1.00 57.78 339 GLN A N 1
ATOM 2725 C CA . GLN A 1 339 ? -26.977 -6.857 2.317 1.00 57.78 339 GLN A CA 1
ATOM 2726 C C . GLN A 1 339 ? -27.424 -8.006 3.222 1.00 57.78 339 GLN A C 1
ATOM 2728 O O . GLN A 1 339 ? -26.640 -8.921 3.491 1.00 57.78 339 GLN A O 1
ATOM 2733 N N . GLN A 1 340 ? -28.653 -7.936 3.742 1.00 42.38 340 GLN A N 1
ATOM 2734 C CA . GLN A 1 340 ? -29.255 -9.087 4.397 1.00 42.38 340 GLN A CA 1
ATOM 2735 C C . GLN A 1 340 ? -29.186 -10.228 3.385 1.00 42.38 340 GLN A C 1
ATOM 2737 O O . GLN A 1 340 ? -29.674 -10.089 2.260 1.00 42.38 340 GLN A O 1
ATOM 2742 N N . LYS A 1 341 ? -28.543 -11.344 3.750 1.00 35.41 341 LYS A N 1
ATOM 2743 C CA . LYS A 1 341 ? -28.768 -12.586 3.011 1.00 35.41 341 LYS A CA 1
ATOM 2744 C C . LYS A 1 341 ? -30.283 -12.759 2.990 1.00 35.41 341 LYS A C 1
ATOM 2746 O O . LYS A 1 341 ? -30.884 -12.827 4.062 1.00 35.41 341 LYS A O 1
ATOM 2751 N N . ARG A 1 342 ? -30.898 -12.789 1.801 1.00 33.25 342 ARG A N 1
ATOM 2752 C CA . ARG A 1 342 ? -32.269 -13.299 1.699 1.00 33.25 342 ARG A CA 1
ATOM 2753 C C . ARG A 1 342 ? -32.264 -14.652 2.420 1.00 33.25 342 ARG A C 1
ATOM 2755 O O . ARG A 1 342 ? -31.298 -15.402 2.216 1.00 33.25 342 ARG A O 1
ATOM 2762 N N . PRO A 1 343 ? -33.248 -14.950 3.288 1.00 35.09 343 PRO A N 1
ATOM 2763 C CA . PRO A 1 343 ? -33.443 -16.315 3.746 1.00 35.09 343 PRO A CA 1
ATOM 2764 C C . PRO A 1 343 ? -33.384 -17.188 2.499 1.00 35.09 343 PRO A C 1
ATOM 2766 O O . PRO A 1 343 ? -33.991 -16.834 1.488 1.00 35.09 343 PRO A O 1
ATOM 2769 N N . ALA A 1 344 ? -32.553 -18.226 2.514 1.00 39.53 344 ALA A N 1
ATOM 2770 C CA . ALA A 1 344 ? -32.565 -19.171 1.417 1.00 39.53 344 ALA A CA 1
ATOM 2771 C C . ALA A 1 344 ? -34.002 -19.683 1.333 1.00 39.53 344 ALA A C 1
ATOM 2773 O O . ALA A 1 344 ? -34.456 -20.362 2.256 1.00 39.53 344 ALA A O 1
ATOM 2774 N N . ASP A 1 345 ? -34.726 -19.306 0.278 1.00 34.50 345 ASP A N 1
ATOM 2775 C CA . ASP A 1 345 ? -35.929 -20.025 -0.093 1.00 34.50 345 ASP A CA 1
ATOM 2776 C C . ASP A 1 345 ? -35.498 -21.484 -0.151 1.00 34.50 345 ASP A C 1
ATOM 2778 O O . ASP A 1 345 ? -34.520 -21.825 -0.827 1.00 34.50 345 ASP A O 1
ATOM 2782 N N . ALA A 1 346 ? -36.156 -22.319 0.647 1.00 35.78 346 ALA A N 1
ATOM 2783 C CA . ALA A 1 346 ? -35.979 -23.758 0.658 1.00 35.78 346 ALA A CA 1
ATOM 2784 C C . ALA A 1 346 ? -36.463 -24.321 -0.689 1.00 35.78 346 ALA A C 1
ATOM 2786 O O . ALA A 1 346 ? -37.483 -24.994 -0.786 1.00 35.78 346 ALA A O 1
ATOM 2787 N N . ALA A 1 347 ? -35.747 -23.998 -1.761 1.00 38.34 347 ALA A N 1
ATOM 2788 C CA . ALA A 1 347 ? -35.887 -24.605 -3.058 1.00 38.34 347 ALA A CA 1
ATOM 2789 C C . ALA A 1 347 ? -35.123 -25.923 -2.989 1.00 38.34 347 ALA A C 1
ATOM 2791 O O . ALA A 1 347 ? -33.893 -25.956 -2.980 1.00 38.34 347 ALA A O 1
ATOM 2792 N N . VAL A 1 348 ? -35.909 -26.989 -2.845 1.00 40.69 348 VAL A N 1
ATOM 2793 C CA . VAL A 1 348 ? -35.585 -28.400 -3.064 1.00 40.69 348 VAL A CA 1
ATOM 2794 C C . VAL A 1 348 ? -34.296 -28.557 -3.873 1.00 40.69 348 VAL A C 1
ATOM 2796 O O . VAL A 1 348 ? -34.271 -28.352 -5.087 1.00 40.69 348 VAL A O 1
ATOM 2799 N N . ALA A 1 349 ? -33.212 -28.910 -3.184 1.00 33.09 349 ALA A N 1
ATOM 2800 C CA . ALA A 1 349 ? -31.971 -29.287 -3.833 1.00 33.09 349 ALA A CA 1
ATOM 2801 C C . ALA A 1 349 ? -32.233 -30.558 -4.652 1.00 33.09 349 ALA A C 1
ATOM 2803 O O . ALA A 1 349 ? -32.436 -31.638 -4.096 1.00 33.09 349 ALA A O 1
ATOM 2804 N N . ALA A 1 350 ? -32.254 -30.424 -5.977 1.00 37.50 350 ALA A N 1
ATOM 2805 C CA . ALA A 1 350 ? -32.185 -31.569 -6.870 1.00 37.50 350 ALA A CA 1
ATOM 2806 C C . ALA A 1 350 ? -30.881 -32.341 -6.576 1.00 37.50 350 ALA A C 1
ATOM 2808 O O . ALA A 1 350 ? -29.827 -31.711 -6.427 1.00 37.50 350 ALA A O 1
ATOM 2809 N N . PRO A 1 351 ? -30.918 -33.679 -6.462 1.00 35.19 351 PRO A N 1
ATOM 2810 C CA . PRO A 1 351 ? -29.741 -34.448 -6.098 1.00 35.19 351 PRO A CA 1
ATOM 2811 C C . PRO A 1 351 ? -28.706 -34.362 -7.223 1.00 35.19 351 PRO A C 1
ATOM 2813 O O . PRO A 1 351 ? -28.924 -34.819 -8.345 1.00 35.19 351 PRO A O 1
ATOM 2816 N N . ILE A 1 352 ? -27.561 -33.758 -6.911 1.00 37.56 352 ILE A N 1
ATOM 2817 C CA . ILE A 1 352 ? -26.375 -33.778 -7.764 1.00 37.56 352 ILE A CA 1
ATOM 2818 C C . ILE A 1 352 ? -25.824 -35.204 -7.714 1.00 37.56 352 ILE A C 1
ATOM 2820 O O . ILE A 1 352 ? -25.300 -35.637 -6.688 1.00 37.56 352 ILE A O 1
ATOM 2824 N N . ASN A 1 353 ? -25.947 -35.935 -8.823 1.00 37.31 353 ASN A N 1
ATOM 2825 C CA . ASN A 1 353 ? -25.298 -37.228 -9.006 1.00 37.31 353 ASN A CA 1
ATOM 2826 C C . ASN A 1 353 ? -23.776 -37.041 -8.988 1.00 37.31 353 ASN A C 1
ATOM 2828 O O . ASN A 1 353 ? -23.162 -36.654 -9.983 1.00 37.31 353 ASN A O 1
ATOM 2832 N N . THR A 1 354 ? -23.155 -37.339 -7.853 1.00 35.09 354 THR A N 1
ATOM 2833 C CA . THR A 1 354 ? -21.721 -37.584 -7.764 1.00 35.09 354 THR A CA 1
ATOM 2834 C C . THR A 1 354 ? -21.427 -38.943 -8.396 1.00 35.09 354 THR A C 1
ATOM 2836 O O . THR A 1 354 ? -21.690 -39.994 -7.817 1.00 35.09 354 THR A O 1
ATOM 2839 N N . LEU A 1 355 ? -20.874 -38.931 -9.611 1.00 36.28 355 LEU A N 1
ATOM 2840 C CA . LEU A 1 355 ? -20.212 -40.095 -10.200 1.00 36.28 355 LEU A CA 1
ATOM 2841 C C . LEU A 1 355 ? -18.948 -40.399 -9.383 1.00 36.28 355 LEU A C 1
ATOM 2843 O O . LEU A 1 355 ? -17.859 -39.913 -9.681 1.00 36.28 355 LEU A O 1
ATOM 2847 N N . SER A 1 356 ? -19.096 -41.196 -8.328 1.00 37.06 356 SER A N 1
ATOM 2848 C CA . SER A 1 356 ? -17.985 -41.886 -7.684 1.00 37.06 356 SER A CA 1
ATOM 2849 C C . SER A 1 356 ? -17.527 -43.020 -8.598 1.00 37.06 356 SER A C 1
ATOM 2851 O O . SER A 1 356 ? -18.211 -44.022 -8.810 1.00 37.06 356 SER A O 1
ATOM 2853 N N . GLY A 1 357 ? -16.353 -42.824 -9.194 1.00 38.72 357 GLY A N 1
ATOM 2854 C CA . GLY A 1 357 ? -15.665 -43.850 -9.956 1.00 38.72 357 GLY A CA 1
ATOM 2855 C C . GLY A 1 357 ? -15.317 -45.064 -9.093 1.00 38.72 357 GLY A C 1
ATOM 2856 O O . GLY A 1 357 ? -14.855 -44.930 -7.963 1.00 38.72 357 GLY A O 1
ATOM 2857 N N . GLY A 1 358 ? -15.484 -46.244 -9.690 1.00 44.25 358 GLY A N 1
ATOM 2858 C CA . GLY A 1 358 ? -14.724 -47.439 -9.335 1.00 44.25 358 GLY A CA 1
ATOM 2859 C C . GLY A 1 358 ? -15.356 -48.371 -8.305 1.00 44.25 358 GLY A C 1
ATOM 2860 O O . GLY A 1 358 ? -14.884 -48.449 -7.181 1.00 44.25 358 GLY A O 1
ATOM 2861 N N . MET A 1 359 ? -16.321 -49.195 -8.727 1.00 32.44 359 MET A N 1
ATOM 2862 C CA . MET A 1 359 ? -16.472 -50.556 -8.191 1.00 32.44 359 MET A CA 1
ATOM 2863 C C . MET A 1 359 ? -17.128 -51.465 -9.235 1.00 32.44 359 MET A C 1
ATOM 2865 O O . MET A 1 359 ? -18.338 -51.457 -9.450 1.00 32.44 359 MET A O 1
ATOM 2869 N N . VAL A 1 360 ? -16.301 -52.269 -9.904 1.00 38.97 360 VAL A N 1
ATOM 2870 C CA . VAL A 1 360 ? -16.743 -53.365 -10.773 1.00 38.97 360 VAL A CA 1
ATOM 2871 C C . VAL A 1 360 ? -17.358 -54.453 -9.888 1.00 38.97 360 VAL A C 1
ATOM 2873 O O . VAL A 1 360 ? -16.646 -55.150 -9.167 1.00 38.97 360 VAL A O 1
ATOM 2876 N N . ARG A 1 361 ? -18.685 -54.625 -9.934 1.00 37.88 361 ARG A N 1
ATOM 2877 C CA . ARG A 1 361 ? -19.352 -55.797 -9.344 1.00 37.88 361 ARG A CA 1
ATOM 2878 C C . ARG A 1 361 ? -19.218 -56.995 -10.288 1.00 37.88 361 ARG A C 1
ATOM 2880 O O . ARG A 1 361 ? -19.731 -56.991 -11.404 1.00 37.88 361 ARG A O 1
ATOM 2887 N N . LYS A 1 362 ? -18.534 -58.036 -9.812 1.00 37.88 362 LYS A N 1
ATOM 2888 C CA . LYS A 1 362 ? -18.421 -59.362 -10.437 1.00 37.88 362 LYS A CA 1
ATOM 2889 C C . LYS A 1 362 ? -19.823 -59.997 -10.529 1.00 37.88 362 LYS A C 1
ATOM 2891 O O . LYS A 1 362 ? -20.506 -60.112 -9.515 1.00 37.88 362 LYS A O 1
ATOM 2896 N N . LYS A 1 363 ? -20.265 -60.396 -11.730 1.00 34.28 363 LYS A N 1
ATOM 2897 C CA . LYS A 1 363 ? -21.529 -61.132 -11.944 1.00 34.28 363 LYS A CA 1
ATOM 2898 C C . LYS A 1 363 ? -21.463 -62.510 -11.270 1.00 34.28 363 LYS A C 1
ATOM 2900 O O . LYS A 1 363 ? -20.534 -63.271 -11.531 1.00 34.28 363 LYS A O 1
ATOM 2905 N N . ALA A 1 364 ? -22.470 -62.840 -10.463 1.00 38.66 364 ALA A N 1
ATOM 2906 C CA . ALA A 1 364 ? -22.702 -64.200 -9.985 1.00 38.66 364 ALA A CA 1
ATOM 2907 C C . ALA A 1 364 ? -23.235 -65.085 -11.128 1.00 38.66 364 ALA A C 1
ATOM 2909 O O . ALA A 1 364 ? -24.074 -64.663 -11.927 1.00 38.66 364 ALA A O 1
ATOM 2910 N N . LYS A 1 365 ? -22.701 -66.306 -11.212 1.00 37.16 365 LYS A N 1
ATOM 2911 C CA . LYS A 1 365 ? -23.022 -67.339 -12.204 1.00 37.16 365 LYS A CA 1
ATOM 2912 C C . LYS A 1 365 ? -24.402 -67.932 -11.875 1.00 37.16 365 LYS A C 1
ATOM 2914 O O . LYS A 1 365 ? -24.612 -68.365 -10.747 1.00 37.16 365 LYS A O 1
ATOM 2919 N N . LYS A 1 366 ? -25.327 -67.949 -12.841 1.00 36.91 366 LYS A N 1
ATOM 2920 C CA . LYS A 1 366 ? -26.587 -68.703 -12.742 1.00 36.91 366 LYS A CA 1
ATOM 2921 C C . LYS A 1 366 ? -26.270 -70.199 -12.797 1.00 36.91 366 LYS A C 1
ATOM 2923 O O . LYS A 1 366 ? -25.638 -70.642 -13.753 1.00 36.91 366 LYS A O 1
ATOM 2928 N N . THR A 1 367 ? -26.713 -70.951 -11.799 1.00 36.91 367 THR A N 1
ATOM 2929 C CA . THR A 1 367 ? -26.895 -72.400 -11.890 1.00 36.91 367 THR A CA 1
ATOM 2930 C C . THR A 1 367 ? -28.226 -72.672 -12.589 1.00 36.91 367 THR A C 1
ATOM 2932 O O . THR A 1 367 ? -29.264 -72.136 -12.204 1.00 36.91 367 THR A O 1
ATOM 2935 N N . SER A 1 368 ? -28.184 -73.473 -13.648 1.00 39.16 368 SER A N 1
ATOM 2936 C CA . SER A 1 368 ? -29.341 -74.143 -14.236 1.00 39.16 368 SER A CA 1
ATOM 2937 C C . SER A 1 368 ? -29.098 -75.640 -14.102 1.00 39.16 368 SER A C 1
ATOM 2939 O O . SER A 1 368 ? -28.044 -76.079 -14.559 1.00 39.16 368 SER A O 1
ATOM 2941 N N . SER A 1 369 ? -30.073 -76.327 -13.490 1.00 38.56 369 SER A N 1
ATOM 2942 C CA . SER A 1 369 ? -30.307 -77.786 -13.445 1.00 38.56 369 SER A CA 1
ATOM 2943 C C . SER A 1 369 ? -29.128 -78.682 -13.083 1.00 38.56 369 SER A C 1
ATOM 2945 O O . SER A 1 369 ? -28.235 -78.849 -13.942 1.00 38.56 369 SER A O 1
#

Radius of gyration: 24.37 Å; Cα contacts (8 Å, |Δi|>4): 658; chains: 1; bounding box: 65×100×50 Å

InterPro domains:
  IPR013178 Histone acetyltransferase Rtt109/CBP [PF08214] (9-339)
  IPR013178 Histone acetyltransferase Rtt109/CBP [SM01250] (9-279)
  IPR016849 Histone acetyltransferase Rtt109 [PS51728] (4-361)
  IPR051236 Histone acetyltransferase RTT109-like [PTHR31571] (9-366)

Solvent-accessible surface area (backbone atoms only — not comparable to full-atom values): 20696 Å² total; per-residue (Å²): 134,84,76,80,88,55,65,52,46,25,60,31,31,40,43,65,94,71,53,32,38,37,39,49,48,32,32,57,80,35,84,40,75,49,44,37,57,71,86,66,94,50,94,87,60,84,77,47,20,33,36,30,52,34,42,38,38,36,25,44,90,63,19,55,32,35,38,40,35,34,34,43,35,38,38,77,79,40,57,35,22,40,38,36,48,71,46,72,36,62,27,41,55,72,83,67,94,52,80,77,50,64,57,42,44,53,34,23,53,52,49,48,42,58,40,51,65,52,64,83,31,76,28,34,31,45,36,36,68,36,64,58,64,74,60,84,51,40,36,56,9,62,68,17,87,66,32,83,72,58,52,27,63,56,42,36,40,47,50,48,62,33,52,36,80,48,54,83,66,31,64,44,72,76,45,35,22,44,29,45,60,85,57,55,68,71,68,54,59,72,52,56,62,82,86,57,83,54,80,70,42,80,38,61,71,62,59,92,58,50,77,44,28,28,47,55,40,52,61,58,56,86,97,37,74,68,36,58,52,51,51,50,27,48,77,69,72,34,34,82,72,38,24,35,54,58,44,44,61,58,50,20,77,35,83,93,37,35,94,91,59,46,45,31,38,40,22,36,33,23,27,68,38,74,70,33,58,59,47,34,70,66,50,66,82,71,68,62,40,58,62,69,56,54,50,52,52,51,52,50,48,54,68,34,49,27,41,47,71,67,44,24,31,54,39,35,52,61,53,52,75,69,56,90,48,69,82,33,52,43,81,40,62,28,64,27,71,75,79,74,76,71,77,77,74,87,69,79,78,74,83,78,82,75,84,75,82,85,80,88,79,81,82,82,82,84,86,75,136

Mean predicted aligned error: 8.02 Å